Protein AF-A0AA51L236-F1 (afdb_monomer)

Sequence (488 aa):
MKNRVILFVLAIFFFSSTLGSWEGAASTYTPDQLVGKSEAYARQLSILINYEKSKTVKAVSTTFMTSTKTGIANAATAVKKMKSSTTRKKLETRINNVQLVYSRAVSYNNSIGVGERLKIKSQTLLAAYAKSPSSDATNLSYRTLQDELGKFARSLGLVYGKSTRDAISKKYKGPAESSLSQTKTAAVLKGEMNLLTTAFKSGKNETIFGQVDRFNAQLGKAKSNPVLYNAFASSYEDLLKEKGLSANGVPTIILKKIIANENSVVYLEVYDKNGEPMSQGSGFIVGKSTILTNFHVIQDGYSVVAYNNDGKAIAINGVVKYDEDTDLALLGTTADLTLPSLQIGHIDYLEKGDPIVTIGSPEGLVNTVSTGIISNLHKMTDNGKTVNLIQITAPITHGSSGGALFNEYGEVIGVTSAGFESGNLNFAVGINHAEAWIQSYGNISASKLTFIPYESLPPSEDDGTVTEPPTTPVEPEPKGRSQTAPIN

Foldseek 3Di:
DVVVLVVVVVVLVVVVVVLDDPPPVLVPDALVVLLVSLVVLLVVLLQCLDCVRNVDQDQDDPVSLVRSVSSLVSSVVNLVPDDDDPVSVVSVVSSVVSVVSSQLSVLSNVLSVLLVVLQVLLVQLVVVCVVALQDPSNLVSLVVSVVSLVVNVVSLVSHPDPVSSVVSCVSRVVSSVVSNVVSVLSNVLNVLVVLLLVQLVVVDLVSNVVSVVVNVVSLVVCPVPCRSNVSSVVVVQVSLVVSVQADQRFRVSLVVVLLVLLQQKWKKFFAAPVRHTDAIAIWGALAQWKIKFFQVRHFNGQAMWIAGPVRDIAGFPAWLDHDNVLRMTITGHLAGDPRDHAAADDPVPFDWFFKKKWFWQAVNNRGDIWIWTQHDWDWDDDPRDTWIKGKTPTDDHGRHGNIFMDGSNSHGQFGWDPDPPDPRITITTGCVVCVVVSVVPRHDGSNPGDHDRSVPDDHPDPCPDPPPDPPDDDDDDDDDDDDDDDDD

Radius of gyration: 40.94 Å; Cα contacts (8 Å, |Δi|>4): 826; chains: 1; bounding box: 85×87×115 Å

Solvent-accessible surface area (backbone atoms only — not comparable to full-atom values): 26081 Å² total; per-residue (Å²): 120,72,68,64,57,53,54,53,55,50,54,57,63,60,43,63,72,69,59,63,76,77,78,72,43,84,84,75,50,54,44,66,56,33,42,55,52,27,43,54,47,30,55,52,49,56,37,54,60,28,28,92,72,49,74,49,92,66,67,74,55,67,68,60,54,50,54,41,53,52,31,46,51,52,18,53,53,46,44,67,73,49,71,94,45,75,67,45,54,55,51,51,55,53,49,51,53,33,49,52,48,49,53,38,46,51,30,41,36,51,27,45,56,42,29,54,52,35,45,52,35,31,52,50,22,54,53,32,34,74,74,37,47,62,39,69,67,18,42,49,29,48,54,54,35,54,52,41,49,52,54,32,54,57,33,40,70,58,30,66,56,67,69,31,38,53,53,49,40,61,71,27,48,52,62,35,52,50,48,48,62,76,45,41,67,43,43,52,50,45,50,39,50,54,50,35,59,51,26,61,72,66,72,44,63,70,59,33,51,59,33,49,54,54,37,50,60,52,49,60,73,31,58,90,39,60,72,57,29,52,48,43,51,52,55,50,50,51,54,30,48,75,70,74,20,52,56,82,80,37,42,42,64,49,50,52,58,41,55,69,50,40,63,29,34,26,29,34,43,17,18,34,90,85,69,47,84,74,40,51,15,12,19,28,28,46,20,38,19,32,33,39,26,30,30,75,47,55,49,71,25,56,46,46,41,32,25,36,74,87,66,50,78,42,74,48,73,33,35,57,48,72,41,78,90,65,39,31,25,33,35,26,22,74,55,66,54,90,53,61,52,60,51,75,48,70,67,91,80,66,54,74,64,42,40,34,39,35,38,19,5,39,80,70,43,64,62,42,76,31,60,27,28,30,70,41,81,45,77,50,72,56,99,90,46,74,37,46,36,40,30,36,64,32,76,73,40,66,17,19,26,10,6,44,26,23,42,79,87,50,22,33,38,21,35,26,42,53,76,64,90,70,69,104,54,34,40,19,36,36,36,73,80,46,46,68,53,40,69,69,48,21,80,42,57,19,86,75,66,63,65,49,60,49,89,74,53,73,66,75,83,81,71,89,63,88,70,75,75,81,91,65,84,82,76,80,80,82,80,77,83,80,82,86,80,85,91,130

Mean predicted aligned error: 14.64 Å

pLDDT: mean 84.32, std 18.12, range [30.95, 98.62]

Secondary structure (DSSP, 8-state):
-HHHHHHHHHHHHHHTTTS---TTHHHHS-HHHHHHHHHHHHHHHHHHT-HHHH----PPPHHHHHHHHHHHHHHHHHHHTSPS-HHHHHHHHHHHHHHHHHHHHHHHHHHHHHHHHHHHHHHHHHHHHHH-TTSHHHHHHHHHHHHHHHHHHHHHHTSS-HHHHHHHHHHHHHHHHHHHHHHHHHHHHHHHHHHHHHHHHH--HHHHHHHHHHHHHHHHHTTT-HHHHHHHHHHHHHHHHHTT-EETTEEHHHHHHHHTTGGGEEEEEEE-TTS-EEEEEEEEE-SSSEEEE-HHHHTT-SEEEEE-TT--EEE--EEEEEETTTTEEEEE-SS--SSPPPPB--GGG--TT-EEEEEE-GGG-TTEEEEEEEEEEEEEEETTEEEEEEEE-S---TT-TTEEEE-TTS-EEEEEE---SSSS-EEEEEGGGTHHHHHHHTTS-GGG---B-GGGSPPP----------SS--PPPPPPPPPP----

Structure (mmCIF, N/CA/C/O backbone):
data_AF-A0AA51L236-F1
#
_entry.id   AF-A0AA51L236-F1
#
loop_
_atom_site.group_PDB
_atom_site.id
_atom_site.type_symbol
_atom_site.label_atom_id
_atom_site.label_alt_id
_atom_site.label_comp_id
_atom_site.label_asym_id
_atom_site.label_entity_id
_atom_site.label_seq_id
_atom_site.pdbx_PDB_ins_code
_atom_site.Cartn_x
_atom_site.Cartn_y
_atom_site.Cartn_z
_atom_site.occupancy
_atom_site.B_iso_or_equiv
_atom_site.auth_seq_id
_atom_site.auth_comp_id
_atom_site.auth_asym_id
_atom_site.auth_atom_id
_atom_site.pdbx_PDB_model_num
ATOM 1 N N . MET A 1 1 ? 20.993 -23.190 -43.208 1.00 43.72 1 MET A N 1
ATOM 2 C CA . MET A 1 1 ? 20.840 -21.767 -42.800 1.00 43.72 1 MET A CA 1
ATOM 3 C C . MET A 1 1 ? 22.043 -21.179 -42.044 1.00 43.72 1 MET A C 1
ATOM 5 O O . MET A 1 1 ? 22.289 -19.993 -42.226 1.00 43.72 1 MET A O 1
ATOM 9 N N . LYS A 1 2 ? 22.840 -21.952 -41.279 1.00 35.88 2 LYS A N 1
ATOM 10 C CA . LYS A 1 2 ? 24.042 -21.448 -40.566 1.00 35.88 2 LYS A CA 1
ATOM 11 C C . LYS A 1 2 ? 25.153 -20.885 -41.483 1.00 35.88 2 LYS A C 1
ATOM 13 O O . LYS A 1 2 ? 25.746 -19.866 -41.148 1.00 35.88 2 LYS A O 1
ATOM 18 N N . ASN A 1 3 ? 25.349 -21.442 -42.683 1.00 31.84 3 ASN A N 1
ATOM 19 C CA . ASN A 1 3 ? 26.440 -21.012 -43.580 1.00 31.84 3 ASN A CA 1
ATOM 20 C C . ASN A 1 3 ? 26.195 -19.670 -44.302 1.00 31.84 3 ASN A C 1
ATOM 22 O O . ASN A 1 3 ? 27.152 -18.989 -44.653 1.00 31.84 3 ASN A O 1
ATOM 26 N N . ARG A 1 4 ? 24.937 -19.235 -44.484 1.00 38.72 4 ARG A N 1
ATOM 27 C CA . ARG A 1 4 ? 24.626 -17.950 -45.152 1.00 38.72 4 ARG A CA 1
ATOM 28 C C . ARG A 1 4 ? 24.824 -16.732 -44.245 1.00 38.72 4 ARG A C 1
ATOM 30 O O . ARG A 1 4 ? 25.167 -15.664 -44.733 1.00 38.72 4 ARG A O 1
ATOM 37 N N . VAL A 1 5 ? 24.657 -16.902 -42.932 1.00 40.94 5 VAL A N 1
ATOM 38 C CA . VAL A 1 5 ? 24.896 -15.842 -41.937 1.00 40.94 5 VAL A CA 1
ATOM 39 C C . VAL A 1 5 ? 26.399 -15.635 -41.717 1.00 40.94 5 VAL A C 1
ATOM 41 O O . VAL A 1 5 ? 26.849 -14.498 -41.621 1.00 40.94 5 VAL A O 1
ATOM 44 N N . ILE A 1 6 ? 27.190 -16.715 -41.730 1.00 35.53 6 ILE A N 1
ATOM 45 C CA . ILE A 1 6 ? 28.656 -16.659 -41.607 1.00 35.53 6 ILE A CA 1
ATOM 46 C C . ILE A 1 6 ? 29.295 -15.985 -42.834 1.00 35.53 6 ILE A C 1
ATOM 48 O O . ILE A 1 6 ? 30.153 -15.122 -42.662 1.00 35.53 6 ILE A O 1
ATOM 52 N N . LEU A 1 7 ? 28.816 -16.270 -44.055 1.00 33.06 7 LEU A N 1
ATOM 53 C CA . LEU A 1 7 ? 29.288 -15.581 -45.268 1.00 33.06 7 LEU A CA 1
ATOM 54 C C . LEU A 1 7 ? 28.993 -14.070 -45.256 1.00 33.06 7 LEU A C 1
ATOM 56 O O . LEU A 1 7 ? 29.811 -13.284 -45.723 1.00 33.06 7 LEU A O 1
ATOM 60 N N . PHE A 1 8 ? 27.850 -13.645 -44.706 1.00 40.69 8 PHE A N 1
ATOM 61 C CA . PHE A 1 8 ? 27.470 -12.227 -44.669 1.00 40.69 8 PHE A CA 1
ATOM 62 C C . PHE A 1 8 ? 28.252 -11.435 -43.606 1.00 40.69 8 PHE A C 1
ATOM 64 O O . PHE A 1 8 ? 28.598 -10.278 -43.825 1.00 40.69 8 PHE A O 1
ATOM 71 N N . VAL A 1 9 ? 28.581 -12.064 -42.472 1.00 40.75 9 VAL A N 1
ATOM 72 C CA . VAL A 1 9 ? 29.420 -11.465 -41.418 1.00 40.75 9 VAL A CA 1
ATOM 73 C C . VAL A 1 9 ? 30.886 -11.364 -41.861 1.00 40.75 9 VAL A C 1
ATOM 75 O O . VAL A 1 9 ? 31.518 -10.337 -41.615 1.00 40.75 9 VAL A O 1
ATOM 78 N N . LEU A 1 10 ? 31.403 -12.366 -42.586 1.00 35.62 10 LEU A N 1
ATOM 79 C CA . LEU A 1 10 ? 32.735 -12.315 -43.204 1.00 35.62 10 LEU A CA 1
ATOM 80 C C . LEU A 1 10 ? 32.820 -11.255 -44.313 1.00 35.62 10 LEU A C 1
ATOM 82 O O . LEU A 1 10 ? 33.809 -10.533 -44.369 1.00 35.62 10 LEU A O 1
ATOM 86 N N . ALA A 1 11 ? 31.775 -11.078 -45.129 1.00 40.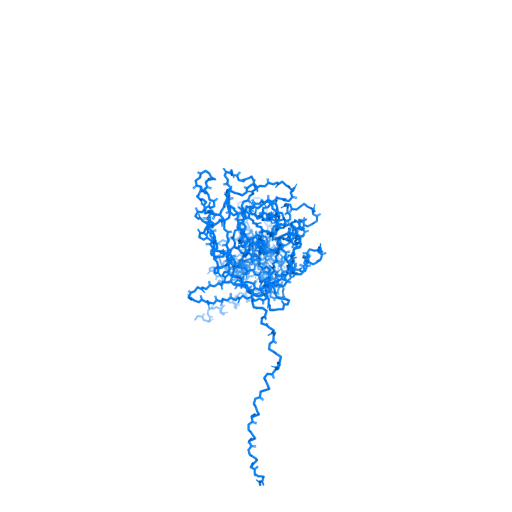22 11 ALA A N 1
ATOM 87 C CA . ALA A 1 11 ? 31.740 -10.043 -46.166 1.00 40.22 11 ALA A CA 1
ATOM 88 C C . ALA A 1 11 ? 31.747 -8.608 -45.601 1.00 40.22 11 ALA A C 1
ATOM 90 O O . ALA A 1 11 ? 32.303 -7.712 -46.228 1.00 40.22 11 ALA A O 1
ATOM 91 N N . ILE A 1 12 ? 31.179 -8.380 -44.410 1.00 43.81 12 ILE A N 1
ATOM 92 C CA . ILE A 1 12 ? 31.191 -7.066 -43.740 1.00 43.81 12 ILE A CA 1
ATOM 93 C C . ILE A 1 12 ? 32.571 -6.762 -43.127 1.00 43.81 12 ILE A C 1
ATOM 95 O O . ILE A 1 12 ? 33.035 -5.628 -43.223 1.00 43.81 12 ILE A O 1
ATOM 99 N N . PHE A 1 13 ? 33.248 -7.764 -42.550 1.00 38.41 13 PHE A N 1
ATOM 100 C CA . PHE A 1 13 ? 34.603 -7.617 -41.992 1.00 38.41 13 PHE A CA 1
ATOM 101 C C . PHE A 1 13 ? 35.691 -7.500 -43.073 1.00 38.41 13 PHE A C 1
ATOM 103 O O . PHE A 1 13 ? 36.637 -6.735 -42.906 1.00 38.41 13 PHE A O 1
ATOM 110 N N . PHE A 1 14 ? 35.549 -8.205 -44.201 1.00 36.47 14 PHE A N 1
ATOM 111 C CA . PHE A 1 14 ? 36.498 -8.119 -45.316 1.00 36.47 14 PHE A CA 1
ATOM 112 C C . PHE A 1 14 ? 36.340 -6.850 -46.167 1.00 36.47 14 PHE A C 1
ATOM 114 O O . PHE A 1 14 ? 37.277 -6.490 -46.868 1.00 36.47 14 PHE A O 1
ATOM 121 N N . PHE A 1 15 ? 35.209 -6.133 -46.114 1.00 38.66 15 PHE A N 1
ATOM 122 C CA . PHE A 1 15 ? 35.037 -4.904 -46.906 1.00 38.66 15 PHE A CA 1
ATOM 123 C C . PHE A 1 15 ? 35.508 -3.623 -46.205 1.00 38.66 15 PHE A C 1
ATOM 125 O O . PHE A 1 15 ? 35.804 -2.644 -46.894 1.00 38.66 15 PHE A O 1
ATOM 132 N N . SER A 1 16 ? 35.637 -3.598 -44.872 1.00 40.28 16 SER A N 1
ATOM 133 C CA . SER A 1 16 ? 36.195 -2.429 -44.173 1.00 40.28 16 SER A CA 1
ATOM 134 C C . SER A 1 16 ? 37.672 -2.188 -44.496 1.00 40.28 16 SER A C 1
ATOM 136 O O . SER A 1 16 ? 38.117 -1.050 -44.428 1.00 40.28 16 SER A O 1
ATOM 138 N N . SER A 1 17 ? 38.416 -3.227 -44.892 1.00 41.03 17 SER A N 1
ATOM 139 C CA . SER A 1 17 ? 39.793 -3.106 -45.395 1.00 41.03 17 SER A CA 1
ATOM 140 C C . SER A 1 17 ? 39.870 -2.708 -46.876 1.00 41.03 17 SER A C 1
ATOM 142 O O . SER A 1 17 ? 40.899 -2.205 -47.313 1.00 41.03 17 SER A O 1
ATOM 144 N N . THR A 1 18 ? 38.792 -2.885 -47.654 1.00 42.28 18 THR A N 1
ATOM 145 C CA . THR A 1 18 ? 38.744 -2.514 -49.089 1.00 42.28 18 THR A CA 1
ATOM 146 C C . THR A 1 18 ? 38.333 -1.063 -49.337 1.00 42.28 18 THR A C 1
ATOM 148 O O . THR A 1 18 ? 38.654 -0.484 -50.375 1.00 42.28 18 THR A O 1
ATOM 151 N N . LEU A 1 19 ? 37.640 -0.441 -48.382 1.00 52.72 19 LEU A N 1
ATOM 152 C CA . LEU A 1 19 ? 37.348 0.986 -48.406 1.00 52.72 19 LEU A CA 1
ATOM 153 C C . LEU A 1 19 ? 38.558 1.722 -47.813 1.00 52.72 19 LEU A C 1
ATOM 155 O O . LEU A 1 19 ? 38.527 2.100 -46.649 1.00 52.72 19 LEU A O 1
ATOM 159 N N . GLY A 1 20 ? 39.639 1.856 -48.590 1.00 53.19 20 GLY A N 1
ATOM 160 C CA . GLY A 1 20 ? 40.915 2.448 -48.152 1.00 53.19 20 GLY A CA 1
ATOM 161 C C . GLY A 1 20 ? 40.800 3.770 -47.370 1.00 53.19 20 GLY A C 1
ATOM 162 O O . GLY A 1 20 ? 39.768 4.449 -47.407 1.00 53.19 20 GLY A O 1
ATOM 163 N N . SER A 1 21 ? 41.871 4.131 -46.653 1.00 55.25 21 SER A N 1
ATOM 164 C CA . SER A 1 21 ? 41.913 5.305 -45.771 1.00 55.25 21 SER A CA 1
ATOM 165 C C . SER A 1 21 ? 41.571 6.609 -46.508 1.00 55.25 21 SER A C 1
ATOM 167 O O . SER A 1 21 ? 41.792 6.769 -47.709 1.00 55.25 21 SER A O 1
ATOM 169 N N . TRP A 1 22 ? 40.995 7.564 -45.773 1.00 59.78 22 TRP A N 1
ATOM 170 C CA . TRP A 1 22 ? 40.702 8.907 -46.289 1.00 59.78 22 TRP A CA 1
ATOM 171 C C . TRP A 1 22 ? 41.935 9.831 -46.288 1.00 59.78 22 TRP A C 1
ATOM 173 O O . TRP A 1 22 ? 41.818 10.994 -46.679 1.00 59.78 22 TRP A O 1
ATOM 183 N N . GLU A 1 23 ? 43.103 9.340 -45.860 1.00 51.75 23 GLU A N 1
ATOM 184 C CA . GLU A 1 23 ? 44.367 10.082 -45.901 1.00 51.75 23 GLU A CA 1
ATOM 185 C C . GLU A 1 23 ? 44.750 10.407 -47.351 1.00 51.75 23 GLU A C 1
ATOM 187 O O . GLU A 1 23 ? 44.732 9.545 -48.224 1.00 51.75 23 GLU A O 1
ATOM 192 N N . GLY A 1 24 ? 45.034 11.682 -47.637 1.00 52.06 24 GLY A N 1
ATOM 193 C CA . GLY A 1 24 ? 45.432 12.139 -48.977 1.00 52.06 24 GLY A CA 1
ATOM 194 C C . GLY A 1 24 ? 44.334 12.101 -50.055 1.00 52.06 24 GLY A C 1
ATOM 195 O O . GLY A 1 24 ? 44.597 12.428 -51.211 1.00 52.06 24 GLY A O 1
ATOM 196 N N . ALA A 1 25 ? 43.087 11.746 -49.717 1.00 56.12 25 ALA A N 1
ATOM 197 C CA . ALA A 1 25 ? 42.025 11.557 -50.711 1.00 56.12 25 ALA A CA 1
ATOM 198 C C . ALA A 1 25 ? 41.571 12.863 -51.404 1.00 56.12 25 ALA A C 1
ATOM 200 O O . ALA A 1 25 ? 41.093 12.848 -52.536 1.00 56.12 25 ALA A O 1
ATOM 201 N N . ALA A 1 26 ? 41.715 14.019 -50.754 1.00 53.09 26 ALA A N 1
ATOM 202 C CA . ALA A 1 26 ? 41.262 15.290 -51.325 1.00 53.09 26 ALA A CA 1
ATOM 203 C C . ALA A 1 26 ? 42.145 15.806 -52.482 1.00 53.09 26 ALA A C 1
ATOM 205 O O . ALA A 1 26 ? 41.674 16.627 -53.266 1.00 53.09 26 ALA A O 1
ATOM 206 N N . SER A 1 27 ? 43.398 15.344 -52.595 1.00 56.66 27 SER A N 1
ATOM 207 C CA . SER A 1 27 ? 44.338 15.724 -53.664 1.00 56.66 27 SER A CA 1
ATOM 208 C C . SER A 1 27 ? 44.408 14.713 -54.814 1.00 56.66 27 SER A C 1
ATOM 210 O O . SER A 1 27 ? 45.003 15.012 -55.844 1.00 56.66 27 SER A O 1
ATOM 212 N N . THR A 1 28 ? 43.801 13.532 -54.658 1.00 66.12 28 THR A N 1
ATOM 213 C CA . THR A 1 28 ? 43.947 12.389 -55.580 1.00 66.12 28 THR A CA 1
ATOM 214 C C . THR A 1 28 ? 42.651 11.973 -56.280 1.00 66.12 28 THR A C 1
ATOM 216 O O . THR A 1 28 ? 42.710 11.276 -57.290 1.00 66.12 28 THR A O 1
ATOM 219 N N . TYR A 1 29 ? 41.482 12.402 -55.793 1.00 79.25 29 TYR A N 1
ATOM 220 C CA . TYR A 1 29 ? 40.181 12.014 -56.349 1.00 79.25 29 TYR A CA 1
ATOM 221 C C . TYR A 1 29 ? 39.389 13.211 -56.880 1.00 79.25 29 TYR A C 1
ATOM 223 O O . TYR A 1 29 ? 39.383 14.297 -56.298 1.00 79.25 29 TYR A O 1
ATOM 231 N N . THR A 1 30 ? 38.646 12.986 -57.964 1.00 88.56 30 THR A N 1
ATOM 232 C CA . THR A 1 30 ? 37.667 13.956 -58.474 1.00 88.56 30 THR A CA 1
ATOM 233 C C . THR A 1 30 ? 36.489 14.121 -57.496 1.00 88.56 30 THR A C 1
ATOM 235 O O . THR A 1 30 ? 36.189 13.198 -56.728 1.00 88.56 30 THR A O 1
ATOM 238 N N . PRO A 1 31 ? 35.759 15.257 -57.530 1.00 90.31 31 PRO A N 1
ATOM 239 C CA . PRO A 1 31 ? 34.570 15.446 -56.698 1.00 90.31 31 PRO A CA 1
ATOM 240 C C . PRO A 1 31 ? 33.534 14.320 -56.841 1.00 90.31 31 PRO A C 1
ATOM 242 O O . PRO A 1 31 ? 32.986 13.868 -55.840 1.00 90.31 31 PRO A O 1
ATOM 245 N N . ASP A 1 32 ? 33.304 13.820 -58.060 1.00 91.56 32 ASP A N 1
ATOM 246 C CA . ASP A 1 32 ? 32.367 12.717 -58.310 1.00 91.56 32 ASP A CA 1
ATOM 247 C C . ASP A 1 32 ? 32.828 11.395 -57.670 1.00 91.56 32 ASP A C 1
ATOM 249 O O . ASP A 1 32 ? 32.035 10.721 -57.010 1.00 91.56 32 ASP A O 1
ATOM 253 N N . GLN A 1 33 ? 34.122 11.064 -57.761 1.00 90.94 33 GLN A N 1
ATOM 254 C CA . GLN A 1 33 ? 34.688 9.875 -57.111 1.00 90.94 33 GLN A CA 1
ATOM 255 C C . GLN A 1 33 ? 34.580 9.944 -55.583 1.00 90.94 33 GLN A C 1
ATOM 257 O O . GLN A 1 33 ? 34.264 8.938 -54.944 1.00 90.94 33 GLN A O 1
ATOM 262 N N . LEU A 1 34 ? 34.803 11.119 -54.982 1.00 90.69 34 LEU A N 1
ATOM 263 C CA . LEU A 1 34 ? 34.627 11.314 -53.538 1.00 90.69 34 LEU A CA 1
ATOM 264 C C . LEU A 1 34 ? 33.163 11.119 -53.118 1.00 90.69 34 LEU A C 1
ATOM 266 O O . LEU A 1 34 ? 32.899 10.440 -52.122 1.00 90.69 34 LEU A O 1
ATOM 270 N N . VAL A 1 35 ? 32.212 11.643 -53.901 1.00 93.50 35 VAL A N 1
ATOM 271 C CA . VAL A 1 35 ? 30.777 11.401 -53.685 1.00 93.50 35 VAL A CA 1
ATOM 272 C C . VAL A 1 35 ? 30.459 9.910 -53.810 1.00 93.50 35 VAL A C 1
ATOM 274 O O . VAL A 1 35 ? 29.861 9.347 -52.895 1.00 93.50 35 VAL A O 1
ATOM 277 N N . GLY A 1 36 ? 30.926 9.234 -54.863 1.00 92.81 36 GLY A N 1
ATOM 278 C CA . GLY A 1 36 ? 30.702 7.799 -55.068 1.00 92.81 36 GLY A CA 1
ATOM 279 C C . GLY A 1 36 ? 31.267 6.921 -53.944 1.00 92.81 36 GLY A C 1
ATOM 280 O O . GLY A 1 36 ? 30.606 5.979 -53.496 1.00 92.81 36 GLY A O 1
ATOM 281 N N . LYS A 1 37 ? 32.448 7.265 -53.411 1.00 90.00 37 LYS A N 1
ATOM 282 C CA . LYS A 1 37 ? 32.998 6.616 -52.210 1.00 90.00 37 LYS A CA 1
ATOM 283 C C . LYS A 1 37 ? 32.102 6.842 -50.994 1.00 90.00 37 LYS A C 1
ATOM 285 O O . LYS A 1 37 ? 31.781 5.884 -50.295 1.00 90.00 37 LYS A O 1
ATOM 290 N N . SER A 1 38 ? 31.649 8.075 -50.758 1.00 92.25 38 SER A N 1
ATOM 291 C CA . SER A 1 38 ? 30.748 8.392 -49.638 1.00 92.25 38 SER A CA 1
ATOM 292 C C . SER A 1 38 ? 29.412 7.628 -49.724 1.00 92.25 38 SER A C 1
ATOM 294 O O . SER A 1 38 ? 28.909 7.128 -48.716 1.00 92.25 38 SER A O 1
ATOM 296 N N . GLU A 1 39 ? 28.887 7.425 -50.936 1.00 94.75 39 GLU A N 1
ATOM 297 C CA . GLU A 1 39 ? 27.690 6.618 -51.187 1.00 94.75 39 GLU A CA 1
ATOM 298 C C . GLU A 1 39 ? 27.909 5.134 -50.874 1.00 94.75 39 GLU A C 1
ATOM 300 O O . GLU A 1 39 ? 26.996 4.479 -50.370 1.00 94.75 39 GLU A O 1
ATOM 305 N N . ALA A 1 40 ? 29.104 4.587 -51.124 1.00 92.38 40 ALA A N 1
ATOM 306 C CA . ALA A 1 40 ? 29.422 3.203 -50.768 1.00 92.38 40 ALA A CA 1
ATOM 307 C C . ALA A 1 40 ? 29.363 2.975 -49.248 1.00 92.38 40 ALA A C 1
ATOM 309 O O . ALA A 1 40 ? 28.745 2.005 -48.799 1.00 92.38 40 ALA A O 1
ATOM 310 N N . TYR A 1 41 ? 29.913 3.906 -48.461 1.00 91.31 41 TYR A N 1
ATOM 311 C CA . TYR A 1 41 ? 29.799 3.892 -46.999 1.00 91.31 41 TYR A CA 1
ATOM 312 C C . TYR A 1 41 ? 28.335 4.013 -46.539 1.00 91.31 41 TYR A C 1
ATOM 314 O O . TYR A 1 41 ? 27.877 3.224 -45.709 1.00 91.31 41 TYR A O 1
ATOM 322 N N . ALA A 1 42 ? 27.555 4.935 -47.119 1.00 94.12 42 ALA A N 1
ATOM 323 C CA . ALA A 1 42 ? 26.133 5.068 -46.789 1.00 94.12 42 ALA A CA 1
ATOM 324 C C . ALA A 1 42 ? 25.308 3.821 -47.148 1.00 94.12 42 ALA A C 1
ATOM 326 O O . ALA A 1 42 ? 24.430 3.431 -46.377 1.00 94.12 42 ALA A O 1
ATOM 327 N N . ARG A 1 43 ? 25.594 3.141 -48.268 1.00 94.75 43 ARG A N 1
ATOM 328 C CA . ARG A 1 43 ? 24.933 1.869 -48.612 1.00 94.75 43 ARG A CA 1
ATOM 329 C C . ARG A 1 43 ? 25.146 0.824 -47.520 1.00 94.75 43 ARG A C 1
ATOM 331 O O . ARG A 1 43 ? 24.175 0.205 -47.087 1.00 94.75 43 ARG A O 1
ATOM 338 N N . GLN A 1 44 ? 26.372 0.674 -47.026 1.00 93.94 44 GLN A N 1
ATOM 339 C CA . GLN A 1 44 ? 26.670 -0.244 -45.925 1.00 93.94 44 GLN A CA 1
ATOM 340 C C . GLN A 1 44 ? 25.977 0.172 -44.619 1.00 93.94 44 GLN A C 1
ATOM 342 O O . GLN A 1 44 ? 25.332 -0.669 -43.991 1.00 93.94 44 GLN A O 1
ATOM 347 N N . LEU A 1 45 ? 25.998 1.462 -44.249 1.00 94.81 45 LEU A N 1
ATOM 348 C CA . LEU A 1 45 ? 25.231 1.959 -43.096 1.00 94.81 45 LEU A CA 1
ATOM 349 C C . LEU A 1 45 ? 23.751 1.597 -43.208 1.00 94.81 45 LEU A C 1
ATOM 351 O O . LEU A 1 45 ? 23.177 1.079 -42.256 1.00 94.81 45 LEU A O 1
ATOM 355 N N . SER A 1 46 ? 23.147 1.811 -44.380 1.00 94.94 46 SER A N 1
ATOM 356 C CA . SER A 1 46 ? 21.727 1.532 -44.613 1.00 94.94 46 SER A CA 1
ATOM 357 C C . SER A 1 46 ? 21.351 0.061 -44.404 1.00 94.94 46 SER A C 1
ATOM 359 O O . SER A 1 46 ? 20.202 -0.234 -44.081 1.00 94.94 46 SER A O 1
ATOM 361 N N . ILE A 1 47 ? 22.302 -0.860 -44.590 1.00 94.62 47 ILE A N 1
ATOM 362 C CA . ILE A 1 47 ? 22.124 -2.289 -44.322 1.00 94.62 47 ILE A CA 1
ATOM 363 C C . ILE A 1 47 ? 22.226 -2.545 -42.819 1.00 94.62 47 ILE A C 1
ATOM 365 O O . ILE A 1 47 ? 21.348 -3.195 -42.262 1.00 94.62 47 ILE A O 1
ATOM 369 N N . LEU A 1 48 ? 23.261 -2.010 -42.163 1.00 94.81 48 LEU A N 1
ATOM 370 C CA . LEU A 1 48 ? 23.528 -2.241 -40.740 1.00 94.81 48 LEU A CA 1
ATOM 371 C C . LEU A 1 48 ? 22.413 -1.712 -39.829 1.00 94.81 48 LEU A C 1
ATOM 373 O O . LEU A 1 48 ? 22.056 -2.373 -38.856 1.00 94.81 48 LEU A O 1
ATOM 377 N N . ILE A 1 49 ? 21.848 -0.548 -40.158 1.00 96.75 49 ILE A N 1
ATOM 378 C CA . ILE A 1 49 ? 20.822 0.123 -39.340 1.00 96.75 49 ILE A CA 1
ATOM 379 C C . ILE A 1 49 ? 19.394 -0.310 -39.685 1.00 96.75 49 ILE A C 1
ATOM 381 O O . ILE A 1 49 ? 18.446 0.188 -39.086 1.00 96.75 49 ILE A O 1
ATOM 385 N N . ASN A 1 50 ? 19.219 -1.191 -40.674 1.00 95.88 50 ASN A N 1
ATOM 386 C CA . ASN A 1 50 ? 17.916 -1.707 -41.072 1.00 95.88 50 ASN A CA 1
ATOM 387 C C . ASN A 1 50 ? 17.769 -3.147 -40.581 1.00 95.88 50 ASN A C 1
ATOM 389 O O . ASN A 1 50 ? 18.409 -4.060 -41.103 1.00 95.88 50 ASN A O 1
ATOM 393 N N . TYR A 1 51 ? 16.872 -3.353 -39.619 1.00 96.31 51 TYR A N 1
ATOM 394 C CA . TYR A 1 51 ? 16.664 -4.663 -39.015 1.00 96.31 51 TYR A CA 1
ATOM 395 C C . TYR A 1 51 ? 16.198 -5.736 -40.007 1.00 96.31 51 TYR A C 1
ATOM 397 O O . TYR A 1 51 ? 16.598 -6.889 -39.879 1.00 96.31 51 TYR A O 1
ATOM 405 N N . GLU A 1 52 ? 15.399 -5.405 -41.024 1.00 94.88 52 GLU A N 1
ATOM 406 C CA . GLU A 1 52 ? 14.959 -6.397 -42.013 1.00 94.88 52 GLU A CA 1
ATOM 407 C C . GLU A 1 52 ? 16.127 -6.979 -42.806 1.00 94.88 52 GLU A C 1
ATOM 409 O O . GLU A 1 52 ? 16.067 -8.155 -43.171 1.00 94.88 52 GLU A O 1
ATOM 414 N N . LYS A 1 53 ? 17.183 -6.183 -43.008 1.00 94.12 53 LYS A N 1
ATOM 415 C CA . LYS A 1 53 ? 18.404 -6.577 -43.715 1.00 94.12 53 LYS A CA 1
ATOM 416 C C . LYS A 1 53 ? 19.441 -7.188 -42.778 1.00 94.12 53 LYS A C 1
ATOM 418 O O . LYS A 1 53 ? 19.958 -8.262 -43.063 1.00 94.12 53 LYS A O 1
ATOM 423 N N . SER A 1 54 ? 19.745 -6.521 -41.665 1.00 92.75 54 SER A N 1
ATOM 424 C CA . SER A 1 54 ? 20.807 -6.944 -40.747 1.00 92.75 54 SER A CA 1
ATOM 425 C C . SER A 1 54 ? 20.394 -8.100 -39.841 1.00 92.75 54 SER A C 1
ATOM 427 O O . SER A 1 54 ? 21.264 -8.808 -39.335 1.00 92.75 54 SER A O 1
ATOM 429 N N . LYS A 1 55 ? 19.087 -8.250 -39.571 1.00 93.88 55 LYS A N 1
ATOM 430 C CA . LYS A 1 55 ? 18.500 -9.142 -38.553 1.00 93.88 55 LYS A CA 1
ATOM 431 C C . LYS A 1 55 ? 19.148 -9.013 -37.169 1.00 93.88 55 LYS A C 1
ATOM 433 O O . LYS A 1 55 ? 19.018 -9.903 -36.331 1.00 93.88 55 LYS A O 1
ATOM 438 N N . THR A 1 56 ? 19.839 -7.905 -36.904 1.00 92.00 56 THR A N 1
ATOM 439 C CA . THR A 1 56 ? 20.584 -7.681 -35.666 1.00 92.00 56 THR A CA 1
ATOM 440 C C . THR A 1 56 ? 20.311 -6.292 -35.110 1.00 92.00 56 THR A C 1
ATOM 442 O O . THR A 1 56 ? 20.039 -5.342 -35.836 1.00 92.00 56 THR A O 1
ATOM 445 N N . VAL A 1 57 ? 20.382 -6.193 -33.784 1.00 95.19 57 VAL A N 1
ATOM 446 C CA . VAL A 1 57 ? 20.252 -4.944 -33.031 1.00 95.19 57 VAL A CA 1
ATOM 447 C C . VAL A 1 57 ? 21.583 -4.719 -32.323 1.00 95.19 57 VAL A C 1
ATOM 449 O O . VAL A 1 57 ? 21.805 -5.206 -31.208 1.00 95.19 57 VAL A O 1
ATOM 452 N N . LYS A 1 58 ? 22.511 -4.078 -33.035 1.00 95.06 58 LYS A N 1
ATOM 453 C CA . LYS A 1 58 ? 23.884 -3.785 -32.598 1.00 95.06 58 LYS A CA 1
ATOM 454 C C . LYS A 1 58 ? 24.289 -2.394 -33.064 1.00 95.06 58 LYS A C 1
ATOM 456 O O . LYS A 1 58 ? 23.922 -2.010 -34.171 1.00 95.06 58 LYS A O 1
ATOM 461 N N . ALA A 1 59 ? 25.044 -1.673 -32.238 1.00 95.06 59 ALA A N 1
ATOM 462 C CA . ALA A 1 59 ? 25.595 -0.379 -32.616 1.00 95.06 59 ALA A CA 1
ATOM 463 C C . ALA A 1 59 ? 26.570 -0.537 -33.791 1.00 95.06 59 ALA A C 1
ATOM 465 O O . ALA A 1 59 ? 27.358 -1.483 -33.845 1.00 95.06 59 ALA A O 1
ATOM 466 N N . VAL A 1 60 ? 26.524 0.411 -34.718 1.00 95.00 60 VAL A N 1
ATOM 467 C CA . VAL A 1 60 ? 27.541 0.574 -35.754 1.00 95.00 60 VAL A CA 1
ATOM 468 C C . VAL A 1 60 ? 28.824 1.071 -35.092 1.00 95.00 60 VAL A C 1
ATOM 470 O O . VAL A 1 60 ? 28.771 1.981 -34.263 1.00 95.00 60 VAL A O 1
ATOM 473 N N . SER A 1 61 ? 29.969 0.493 -35.458 1.00 94.31 61 SER A N 1
ATOM 474 C CA . SER A 1 61 ? 31.257 0.855 -34.857 1.00 94.31 61 SER A CA 1
ATOM 475 C C . SER A 1 61 ? 31.580 2.345 -35.017 1.00 94.31 61 SER A C 1
ATOM 477 O O . SER A 1 61 ? 31.309 2.954 -36.057 1.00 94.31 61 SER A O 1
ATOM 479 N N . THR A 1 62 ? 32.207 2.928 -33.994 1.00 91.25 62 THR A N 1
ATOM 480 C CA . THR A 1 62 ? 32.638 4.333 -34.005 1.00 91.25 62 THR A CA 1
ATOM 481 C C . THR A 1 62 ? 33.573 4.618 -35.174 1.00 91.25 62 THR A C 1
ATOM 483 O O . THR A 1 62 ? 33.393 5.618 -35.861 1.00 91.25 62 THR A O 1
ATOM 486 N N . THR A 1 63 ? 34.510 3.712 -35.466 1.00 90.00 63 THR A N 1
ATOM 487 C CA . THR A 1 63 ? 35.428 3.830 -36.607 1.00 90.00 63 THR A CA 1
ATOM 488 C C . THR A 1 63 ? 34.669 3.976 -37.923 1.00 90.00 63 THR A C 1
ATOM 490 O O . THR A 1 63 ? 34.942 4.891 -38.694 1.00 90.00 63 THR A O 1
ATOM 493 N N . PHE A 1 64 ? 33.660 3.134 -38.162 1.00 91.25 64 PHE A N 1
ATOM 494 C CA . PHE A 1 64 ? 32.876 3.187 -39.395 1.00 91.25 64 PHE A CA 1
ATOM 495 C C . PHE A 1 64 ? 32.012 4.454 -39.499 1.00 91.25 64 PHE A C 1
ATOM 497 O O . PHE A 1 64 ? 31.907 5.057 -40.573 1.00 91.25 64 PHE A O 1
ATOM 504 N N . MET A 1 65 ? 31.440 4.904 -38.377 1.00 93.75 65 MET A N 1
ATOM 505 C CA . MET A 1 65 ? 30.717 6.179 -38.307 1.00 93.75 65 MET A CA 1
ATOM 506 C C . MET A 1 65 ? 31.641 7.359 -38.634 1.00 93.75 65 MET A C 1
ATOM 508 O O . MET A 1 65 ? 31.301 8.189 -39.478 1.00 93.75 65 MET A O 1
ATOM 512 N N . THR A 1 66 ? 32.834 7.405 -38.036 1.00 91.56 66 THR A N 1
ATOM 513 C CA . THR A 1 66 ? 33.834 8.450 -38.291 1.00 91.56 66 THR A CA 1
ATOM 514 C C . THR A 1 66 ? 34.292 8.444 -39.745 1.00 91.56 66 THR A C 1
ATOM 516 O O . THR A 1 66 ? 34.262 9.494 -40.383 1.00 91.56 66 THR A O 1
ATOM 519 N N . SER A 1 67 ? 34.621 7.280 -40.313 1.00 88.62 67 SER A N 1
ATOM 520 C CA . SER A 1 67 ? 35.008 7.171 -41.725 1.00 88.62 67 SER A CA 1
ATOM 521 C C . SER A 1 67 ? 33.908 7.665 -42.664 1.00 88.62 67 SER A C 1
ATOM 523 O O . SER A 1 67 ? 34.194 8.382 -43.621 1.00 88.62 67 SER A O 1
ATOM 525 N N . THR A 1 68 ? 32.642 7.355 -42.373 1.00 90.69 68 THR A N 1
ATOM 526 C CA . THR A 1 68 ? 31.519 7.874 -43.168 1.00 90.69 68 THR A CA 1
ATOM 527 C C . THR A 1 68 ? 31.427 9.398 -43.065 1.00 90.69 68 THR A C 1
ATOM 529 O O . THR A 1 68 ? 31.303 10.079 -44.084 1.00 90.69 68 THR A O 1
ATOM 532 N N . LYS A 1 69 ? 31.525 9.953 -41.849 1.00 94.12 69 LYS A N 1
ATOM 533 C CA . LYS A 1 69 ? 31.475 11.402 -41.607 1.00 94.12 69 LYS A CA 1
ATOM 534 C C . LYS A 1 69 ? 32.596 12.137 -42.347 1.00 94.12 69 LYS A C 1
ATOM 536 O O . LYS A 1 69 ? 32.333 13.136 -43.014 1.00 94.12 69 LYS A O 1
ATOM 541 N N . THR A 1 70 ? 33.821 11.623 -42.265 1.00 91.31 70 THR A N 1
ATOM 542 C CA . THR A 1 70 ? 34.988 12.159 -42.979 1.00 91.31 70 THR A CA 1
ATOM 543 C C . THR A 1 70 ? 34.779 12.102 -44.488 1.00 91.31 70 THR A C 1
ATOM 545 O O . THR A 1 70 ? 35.024 13.087 -45.181 1.00 91.31 70 THR A O 1
ATOM 548 N N . GLY A 1 71 ? 34.241 10.994 -45.003 1.00 89.69 71 GLY A N 1
ATOM 549 C CA . GLY A 1 71 ? 33.928 10.858 -46.421 1.00 89.69 71 GLY A CA 1
ATOM 550 C C . GLY A 1 71 ? 32.926 11.883 -46.938 1.00 89.69 71 GLY A C 1
ATOM 551 O O . GLY A 1 71 ? 33.148 12.498 -47.981 1.00 89.69 71 GLY A O 1
ATOM 552 N N . ILE A 1 72 ? 31.856 12.121 -46.176 1.00 92.88 72 ILE A N 1
ATOM 553 C CA . ILE A 1 72 ? 30.869 13.168 -46.467 1.00 92.88 72 ILE A CA 1
ATOM 554 C C . ILE A 1 72 ? 31.536 14.548 -46.486 1.00 92.88 72 ILE A C 1
ATOM 556 O O . ILE A 1 72 ? 31.307 15.323 -47.412 1.00 92.88 72 ILE A O 1
ATOM 560 N N . ALA A 1 73 ? 32.361 14.861 -45.482 1.00 93.38 73 ALA A N 1
ATOM 561 C CA . ALA A 1 73 ? 33.029 16.156 -45.373 1.00 93.38 73 ALA A CA 1
ATOM 562 C C . ALA A 1 73 ? 33.997 16.407 -46.542 1.00 93.38 73 ALA A C 1
ATOM 564 O O . ALA A 1 73 ? 33.998 17.495 -47.127 1.00 93.38 73 ALA A O 1
ATOM 565 N N . ASN A 1 74 ? 34.767 15.388 -46.929 1.00 90.06 74 ASN A N 1
ATOM 566 C CA . ASN A 1 74 ? 35.681 15.450 -48.066 1.00 90.06 74 ASN A CA 1
ATOM 567 C C . ASN A 1 74 ? 34.925 15.663 -49.384 1.00 90.06 74 ASN A C 1
ATOM 569 O O . ASN A 1 74 ? 35.275 16.559 -50.154 1.00 90.06 74 ASN A O 1
ATOM 573 N N . ALA A 1 75 ? 33.850 14.901 -49.617 1.00 92.25 75 ALA A N 1
ATOM 574 C CA . ALA A 1 75 ? 33.007 15.050 -50.801 1.00 92.25 75 ALA A CA 1
ATOM 575 C C . ALA A 1 75 ? 32.355 16.443 -50.871 1.00 92.25 75 ALA A C 1
ATOM 577 O O . ALA A 1 75 ? 32.443 17.117 -51.896 1.00 92.25 75 ALA A O 1
ATOM 578 N N . ALA A 1 76 ? 31.773 16.921 -49.766 1.00 94.25 76 ALA A N 1
ATOM 579 C CA . ALA A 1 76 ? 31.162 18.248 -49.687 1.00 94.25 76 ALA A CA 1
ATOM 580 C C . ALA A 1 76 ? 32.173 19.372 -49.947 1.00 94.25 76 ALA A C 1
ATOM 582 O O . ALA A 1 76 ? 31.883 20.313 -50.687 1.00 94.25 76 ALA A O 1
ATOM 583 N N . THR A 1 77 ? 33.380 19.252 -49.392 1.00 93.62 77 THR A N 1
ATOM 584 C CA . THR A 1 77 ? 34.457 20.227 -49.601 1.00 93.62 77 THR A CA 1
ATOM 585 C C . THR A 1 77 ? 34.893 20.269 -51.064 1.00 93.62 77 THR A C 1
ATOM 587 O O . THR A 1 77 ? 35.046 21.356 -51.625 1.00 93.62 77 THR A O 1
ATOM 590 N N . ALA A 1 78 ? 35.055 19.110 -51.707 1.00 91.56 78 ALA A N 1
ATOM 591 C CA . ALA A 1 78 ? 35.431 19.026 -53.116 1.00 91.56 78 ALA A CA 1
ATOM 592 C C . ALA A 1 78 ? 34.347 19.602 -54.042 1.00 91.56 78 ALA A C 1
ATOM 594 O O . ALA A 1 78 ? 34.655 20.390 -54.935 1.00 91.56 78 ALA A O 1
ATOM 595 N N . VAL A 1 79 ? 33.072 19.283 -53.793 1.00 93.38 79 VAL A N 1
ATOM 596 C CA . VAL A 1 79 ? 31.941 19.793 -54.587 1.00 93.38 79 VAL A CA 1
ATOM 597 C C . VAL A 1 79 ? 31.755 21.303 -54.409 1.00 93.38 79 VAL A C 1
ATOM 599 O O . VAL A 1 79 ? 31.500 22.010 -55.383 1.00 93.38 79 VAL A O 1
ATOM 602 N N . LYS A 1 80 ? 31.969 21.840 -53.200 1.00 93.94 80 LYS A N 1
ATOM 603 C CA . LYS A 1 80 ? 31.873 23.286 -52.928 1.00 93.94 80 LYS A CA 1
ATOM 604 C C . LYS A 1 80 ? 32.878 24.115 -53.739 1.00 93.94 80 LYS A C 1
ATOM 606 O O . LYS A 1 80 ? 32.556 25.245 -54.108 1.00 93.94 80 LYS A O 1
ATOM 611 N N . LYS A 1 81 ? 34.062 23.557 -54.030 1.00 92.94 81 LYS A N 1
ATOM 612 C CA . LYS A 1 81 ? 35.111 24.192 -54.852 1.00 92.94 81 LYS A CA 1
ATOM 613 C C . LYS A 1 81 ? 34.777 24.224 -56.351 1.00 92.94 81 LYS A C 1
ATOM 615 O O . LYS A 1 81 ? 35.414 24.964 -57.094 1.00 92.94 81 LYS A O 1
ATOM 620 N N . MET A 1 82 ? 33.794 23.447 -56.815 1.00 92.25 82 MET A N 1
ATOM 621 C CA . MET A 1 82 ? 33.370 23.456 -58.219 1.00 92.25 82 MET A CA 1
ATOM 622 C C . MET A 1 82 ? 32.608 24.741 -58.566 1.00 92.25 82 MET A C 1
ATOM 624 O O . MET A 1 82 ? 31.848 25.266 -57.749 1.00 92.25 82 MET A O 1
ATOM 628 N N . LYS A 1 83 ? 32.715 25.210 -59.814 1.00 93.06 83 LYS A N 1
ATOM 629 C CA . LYS A 1 83 ? 31.856 26.291 -60.324 1.00 93.06 83 LYS A CA 1
ATOM 630 C C . LYS A 1 83 ? 30.380 25.867 -60.317 1.00 93.06 83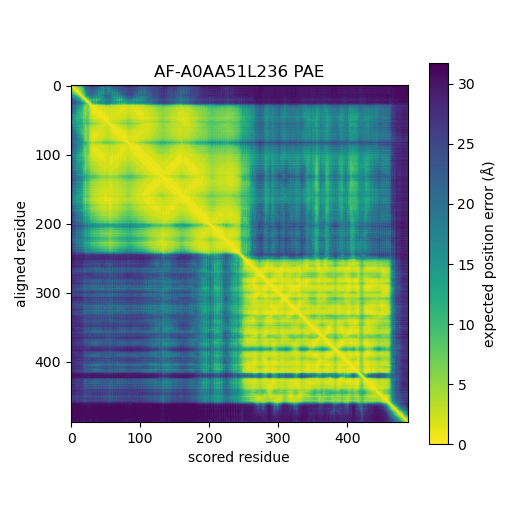 LYS A C 1
ATOM 632 O O . LYS A 1 83 ? 30.055 24.686 -60.485 1.00 93.06 83 LYS A O 1
ATOM 637 N N . SER A 1 84 ? 29.487 26.842 -60.127 1.00 92.12 84 SER A N 1
ATOM 638 C CA . SER A 1 84 ? 28.038 26.623 -60.208 1.00 92.12 84 SER A CA 1
ATOM 639 C C . SER A 1 84 ? 27.679 25.998 -61.557 1.00 92.12 84 SER A C 1
ATOM 641 O O . SER A 1 84 ? 28.037 26.525 -62.606 1.00 92.12 84 SER A O 1
ATOM 643 N N . SER A 1 85 ? 27.039 24.830 -61.525 1.00 94.75 85 SER A N 1
ATOM 644 C CA . SER A 1 85 ? 26.695 24.048 -62.714 1.00 94.75 85 SER A CA 1
ATOM 645 C C . SER A 1 85 ? 25.613 23.019 -62.391 1.00 94.75 85 SER A C 1
ATOM 647 O O . SER A 1 85 ? 25.412 22.645 -61.231 1.00 94.75 85 SER A O 1
ATOM 649 N N . THR A 1 86 ? 24.943 22.505 -63.423 1.00 95.06 86 THR A N 1
ATOM 650 C CA . THR A 1 86 ? 23.987 21.393 -63.292 1.00 95.06 86 THR A CA 1
ATOM 651 C C . THR A 1 86 ? 24.641 20.156 -62.672 1.00 95.06 86 THR A C 1
ATOM 653 O O . THR A 1 86 ? 24.035 19.486 -61.838 1.00 95.06 86 THR A O 1
ATOM 656 N N . THR A 1 87 ? 25.902 19.878 -63.016 1.00 94.50 87 THR A N 1
ATOM 657 C CA . THR A 1 87 ? 26.680 18.772 -62.439 1.00 94.50 87 THR A CA 1
ATOM 658 C C . THR A 1 87 ? 26.914 18.967 -60.945 1.00 94.50 87 THR A C 1
ATOM 660 O O . THR A 1 87 ? 26.666 18.046 -60.170 1.00 94.50 87 THR A O 1
ATOM 663 N N . ARG A 1 88 ? 27.312 20.173 -60.517 1.00 95.62 88 ARG A N 1
ATOM 664 C CA . ARG A 1 88 ? 27.482 20.491 -59.093 1.00 95.62 88 ARG A CA 1
ATOM 665 C C . ARG A 1 88 ? 26.189 20.251 -58.308 1.00 95.62 88 ARG A C 1
ATOM 667 O O . ARG A 1 88 ? 26.231 19.546 -57.306 1.00 95.62 88 ARG A O 1
ATOM 674 N N . LYS A 1 89 ? 25.044 20.745 -58.798 1.00 96.50 89 LYS A N 1
ATOM 675 C CA . LYS A 1 89 ? 23.735 20.535 -58.146 1.00 96.50 89 LYS A CA 1
ATOM 676 C C . LYS A 1 89 ? 23.397 19.047 -57.985 1.00 96.50 89 LYS A C 1
ATOM 678 O O . LYS A 1 89 ? 22.967 18.631 -56.915 1.00 96.50 89 LYS A O 1
ATOM 683 N N . LYS A 1 90 ? 23.646 18.225 -59.016 1.00 96.94 90 LYS A N 1
ATOM 684 C CA . LYS A 1 90 ? 23.446 16.763 -58.945 1.00 96.94 90 LYS A CA 1
ATOM 685 C C . LYS A 1 90 ? 24.307 16.115 -57.854 1.00 96.94 90 LYS A C 1
ATOM 687 O O . LYS A 1 90 ? 23.821 15.251 -57.126 1.00 96.94 90 LYS A O 1
ATOM 692 N N . LEU A 1 91 ? 25.570 16.528 -57.727 1.00 96.75 91 LEU A N 1
ATOM 693 C CA . LEU A 1 91 ? 26.471 16.026 -56.684 1.00 96.75 91 LEU A CA 1
ATOM 694 C C . LEU A 1 91 ? 26.050 16.486 -55.283 1.00 96.75 91 LEU A C 1
ATOM 696 O O . LEU A 1 91 ? 26.083 15.686 -54.352 1.00 96.75 91 LEU A O 1
ATOM 700 N N . GLU A 1 92 ? 25.590 17.728 -55.132 1.00 97.19 92 GLU A N 1
ATOM 701 C CA . GLU A 1 92 ? 25.042 18.239 -53.867 1.00 97.19 92 GLU A CA 1
ATOM 702 C C . GLU A 1 92 ? 23.813 17.426 -53.423 1.00 97.19 92 GLU A C 1
ATOM 704 O O . GLU A 1 92 ? 23.750 16.986 -52.276 1.00 97.19 92 GLU A O 1
ATOM 709 N N . THR A 1 93 ? 22.877 17.119 -54.331 1.00 97.69 93 THR A N 1
ATOM 710 C CA . THR A 1 93 ? 21.729 16.245 -54.024 1.00 97.69 93 THR A CA 1
ATOM 711 C C . THR A 1 93 ? 22.168 14.850 -53.566 1.00 97.69 93 THR A C 1
ATOM 713 O O . THR A 1 93 ? 21.627 14.317 -52.597 1.00 97.69 93 THR A O 1
ATOM 716 N N . ARG A 1 94 ? 23.170 14.257 -54.227 1.00 97.88 94 ARG A N 1
ATOM 717 C CA . ARG A 1 94 ? 23.731 12.953 -53.835 1.00 97.88 94 ARG A CA 1
ATOM 718 C C . ARG A 1 94 ? 24.343 13.000 -52.436 1.00 97.88 94 ARG A C 1
ATOM 720 O O . ARG A 1 94 ? 24.039 12.136 -51.617 1.00 97.88 94 ARG A O 1
ATOM 727 N N . ILE A 1 95 ? 25.116 14.040 -52.120 1.00 97.25 95 ILE A N 1
ATOM 728 C CA . ILE A 1 95 ? 25.678 14.248 -50.777 1.00 97.25 95 ILE A CA 1
ATOM 729 C C . ILE A 1 95 ? 24.568 14.381 -49.728 1.00 97.25 95 ILE A C 1
ATOM 731 O O . ILE A 1 95 ? 24.664 13.755 -48.673 1.00 97.25 95 ILE A O 1
ATOM 735 N N . ASN A 1 96 ? 23.495 15.122 -50.016 1.00 97.69 96 ASN A N 1
ATOM 736 C CA . ASN A 1 96 ? 22.364 15.269 -49.093 1.00 97.69 96 ASN A CA 1
ATOM 737 C C . ASN A 1 96 ? 21.700 13.915 -48.777 1.00 97.69 96 ASN A C 1
ATOM 739 O O . ASN A 1 96 ? 21.350 13.645 -47.627 1.00 97.69 96 ASN A O 1
ATOM 743 N N . ASN A 1 97 ? 21.590 13.019 -49.763 1.00 97.19 97 ASN A N 1
ATOM 744 C CA . ASN A 1 97 ? 21.084 11.660 -49.543 1.00 97.19 97 ASN A CA 1
ATOM 745 C C . ASN A 1 97 ? 22.017 10.834 -48.640 1.00 97.19 97 ASN A C 1
ATOM 747 O O . ASN A 1 97 ? 21.549 10.127 -47.745 1.00 97.19 97 ASN A O 1
ATOM 751 N N . VAL A 1 98 ? 23.336 10.944 -48.833 1.00 97.00 98 VAL A N 1
ATOM 752 C CA . VAL A 1 98 ? 24.342 10.294 -47.972 1.00 97.00 98 VAL A CA 1
ATOM 753 C C . VAL A 1 98 ? 24.255 10.838 -46.540 1.00 97.00 98 VAL A C 1
ATOM 755 O O . VAL A 1 98 ? 24.232 10.057 -45.586 1.00 97.00 98 VAL A O 1
ATOM 758 N N . GLN A 1 99 ? 24.128 12.158 -46.378 1.00 97.69 99 GLN A N 1
ATOM 759 C CA . GLN A 1 99 ? 23.938 12.811 -45.080 1.00 97.69 99 GLN A CA 1
ATOM 760 C C . GLN A 1 99 ? 22.668 12.335 -44.372 1.00 97.69 99 GLN A C 1
ATOM 762 O O . GLN A 1 99 ? 22.712 12.049 -43.178 1.00 97.69 99 GLN A O 1
ATOM 767 N N . LEU A 1 100 ? 21.554 12.177 -45.093 1.00 97.56 100 LEU A N 1
ATOM 768 C CA . LEU A 1 100 ? 20.315 11.642 -44.529 1.00 97.56 100 LEU A CA 1
ATOM 769 C C . LEU A 1 100 ? 20.510 10.227 -43.961 1.00 97.56 100 LEU A C 1
ATOM 771 O O . LEU A 1 100 ? 20.051 9.937 -42.854 1.00 97.56 100 LEU A O 1
ATOM 775 N N . VAL A 1 101 ? 21.201 9.343 -44.690 1.00 97.12 101 VAL A N 1
ATOM 776 C CA . VAL A 1 101 ? 21.498 7.982 -44.210 1.00 97.12 101 VAL A CA 1
ATOM 777 C C . VAL A 1 101 ? 22.412 8.016 -42.986 1.00 97.12 101 VAL A C 1
ATOM 779 O O . VAL A 1 101 ? 22.156 7.302 -42.016 1.00 97.12 101 VAL A O 1
ATOM 782 N N . TYR A 1 102 ? 23.433 8.874 -42.992 1.00 97.88 102 TYR A N 1
ATOM 783 C CA . TYR A 1 102 ? 24.316 9.058 -41.844 1.00 97.88 102 TYR A CA 1
ATOM 784 C C . TYR A 1 102 ? 23.554 9.551 -40.603 1.00 97.88 102 TYR A C 1
ATOM 786 O O . TYR A 1 102 ? 23.690 8.964 -39.532 1.00 97.88 102 TYR A O 1
ATOM 794 N N . SER A 1 103 ? 22.680 10.551 -40.740 1.00 98.06 103 SER A N 1
ATOM 795 C CA . SER A 1 103 ? 21.843 11.050 -39.639 1.00 98.06 103 SER A CA 1
ATOM 796 C C . SER A 1 103 ? 20.918 9.968 -39.074 1.00 98.06 103 SER A C 1
ATOM 798 O O . SER A 1 103 ? 20.783 9.842 -37.858 1.00 98.06 103 SER A O 1
ATOM 800 N N . ARG A 1 104 ? 20.337 9.114 -39.931 1.00 98.19 104 ARG A N 1
ATOM 801 C CA . ARG A 1 104 ? 19.564 7.940 -39.482 1.00 98.19 104 ARG A CA 1
ATOM 802 C C . ARG A 1 104 ? 20.428 6.963 -38.684 1.00 98.19 104 ARG A C 1
ATOM 804 O O . ARG A 1 104 ? 19.965 6.435 -37.675 1.00 98.19 104 ARG A O 1
ATOM 811 N N . ALA A 1 105 ? 21.673 6.744 -39.109 1.00 97.81 105 ALA A N 1
ATOM 812 C CA . ALA A 1 105 ? 22.612 5.890 -38.390 1.00 97.81 105 ALA A CA 1
ATOM 813 C C . ALA A 1 105 ? 23.016 6.468 -37.028 1.00 97.81 105 ALA A C 1
ATOM 815 O O . ALA A 1 105 ? 23.125 5.719 -36.060 1.00 97.81 105 ALA A O 1
ATOM 816 N N . VAL A 1 106 ? 23.163 7.793 -36.924 1.00 98.12 106 VAL A N 1
ATOM 817 C CA . VAL A 1 106 ? 23.386 8.479 -35.643 1.00 98.12 106 VAL A CA 1
ATOM 818 C C . VAL A 1 106 ? 22.210 8.245 -34.693 1.00 98.12 106 VAL A C 1
ATOM 820 O O . VAL A 1 106 ? 22.431 7.801 -33.567 1.00 98.12 106 VAL A O 1
ATOM 823 N N . SER A 1 107 ? 20.967 8.465 -35.139 1.00 98.38 107 SER A N 1
ATOM 824 C CA . SER A 1 107 ? 19.771 8.209 -34.319 1.00 98.38 107 SER A CA 1
ATOM 825 C C . SER A 1 107 ? 19.670 6.748 -33.880 1.00 98.38 107 SER A C 1
ATOM 827 O O . SER A 1 107 ? 19.392 6.472 -32.713 1.00 98.38 107 SER A O 1
ATOM 829 N N . TYR A 1 108 ? 19.945 5.812 -34.793 1.00 98.50 108 TYR A N 1
ATOM 830 C CA . TYR A 1 108 ? 19.995 4.382 -34.496 1.00 98.50 108 TYR A CA 1
ATOM 831 C C . TYR A 1 108 ? 21.035 4.068 -33.407 1.00 98.50 108 TYR A C 1
ATOM 833 O O . TYR A 1 108 ? 20.678 3.512 -32.370 1.00 98.50 108 TYR A O 1
ATOM 841 N N . ASN A 1 109 ? 22.293 4.491 -33.574 1.00 98.19 109 ASN A N 1
ATOM 842 C CA . ASN A 1 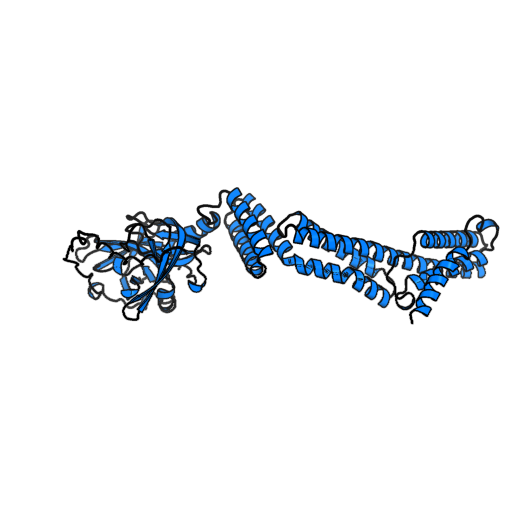109 ? 23.351 4.258 -32.586 1.00 98.19 109 ASN A CA 1
ATOM 843 C C . ASN A 1 109 ? 23.047 4.900 -31.230 1.00 98.19 109 ASN A C 1
ATOM 845 O O . ASN A 1 109 ? 23.292 4.282 -30.194 1.00 98.19 109 ASN A O 1
ATOM 849 N N . ASN A 1 110 ? 22.492 6.114 -31.228 1.00 98.06 110 ASN A N 1
ATOM 850 C CA . ASN A 1 110 ? 22.066 6.778 -30.002 1.00 98.06 110 ASN A CA 1
ATOM 851 C C . ASN A 1 110 ? 20.993 5.956 -29.272 1.00 98.06 110 ASN A C 1
ATOM 853 O O . ASN A 1 110 ? 21.109 5.723 -28.071 1.00 98.06 110 ASN A O 1
ATOM 857 N N . SER A 1 111 ? 19.986 5.452 -29.994 1.00 98.31 111 SER A N 1
ATOM 858 C CA . SER A 1 111 ? 18.938 4.610 -29.407 1.00 98.31 111 SER A CA 1
ATOM 859 C C . SER A 1 111 ? 19.492 3.304 -28.829 1.00 98.31 111 SER A C 1
ATOM 861 O O . SER A 1 111 ? 19.124 2.934 -27.714 1.00 98.31 111 SER A O 1
ATOM 863 N N . ILE A 1 112 ? 20.450 2.658 -29.508 1.00 98.38 112 ILE A N 1
ATOM 864 C CA . ILE A 1 112 ? 21.163 1.490 -28.962 1.00 98.38 112 ILE A CA 1
ATOM 865 C C . ILE A 1 112 ? 21.924 1.851 -27.682 1.00 98.38 112 ILE A C 1
ATOM 867 O O . ILE A 1 112 ? 21.804 1.144 -26.686 1.00 98.38 112 ILE A O 1
ATOM 871 N N . GLY A 1 113 ? 22.672 2.958 -27.677 1.00 98.06 113 GLY A N 1
ATOM 872 C CA . GLY A 1 113 ? 23.432 3.397 -26.505 1.00 98.06 113 GLY A CA 1
ATOM 873 C C . GLY A 1 113 ? 22.542 3.705 -25.297 1.00 98.06 113 GLY A C 1
ATOM 874 O O . GLY A 1 113 ? 22.863 3.317 -24.175 1.00 98.06 113 GLY A O 1
ATOM 875 N N . VAL A 1 114 ? 21.394 4.352 -25.521 1.00 98.38 114 VAL A N 1
ATOM 876 C CA . VAL A 1 114 ? 20.377 4.567 -24.477 1.00 98.38 114 VAL A CA 1
ATOM 877 C C . VAL A 1 114 ? 19.786 3.229 -24.015 1.00 98.38 114 VAL A C 1
ATOM 879 O O . VAL A 1 114 ? 19.614 3.023 -22.818 1.00 98.38 114 VAL A O 1
ATOM 882 N N . GLY A 1 115 ? 19.535 2.293 -24.935 1.00 98.44 115 GLY A N 1
ATOM 883 C CA . GLY A 1 115 ? 19.038 0.950 -24.625 1.00 98.44 115 GLY A CA 1
ATOM 884 C C . GLY A 1 115 ? 19.986 0.126 -23.749 1.00 98.44 115 GLY A C 1
ATOM 885 O O . GLY A 1 115 ? 19.542 -0.514 -22.798 1.00 98.44 115 GLY A O 1
ATOM 886 N N . GLU A 1 116 ? 21.297 0.177 -23.998 1.00 98.38 116 GLU A N 1
ATOM 887 C CA . GLU A 1 116 ? 22.280 -0.507 -23.143 1.00 98.38 116 GLU A CA 1
ATOM 888 C C . GLU A 1 116 ? 22.318 0.090 -21.727 1.00 98.38 116 GLU A C 1
ATOM 890 O O . GLU A 1 116 ? 22.339 -0.654 -20.745 1.00 98.38 116 GLU A O 1
ATOM 895 N N . ARG A 1 117 ? 22.230 1.422 -21.586 1.00 98.38 117 ARG A N 1
ATOM 896 C CA . ARG A 1 117 ? 22.097 2.052 -20.259 1.00 98.38 117 ARG A CA 1
ATOM 897 C C . ARG A 1 117 ? 20.798 1.661 -19.563 1.00 98.38 117 ARG A C 1
ATOM 899 O O . ARG A 1 117 ? 20.813 1.414 -18.359 1.00 98.38 117 ARG A O 1
ATOM 906 N N . LEU A 1 118 ? 19.697 1.583 -20.309 1.00 98.31 118 LEU A N 1
ATOM 907 C CA . LEU A 1 118 ? 18.402 1.148 -19.795 1.00 98.31 118 LEU A CA 1
ATOM 908 C C . LEU A 1 118 ? 18.487 -0.274 -19.226 1.00 98.31 118 LEU A C 1
ATOM 910 O O . LEU A 1 118 ? 18.054 -0.514 -18.102 1.00 98.31 118 LEU A O 1
ATOM 914 N N . LYS A 1 119 ? 19.124 -1.194 -19.961 1.00 98.31 119 LYS A N 1
ATOM 915 C CA . LYS A 1 119 ? 19.380 -2.567 -19.508 1.00 98.31 119 LYS A CA 1
ATOM 916 C C . LYS A 1 119 ? 20.191 -2.598 -18.211 1.00 98.31 119 LYS A C 1
ATOM 918 O O . LYS A 1 119 ? 19.804 -3.302 -17.282 1.00 98.31 119 LYS A O 1
ATOM 923 N N . ILE A 1 120 ? 21.282 -1.834 -18.132 1.00 98.25 120 ILE A N 1
ATOM 924 C CA . ILE A 1 120 ? 22.121 -1.764 -16.924 1.00 98.25 120 ILE A CA 1
ATOM 925 C C . ILE A 1 120 ? 21.294 -1.269 -15.733 1.00 98.25 120 ILE A C 1
ATOM 927 O O . ILE A 1 120 ? 21.276 -1.920 -14.694 1.00 98.25 120 ILE A O 1
ATOM 931 N N . LYS A 1 121 ? 20.540 -0.174 -15.892 1.00 98.56 121 LYS A N 1
ATOM 932 C CA . LYS A 1 121 ? 19.676 0.362 -14.825 1.00 98.56 121 LYS A CA 1
ATOM 933 C C . LYS A 1 121 ? 18.593 -0.628 -14.391 1.00 98.56 121 LYS A C 1
ATOM 935 O O . LYS A 1 121 ? 18.294 -0.712 -13.205 1.00 98.56 121 LYS A O 1
ATOM 940 N N . SER A 1 122 ? 18.049 -1.405 -15.329 1.00 98.50 122 SER A N 1
ATOM 941 C CA . SER A 1 122 ? 17.107 -2.495 -15.047 1.00 98.50 122 SER A CA 1
ATOM 942 C C . SER A 1 122 ? 17.724 -3.535 -14.114 1.00 98.50 122 SER A C 1
ATOM 944 O O . SER A 1 122 ? 17.119 -3.917 -13.117 1.00 98.50 122 SER A O 1
ATOM 946 N N . GLN A 1 123 ? 18.958 -3.954 -14.404 1.00 98.25 123 GLN A N 1
ATOM 947 C CA . GLN A 1 123 ? 19.697 -4.913 -13.583 1.00 98.25 123 GLN A CA 1
ATOM 948 C C . GLN A 1 123 ? 20.061 -4.325 -12.215 1.00 98.25 123 GLN A C 1
ATOM 950 O O . GLN A 1 123 ? 19.912 -5.008 -11.205 1.00 98.25 123 GLN A O 1
ATOM 955 N N . THR A 1 124 ? 20.472 -3.054 -12.163 1.00 98.19 124 THR A N 1
ATOM 956 C CA . THR A 1 124 ? 20.744 -2.343 -10.906 1.00 98.19 124 THR A CA 1
ATOM 957 C C . THR A 1 124 ? 19.509 -2.290 -10.008 1.00 98.19 124 THR A C 1
ATOM 959 O O . THR A 1 124 ? 19.621 -2.571 -8.819 1.00 98.19 124 THR A O 1
ATOM 962 N N . LEU A 1 125 ? 18.330 -1.992 -10.567 1.00 98.56 125 LEU A N 1
ATOM 963 C CA . LEU A 1 125 ? 17.072 -1.998 -9.820 1.00 98.56 125 LEU A CA 1
ATOM 964 C C . LEU A 1 125 ? 16.764 -3.379 -9.242 1.00 98.56 125 LEU A C 1
ATOM 966 O O . LEU A 1 125 ? 16.485 -3.483 -8.053 1.00 98.56 125 LEU A O 1
ATOM 970 N N . LEU A 1 126 ? 16.838 -4.434 -10.055 1.00 98.06 126 LEU A N 1
ATOM 971 C CA . LEU A 1 126 ? 16.558 -5.789 -9.578 1.00 98.06 126 LEU A CA 1
ATOM 972 C C . LEU A 1 126 ? 17.543 -6.232 -8.488 1.00 98.06 126 LEU A C 1
ATOM 974 O O . LEU A 1 126 ? 17.127 -6.843 -7.509 1.00 98.06 126 LEU A O 1
ATOM 978 N N . ALA A 1 127 ? 18.826 -5.881 -8.617 1.00 97.94 127 ALA A N 1
ATOM 979 C CA . ALA A 1 127 ? 19.835 -6.179 -7.604 1.00 97.94 127 ALA A CA 1
ATOM 980 C C . ALA A 1 127 ? 19.590 -5.413 -6.292 1.00 97.94 127 ALA A C 1
ATOM 982 O O . ALA A 1 127 ? 19.668 -5.999 -5.213 1.00 97.94 127 ALA A O 1
ATOM 983 N N . ALA A 1 128 ? 19.258 -4.120 -6.372 1.00 97.56 128 ALA A N 1
ATOM 984 C CA . ALA A 1 128 ? 18.913 -3.319 -5.199 1.00 97.56 128 ALA A CA 1
ATOM 985 C C . ALA A 1 128 ? 17.654 -3.863 -4.507 1.00 97.56 128 ALA A C 1
ATOM 987 O O . ALA A 1 128 ? 17.658 -4.067 -3.294 1.00 97.56 128 ALA A O 1
ATOM 988 N N . TYR A 1 129 ? 16.622 -4.185 -5.293 1.00 96.56 129 TYR A N 1
ATOM 989 C CA . TYR A 1 129 ? 15.370 -4.751 -4.804 1.00 96.56 129 TYR A CA 1
ATOM 990 C C . TYR A 1 129 ? 15.579 -6.095 -4.104 1.00 96.56 129 TYR A C 1
ATOM 992 O O . TYR A 1 129 ? 15.080 -6.284 -3.002 1.00 96.56 129 TYR A O 1
ATOM 1000 N N . ALA A 1 130 ? 16.363 -7.000 -4.697 1.00 95.56 130 ALA A N 1
ATOM 1001 C CA . ALA A 1 130 ? 16.683 -8.289 -4.087 1.00 95.56 130 ALA A CA 1
ATOM 1002 C C . ALA A 1 130 ? 17.470 -8.142 -2.774 1.00 95.56 130 ALA A C 1
ATOM 1004 O O . ALA A 1 130 ? 17.292 -8.944 -1.863 1.00 95.56 130 ALA A O 1
ATOM 1005 N N . LYS A 1 131 ? 18.327 -7.117 -2.665 1.00 95.56 131 LYS A N 1
ATOM 1006 C CA . LYS A 1 131 ? 19.098 -6.841 -1.447 1.00 95.56 131 LYS A CA 1
ATOM 1007 C C . LYS A 1 131 ? 18.238 -6.238 -0.336 1.00 95.56 131 LYS A C 1
ATOM 1009 O O . LYS A 1 131 ? 18.368 -6.635 0.815 1.00 95.56 131 LYS A O 1
ATOM 1014 N N . SER A 1 132 ? 17.430 -5.227 -0.651 1.00 94.44 132 SER A N 1
ATOM 1015 C CA . SER A 1 132 ? 16.562 -4.557 0.320 1.00 94.44 132 SER A CA 1
ATOM 1016 C C . SER A 1 132 ? 15.422 -3.814 -0.393 1.00 94.44 132 SER A C 1
ATOM 1018 O O . SER A 1 132 ? 15.623 -2.693 -0.889 1.00 94.44 132 SER A O 1
ATOM 1020 N N . PRO A 1 133 ? 14.212 -4.402 -0.436 1.00 94.25 133 PRO A N 1
ATOM 1021 C CA . PRO A 1 133 ? 13.053 -3.807 -1.096 1.00 94.25 133 PRO A CA 1
ATOM 1022 C C . PRO A 1 133 ? 12.647 -2.429 -0.553 1.00 94.25 133 PRO A C 1
ATOM 1024 O O . PRO A 1 133 ? 12.195 -1.588 -1.328 1.00 94.25 133 PRO A O 1
ATOM 1027 N N . SER A 1 134 ? 12.826 -2.183 0.751 1.00 92.50 134 SER A N 1
ATOM 1028 C CA . SER A 1 134 ? 12.418 -0.945 1.439 1.00 92.50 134 SER A CA 1
ATOM 1029 C C . SER A 1 134 ? 13.484 0.162 1.460 1.00 92.50 134 SER A C 1
ATOM 1031 O O . SER A 1 134 ? 13.232 1.276 1.934 1.00 92.50 134 SER A O 1
ATOM 1033 N N . SER A 1 135 ? 14.675 -0.103 0.912 1.00 94.00 135 SER A N 1
ATOM 1034 C CA . SER A 1 135 ? 15.793 0.847 0.937 1.00 94.00 135 SER A CA 1
ATOM 1035 C C . SER A 1 135 ? 15.623 2.046 -0.006 1.00 94.00 135 SER A C 1
ATOM 1037 O O . SER A 1 135 ? 14.996 1.972 -1.069 1.00 94.00 135 SER A O 1
ATOM 1039 N N . ASP A 1 136 ? 16.284 3.156 0.335 1.00 94.00 136 ASP A N 1
ATOM 1040 C CA . ASP A 1 136 ? 16.382 4.332 -0.543 1.00 94.00 136 ASP A CA 1
ATOM 1041 C C . ASP A 1 136 ? 17.104 4.021 -1.858 1.00 94.00 136 ASP A C 1
ATOM 1043 O O . ASP A 1 136 ? 16.745 4.558 -2.906 1.00 94.00 136 ASP A O 1
ATOM 1047 N N . ALA A 1 137 ? 18.082 3.110 -1.828 1.00 95.69 137 ALA A N 1
ATOM 1048 C CA . ALA A 1 137 ? 18.817 2.677 -3.012 1.00 95.69 137 ALA A CA 1
ATOM 1049 C C . ALA A 1 137 ? 17.899 1.998 -4.044 1.00 95.69 137 ALA A C 1
ATOM 1051 O O . ALA A 1 137 ? 18.011 2.267 -5.246 1.00 95.69 137 ALA A O 1
ATOM 1052 N N . THR A 1 138 ? 16.960 1.165 -3.587 1.00 97.00 138 THR A N 1
ATOM 1053 C CA . THR A 1 138 ? 15.947 0.532 -4.444 1.00 97.00 138 THR A CA 1
ATOM 1054 C C . THR A 1 138 ? 15.033 1.577 -5.073 1.00 97.00 138 THR A C 1
ATOM 1056 O O . THR A 1 138 ? 14.859 1.593 -6.293 1.00 97.00 138 THR A O 1
ATOM 1059 N N . ASN A 1 139 ? 14.511 2.511 -4.275 1.00 97.06 139 ASN A N 1
ATOM 1060 C CA . ASN A 1 139 ? 13.629 3.566 -4.776 1.00 97.06 139 ASN A CA 1
ATOM 1061 C C . ASN A 1 139 ? 14.341 4.521 -5.754 1.00 97.06 139 ASN A C 1
ATOM 1063 O O . ASN A 1 139 ? 13.792 4.885 -6.796 1.00 97.06 139 ASN A O 1
ATOM 1067 N N . LEU A 1 140 ? 15.596 4.884 -5.480 1.00 97.12 140 LEU A N 1
ATOM 1068 C CA . LEU A 1 140 ? 16.414 5.675 -6.400 1.00 97.12 140 LEU A CA 1
ATOM 1069 C C . LEU A 1 140 ? 16.650 4.927 -7.721 1.00 97.12 140 LEU A C 1
ATOM 1071 O O . LEU A 1 140 ? 16.498 5.500 -8.803 1.00 97.12 140 LEU A O 1
ATOM 1075 N N . SER A 1 141 ? 16.969 3.634 -7.654 1.00 98.19 141 SER A N 1
ATOM 1076 C CA . SER A 1 141 ? 17.148 2.796 -8.846 1.00 98.19 141 SER A CA 1
ATOM 1077 C C . SER A 1 141 ? 15.860 2.704 -9.671 1.00 98.19 141 SER A C 1
ATOM 1079 O O . SER A 1 141 ? 15.908 2.797 -10.896 1.00 98.19 141 SER A O 1
ATOM 1081 N N . TYR A 1 142 ? 14.700 2.632 -9.012 1.00 98.44 142 TYR A N 1
ATOM 1082 C CA . TYR A 1 142 ? 13.392 2.634 -9.667 1.00 98.44 142 TYR A CA 1
ATOM 1083 C C . TYR A 1 142 ? 13.157 3.935 -10.444 1.00 98.44 142 TYR A C 1
ATOM 1085 O O . TYR A 1 142 ? 12.905 3.914 -11.651 1.00 98.44 142 TYR A O 1
ATOM 1093 N N . ARG A 1 143 ? 13.326 5.087 -9.782 1.00 97.81 143 ARG A N 1
ATOM 1094 C CA . ARG A 1 143 ? 13.130 6.411 -10.399 1.00 97.81 143 ARG A CA 1
ATOM 1095 C C . ARG A 1 143 ? 14.110 6.672 -11.541 1.00 97.81 143 ARG A C 1
ATOM 1097 O O . ARG A 1 143 ? 13.725 7.202 -12.581 1.00 97.81 143 ARG A O 1
ATOM 1104 N N . THR A 1 144 ? 15.373 6.281 -11.377 1.00 98.25 144 THR A N 1
ATOM 1105 C CA . THR A 1 144 ? 16.385 6.455 -12.431 1.00 98.25 144 THR A CA 1
ATOM 1106 C C . THR A 1 144 ? 16.132 5.553 -13.638 1.00 98.25 144 THR A C 1
ATOM 1108 O O . THR A 1 144 ? 16.422 5.964 -14.763 1.00 98.25 144 THR A O 1
ATOM 1111 N N . LEU A 1 145 ? 15.570 4.355 -13.442 1.00 98.62 145 LEU A N 1
ATOM 1112 C CA . LEU A 1 145 ? 15.128 3.499 -14.540 1.00 98.62 145 LEU A CA 1
ATOM 1113 C C . LEU A 1 145 ? 13.931 4.108 -15.283 1.00 98.62 145 LEU A C 1
ATOM 1115 O O . LEU A 1 145 ? 13.936 4.113 -16.512 1.00 98.62 145 LEU A O 1
ATOM 1119 N N . GLN A 1 146 ? 12.945 4.666 -14.569 1.00 98.31 146 GLN A N 1
ATOM 1120 C CA . GLN A 1 146 ? 11.805 5.357 -15.192 1.00 98.31 146 GLN A CA 1
ATOM 1121 C C . GLN A 1 146 ? 12.248 6.541 -16.064 1.00 98.31 146 GLN A C 1
ATOM 1123 O O . GLN A 1 146 ? 11.778 6.687 -17.194 1.00 98.31 146 GLN A O 1
ATOM 1128 N N . ASP A 1 147 ? 13.177 7.365 -15.575 1.00 98.19 147 ASP A N 1
ATOM 1129 C CA . ASP A 1 147 ? 13.721 8.486 -16.350 1.00 98.19 147 ASP A CA 1
ATOM 1130 C C . ASP A 1 147 ? 14.468 8.007 -17.610 1.00 98.19 147 ASP A C 1
ATOM 1132 O O . ASP A 1 147 ? 14.242 8.517 -18.715 1.00 98.19 147 ASP A O 1
ATOM 1136 N N . GLU A 1 148 ? 15.309 6.972 -17.486 1.00 98.38 148 GLU A N 1
ATOM 1137 C CA . GLU A 1 148 ? 16.017 6.416 -18.645 1.00 98.38 148 GLU A CA 1
ATOM 1138 C C . GLU A 1 148 ? 15.054 5.769 -19.648 1.00 98.38 148 GLU A C 1
ATOM 1140 O O . GLU A 1 148 ? 15.268 5.884 -20.854 1.00 98.38 148 GLU A O 1
ATOM 1145 N N . LEU A 1 149 ? 13.957 5.160 -19.187 1.00 98.19 149 LEU A N 1
ATOM 1146 C CA . LEU A 1 149 ? 12.906 4.629 -20.058 1.00 98.19 149 LEU A CA 1
ATOM 1147 C C . LEU A 1 149 ? 12.255 5.748 -20.884 1.00 98.19 149 LEU A C 1
ATOM 1149 O O . LEU A 1 149 ? 12.036 5.587 -22.087 1.00 98.19 149 LEU A O 1
ATOM 1153 N N . GLY A 1 150 ? 12.028 6.915 -20.275 1.00 97.69 150 GLY A N 1
ATOM 1154 C CA . GLY A 1 150 ? 11.568 8.114 -20.978 1.00 97.69 150 GLY A CA 1
ATOM 1155 C C . GLY A 1 150 ? 12.575 8.613 -22.022 1.00 97.69 150 GLY A C 1
ATOM 1156 O O . GLY A 1 150 ? 12.199 8.923 -23.157 1.00 97.69 150 GLY A O 1
ATOM 1157 N N . LYS A 1 151 ? 13.872 8.646 -21.683 1.00 98.12 151 LYS A N 1
ATOM 1158 C CA . LYS A 1 151 ? 14.955 8.982 -22.633 1.00 98.12 151 LYS A CA 1
ATOM 1159 C C . LYS A 1 151 ? 15.026 7.983 -23.790 1.00 98.12 151 LYS A C 1
ATOM 1161 O O . LYS A 1 151 ? 15.219 8.386 -24.938 1.00 98.12 151 LYS A O 1
ATOM 1166 N N . PHE A 1 152 ? 14.838 6.698 -23.502 1.00 98.56 152 PHE A N 1
ATOM 1167 C CA . PHE A 1 152 ? 14.813 5.633 -24.498 1.00 98.56 152 PHE A CA 1
ATOM 1168 C C . PHE A 1 152 ? 13.634 5.782 -25.459 1.00 98.56 152 PHE A C 1
ATOM 1170 O O . PHE A 1 152 ? 13.830 5.720 -26.668 1.00 98.56 152 PHE A O 1
ATOM 1177 N N . ALA A 1 153 ? 12.429 6.056 -24.955 1.00 97.62 153 ALA A N 1
ATOM 1178 C CA . ALA A 1 153 ? 11.258 6.273 -25.801 1.00 97.62 153 ALA A CA 1
ATOM 1179 C C . ALA A 1 153 ? 11.465 7.442 -26.783 1.00 97.62 153 ALA A C 1
ATOM 1181 O O . ALA A 1 153 ? 11.165 7.314 -27.972 1.00 97.62 153 ALA A O 1
ATOM 1182 N N . ARG A 1 154 ? 12.054 8.554 -26.314 1.00 98.12 154 ARG A N 1
ATOM 1183 C CA . ARG A 1 154 ? 12.395 9.704 -27.170 1.00 98.12 154 ARG A CA 1
ATOM 1184 C C . ARG A 1 154 ? 13.445 9.354 -28.224 1.00 98.12 154 ARG A C 1
ATOM 1186 O O . ARG A 1 154 ? 13.262 9.694 -29.390 1.00 98.12 154 ARG A O 1
ATOM 1193 N N . SER A 1 155 ? 14.521 8.657 -27.847 1.00 98.19 155 SER A N 1
ATOM 1194 C CA . SER A 1 155 ? 15.570 8.268 -28.804 1.00 98.19 155 SER A CA 1
ATOM 1195 C C . SER A 1 155 ? 15.057 7.273 -29.848 1.00 98.19 155 SER A C 1
ATOM 1197 O O . SER A 1 155 ? 15.383 7.397 -31.026 1.00 98.19 155 SER A O 1
ATOM 1199 N N . LEU A 1 156 ? 14.196 6.339 -29.439 1.00 97.81 156 LEU A N 1
ATOM 1200 C CA . LEU A 1 156 ? 13.562 5.364 -30.319 1.00 97.81 156 LEU A CA 1
ATOM 1201 C C . LEU A 1 156 ? 12.641 6.032 -31.349 1.00 97.81 156 LEU A C 1
ATOM 1203 O O . LEU A 1 156 ? 12.591 5.598 -32.499 1.00 97.81 156 LEU A O 1
ATOM 1207 N N . GLY A 1 157 ? 11.952 7.113 -30.968 1.00 96.81 157 GLY A N 1
ATOM 1208 C CA . GLY A 1 157 ? 11.116 7.907 -31.873 1.00 96.81 157 GLY A CA 1
ATOM 1209 C C . GLY A 1 157 ? 11.876 8.477 -33.077 1.00 96.81 157 GLY A C 1
ATOM 1210 O O . GLY A 1 157 ? 11.292 8.615 -34.149 1.00 96.81 157 GLY A O 1
ATOM 1211 N N . LEU A 1 158 ? 13.183 8.727 -32.927 1.00 97.62 158 LEU A N 1
ATOM 1212 C CA . LEU A 1 158 ? 14.064 9.256 -33.976 1.00 97.62 158 LEU A CA 1
ATOM 1213 C C . LEU A 1 158 ? 14.642 8.174 -34.902 1.00 97.62 158 LEU A C 1
ATOM 1215 O O . LEU A 1 158 ? 15.292 8.497 -35.900 1.00 97.62 158 LEU A O 1
ATOM 1219 N N . VAL A 1 159 ? 14.455 6.892 -34.580 1.00 98.06 159 VAL A N 1
ATOM 1220 C CA . VAL A 1 159 ? 14.965 5.785 -35.394 1.00 98.06 159 VAL A CA 1
ATOM 1221 C C . VAL A 1 159 ? 14.070 5.577 -36.612 1.00 98.06 159 VAL A C 1
ATOM 1223 O O . VAL A 1 159 ? 12.850 5.449 -36.512 1.00 98.06 159 VAL A O 1
ATOM 1226 N N . TYR A 1 160 ? 14.694 5.503 -37.784 1.00 96.81 160 TYR A N 1
ATOM 1227 C CA . TYR A 1 160 ? 13.992 5.275 -39.040 1.00 96.81 160 TYR A CA 1
ATOM 1228 C C . TYR A 1 160 ? 13.614 3.797 -39.224 1.00 96.81 160 TYR A C 1
ATOM 1230 O O . TYR A 1 160 ? 14.447 2.908 -39.060 1.00 96.81 160 TYR A O 1
ATOM 1238 N N . GLY A 1 161 ? 12.370 3.547 -39.643 1.00 96.81 161 GLY A N 1
ATOM 1239 C CA . GLY A 1 161 ? 11.847 2.211 -39.942 1.00 96.81 161 GLY A CA 1
ATOM 1240 C C . GLY A 1 161 ? 11.142 1.553 -38.752 1.00 96.81 161 GLY A C 1
ATOM 1241 O O . GLY A 1 161 ? 11.709 1.399 -37.670 1.00 96.81 161 GLY A O 1
ATOM 1242 N N . LYS A 1 162 ? 9.886 1.131 -38.958 1.00 97.25 162 LYS A N 1
ATOM 1243 C CA . LYS A 1 162 ? 9.053 0.512 -37.913 1.00 97.25 162 LYS A CA 1
ATOM 1244 C C . LYS A 1 162 ? 9.660 -0.796 -37.399 1.00 97.25 162 LYS A C 1
ATOM 1246 O O . LYS A 1 162 ? 9.893 -0.915 -36.206 1.00 97.25 162 LYS A O 1
ATOM 1251 N N . SER A 1 163 ? 10.010 -1.716 -38.296 1.00 97.69 163 SER A N 1
ATOM 1252 C CA . SER A 1 163 ? 10.611 -3.010 -37.943 1.00 97.69 163 SER A CA 1
ATOM 1253 C C . SER A 1 163 ? 11.897 -2.873 -37.122 1.00 97.69 163 SER A C 1
ATOM 1255 O O . SER A 1 163 ? 12.141 -3.656 -36.206 1.00 97.69 163 SER A O 1
ATOM 1257 N N . THR A 1 164 ? 12.697 -1.841 -37.397 1.00 98.25 164 THR A N 1
ATOM 1258 C CA . THR A 1 164 ? 13.911 -1.537 -36.627 1.00 98.25 164 THR A CA 1
ATOM 1259 C C . THR A 1 164 ? 13.574 -1.009 -35.234 1.00 98.25 164 THR A C 1
ATOM 1261 O O . THR A 1 164 ? 14.136 -1.493 -34.252 1.00 98.25 164 THR A O 1
ATOM 1264 N N . ARG A 1 165 ? 12.619 -0.075 -35.120 1.00 98.44 165 ARG A N 1
ATOM 1265 C CA . ARG A 1 165 ? 12.130 0.406 -33.817 1.00 98.44 165 ARG A CA 1
ATOM 1266 C C . ARG A 1 165 ? 11.553 -0.722 -32.969 1.00 98.44 165 ARG A C 1
ATOM 1268 O O . ARG A 1 165 ? 11.894 -0.823 -31.795 1.00 98.44 165 ARG A O 1
ATOM 1275 N N . ASP A 1 166 ? 10.744 -1.589 -33.563 1.00 97.94 166 ASP A N 1
ATOM 1276 C CA . ASP A 1 166 ? 10.107 -2.707 -32.867 1.00 97.94 166 ASP A CA 1
ATOM 1277 C C . ASP A 1 166 ? 11.160 -3.691 -32.334 1.00 97.94 166 ASP A C 1
ATOM 1279 O O . ASP A 1 166 ? 11.092 -4.113 -31.179 1.00 97.94 166 ASP A O 1
ATOM 1283 N N . ALA A 1 167 ? 12.192 -3.995 -33.128 1.00 98.12 167 ALA A N 1
ATOM 1284 C CA . ALA A 1 167 ? 13.292 -4.857 -32.705 1.00 98.12 167 ALA A CA 1
ATOM 1285 C C . ALA A 1 167 ? 14.128 -4.247 -31.562 1.00 98.12 167 ALA A C 1
ATOM 1287 O O . ALA A 1 167 ? 14.465 -4.948 -30.605 1.00 98.12 167 ALA A O 1
ATOM 1288 N N . ILE A 1 168 ? 14.441 -2.947 -31.631 1.00 98.19 168 ILE A N 1
ATOM 1289 C CA . ILE A 1 168 ? 15.158 -2.227 -30.563 1.00 98.19 168 ILE A CA 1
ATOM 1290 C C . ILE A 1 168 ? 14.305 -2.176 -29.287 1.00 98.19 168 ILE A C 1
ATOM 1292 O O . ILE A 1 168 ? 14.794 -2.497 -28.203 1.00 98.19 168 ILE A O 1
ATOM 1296 N N . SER A 1 169 ? 13.019 -1.840 -29.415 1.00 97.88 169 SER A N 1
ATOM 1297 C CA . SER A 1 169 ? 12.051 -1.819 -28.314 1.00 97.88 169 SER A CA 1
ATOM 1298 C C . SER A 1 169 ? 11.967 -3.177 -27.621 1.00 97.88 169 SER A C 1
ATOM 1300 O O . SER A 1 169 ? 12.178 -3.270 -26.414 1.00 97.88 169 SER A O 1
ATOM 1302 N N . LYS A 1 170 ? 11.771 -4.257 -28.386 1.00 97.62 170 LYS A N 1
ATOM 1303 C CA . LYS A 1 170 ? 11.702 -5.623 -27.852 1.00 97.62 170 LYS A CA 1
ATOM 1304 C C . LYS A 1 170 ? 12.955 -6.003 -27.061 1.00 97.62 170 LYS A C 1
ATOM 1306 O O . LYS A 1 170 ? 12.847 -6.681 -26.044 1.00 97.62 170 LYS A O 1
ATOM 1311 N N . LYS A 1 171 ? 14.136 -5.572 -27.514 1.00 97.88 171 LYS A N 1
ATOM 1312 C CA . LYS A 1 171 ? 15.409 -5.898 -26.862 1.00 97.88 171 LYS A CA 1
ATOM 1313 C C . LYS A 1 171 ? 15.612 -5.173 -25.527 1.00 97.88 171 LYS A C 1
ATOM 1315 O O . LYS A 1 171 ? 16.164 -5.777 -24.613 1.00 97.88 171 LYS A O 1
ATOM 1320 N N . TYR A 1 172 ? 15.211 -3.904 -25.419 1.00 98.19 172 TYR A N 1
ATOM 1321 C CA . TYR A 1 172 ? 15.566 -3.061 -24.264 1.00 98.19 172 TYR A CA 1
ATOM 1322 C C . TYR A 1 172 ? 14.370 -2.602 -23.423 1.00 98.19 172 TYR A C 1
ATOM 1324 O O . TYR A 1 172 ? 14.458 -2.601 -22.199 1.00 98.19 172 TYR A O 1
ATOM 1332 N N . LYS A 1 173 ? 13.251 -2.230 -24.056 1.00 97.06 173 LYS A N 1
ATOM 1333 C CA . LYS A 1 173 ? 12.069 -1.680 -23.377 1.00 97.06 173 LYS A CA 1
ATOM 1334 C C . LYS A 1 173 ? 11.339 -2.739 -22.554 1.00 97.06 173 LYS A C 1
ATOM 1336 O O . LYS A 1 173 ? 11.094 -2.515 -21.376 1.00 97.06 173 LYS A O 1
ATOM 1341 N N . GLY A 1 174 ? 11.052 -3.895 -23.156 1.00 94.12 174 GLY A N 1
ATOM 1342 C CA . GLY A 1 174 ? 10.291 -4.972 -22.509 1.00 94.12 174 GLY A CA 1
ATOM 1343 C C . GLY A 1 174 ? 10.889 -5.431 -21.170 1.00 94.12 174 GLY A C 1
ATOM 1344 O O . GLY A 1 174 ? 10.182 -5.417 -20.165 1.00 94.12 174 GLY A O 1
ATOM 1345 N N . PRO A 1 175 ? 12.193 -5.770 -21.107 1.00 96.69 175 PRO A N 1
ATOM 1346 C CA . PRO A 1 175 ? 12.840 -6.124 -19.843 1.00 96.69 175 PRO A CA 1
ATOM 1347 C C . PRO A 1 175 ? 12.787 -5.007 -18.790 1.00 96.69 175 PRO A C 1
ATOM 1349 O O . PRO A 1 175 ? 12.516 -5.284 -17.625 1.00 96.69 175 PRO A O 1
ATOM 1352 N N . ALA A 1 176 ? 12.984 -3.748 -19.198 1.00 97.94 176 ALA A N 1
ATOM 1353 C CA . ALA A 1 176 ? 12.940 -2.599 -18.294 1.00 97.94 176 ALA A CA 1
ATOM 1354 C C . ALA A 1 176 ? 11.543 -2.364 -17.703 1.00 97.94 176 ALA A C 1
ATOM 1356 O O . ALA A 1 176 ? 11.406 -2.157 -16.498 1.00 97.94 176 ALA A O 1
ATOM 1357 N N . GLU A 1 177 ? 10.498 -2.440 -18.531 1.00 98.06 177 GLU A N 1
ATOM 1358 C CA . GLU A 1 177 ? 9.105 -2.350 -18.080 1.00 98.06 177 GLU A CA 1
ATOM 1359 C C . GLU A 1 177 ? 8.744 -3.504 -17.143 1.00 98.06 177 GLU A C 1
ATOM 1361 O O . GLU A 1 177 ? 8.087 -3.280 -16.128 1.00 98.06 177 GLU A O 1
ATOM 1366 N N . SER A 1 178 ? 9.239 -4.714 -17.421 1.00 97.94 178 SER A N 1
ATOM 1367 C CA . SER A 1 178 ? 9.066 -5.862 -16.529 1.00 97.94 178 SER A CA 1
ATOM 1368 C C . SER A 1 178 ? 9.702 -5.618 -15.157 1.00 97.94 178 SER A C 1
ATOM 1370 O O . SER A 1 178 ? 9.061 -5.873 -14.140 1.00 97.94 178 SER A O 1
ATOM 1372 N N . SER A 1 179 ? 10.933 -5.091 -15.104 1.00 98.12 179 SER A N 1
ATOM 1373 C CA . SER A 1 179 ? 11.596 -4.767 -13.831 1.00 98.12 179 SER A CA 1
ATOM 1374 C C . SER A 1 179 ? 10.862 -3.676 -13.048 1.00 98.12 179 SER A C 1
ATOM 1376 O O . SER A 1 179 ? 10.717 -3.793 -11.831 1.00 98.12 179 SER A O 1
ATOM 1378 N N . LEU A 1 180 ? 10.356 -2.637 -13.723 1.00 98.25 180 LEU A N 1
ATOM 1379 C CA . LEU A 1 180 ? 9.520 -1.616 -13.083 1.00 98.25 180 LEU A CA 1
ATOM 1380 C C . LEU A 1 180 ? 8.219 -2.221 -12.549 1.00 98.25 180 LEU A C 1
ATOM 1382 O O . LEU A 1 180 ? 7.855 -1.984 -11.404 1.00 98.25 180 LEU A O 1
ATOM 1386 N N . SER A 1 181 ? 7.534 -3.045 -13.340 1.00 97.38 181 SER A N 1
ATOM 1387 C CA . SER A 1 181 ? 6.284 -3.677 -12.912 1.00 97.38 181 SER A CA 1
ATOM 1388 C C . SER A 1 181 ? 6.483 -4.542 -11.666 1.00 97.38 181 SER A C 1
ATOM 1390 O O . SER A 1 181 ? 5.712 -4.430 -10.718 1.00 97.38 181 SER A O 1
ATOM 1392 N N . GLN A 1 182 ? 7.544 -5.354 -11.638 1.00 95.38 182 GLN A N 1
ATOM 1393 C CA . GLN A 1 182 ? 7.866 -6.237 -10.513 1.00 95.38 182 GLN A CA 1
ATOM 1394 C C . GLN A 1 182 ? 8.140 -5.474 -9.206 1.00 95.38 182 GLN A C 1
ATOM 1396 O O . GLN A 1 182 ? 7.852 -5.972 -8.123 1.00 95.38 182 GLN A O 1
ATOM 1401 N N . THR A 1 183 ? 8.693 -4.264 -9.297 1.00 96.56 183 THR A N 1
ATOM 1402 C CA . THR A 1 183 ? 9.161 -3.483 -8.137 1.00 96.56 183 THR A CA 1
ATOM 1403 C C . THR A 1 183 ? 8.244 -2.309 -7.781 1.00 96.56 183 THR A C 1
ATOM 1405 O O . THR A 1 183 ? 8.483 -1.606 -6.797 1.00 96.56 183 THR A O 1
ATOM 1408 N N . LYS A 1 184 ? 7.156 -2.113 -8.538 1.00 96.19 184 LYS A N 1
ATOM 1409 C CA . LYS A 1 184 ? 6.226 -0.984 -8.404 1.00 96.19 184 LYS A CA 1
ATOM 1410 C C . LYS A 1 184 ? 5.661 -0.840 -6.992 1.00 96.19 184 LYS A C 1
ATOM 1412 O O . LYS A 1 184 ? 5.657 0.265 -6.459 1.00 96.19 184 LYS A O 1
ATOM 1417 N N . THR A 1 185 ? 5.207 -1.934 -6.381 1.00 94.81 185 THR A N 1
ATOM 1418 C CA . THR A 1 185 ? 4.606 -1.904 -5.036 1.00 94.81 185 THR A CA 1
ATOM 1419 C C . THR A 1 185 ? 5.589 -1.384 -3.991 1.00 94.81 185 THR A C 1
ATOM 1421 O O . THR A 1 185 ? 5.220 -0.560 -3.162 1.00 94.81 185 THR A O 1
ATOM 1424 N N . ALA A 1 186 ? 6.860 -1.782 -4.073 1.00 95.94 186 ALA A N 1
ATOM 1425 C CA . ALA A 1 186 ? 7.891 -1.289 -3.165 1.00 95.94 186 ALA A CA 1
ATOM 1426 C C . ALA A 1 186 ? 8.181 0.201 -3.359 1.00 95.94 186 ALA A C 1
ATOM 1428 O O . ALA A 1 186 ? 8.310 0.935 -2.384 1.00 95.94 186 ALA A O 1
ATOM 1429 N N . ALA A 1 187 ? 8.229 0.672 -4.609 1.00 96.12 187 ALA A N 1
ATOM 1430 C CA . ALA A 1 187 ? 8.395 2.096 -4.890 1.00 96.12 187 ALA A CA 1
ATOM 1431 C C . ALA A 1 187 ? 7.225 2.933 -4.338 1.00 96.12 187 ALA A C 1
ATOM 1433 O O . ALA A 1 187 ? 7.451 3.999 -3.767 1.00 96.12 187 ALA A O 1
ATOM 1434 N N . VAL A 1 188 ? 5.986 2.435 -4.461 1.00 95.75 188 VAL A N 1
ATOM 1435 C CA . VAL A 1 188 ? 4.789 3.075 -3.886 1.00 95.75 188 VAL A CA 1
ATOM 1436 C C . VAL A 1 188 ? 4.878 3.120 -2.362 1.00 95.75 188 VAL A C 1
ATOM 1438 O O . VAL A 1 188 ? 4.791 4.204 -1.792 1.00 95.75 188 VAL A O 1
ATOM 1441 N N . LEU A 1 189 ? 5.129 1.981 -1.711 1.00 95.56 189 LEU A N 1
ATOM 1442 C CA . LEU A 1 189 ? 5.267 1.903 -0.254 1.00 95.56 189 LEU A CA 1
ATOM 1443 C C . LEU A 1 189 ? 6.360 2.832 0.271 1.00 95.56 189 LEU A C 1
ATOM 1445 O O . LEU A 1 189 ? 6.163 3.526 1.264 1.00 95.56 189 LEU A O 1
ATOM 1449 N N . LYS A 1 190 ? 7.498 2.911 -0.424 1.00 95.56 190 LYS A N 1
ATOM 1450 C CA . LYS A 1 190 ? 8.572 3.828 -0.044 1.00 95.56 190 LYS A CA 1
ATOM 1451 C C . LYS A 1 190 ? 8.172 5.293 -0.205 1.00 95.56 190 LYS A C 1
ATOM 1453 O O . LYS A 1 190 ? 8.550 6.117 0.624 1.00 95.56 190 LYS A O 1
ATOM 1458 N N . GLY A 1 191 ? 7.409 5.621 -1.246 1.00 94.62 191 GLY A N 1
ATOM 1459 C CA . GLY A 1 191 ? 6.820 6.947 -1.421 1.00 94.62 191 GLY A CA 1
ATOM 1460 C C . GLY A 1 191 ? 5.913 7.330 -0.251 1.00 94.62 191 GLY A C 1
ATOM 1461 O O . GLY A 1 191 ? 6.120 8.381 0.352 1.00 94.62 191 GLY A O 1
ATOM 1462 N N . GLU A 1 192 ? 4.976 6.453 0.113 1.00 94.25 192 GLU A N 1
ATOM 1463 C CA . GLU A 1 192 ? 4.075 6.659 1.255 1.00 94.25 192 GLU A CA 1
ATOM 1464 C C . GLU A 1 192 ? 4.841 6.756 2.580 1.00 94.25 192 GLU A C 1
ATOM 1466 O O . GLU A 1 192 ? 4.540 7.618 3.399 1.00 94.25 192 GLU A O 1
ATOM 1471 N N . MET A 1 193 ? 5.883 5.942 2.777 1.00 91.56 193 MET A N 1
ATOM 1472 C CA . MET A 1 193 ? 6.723 6.004 3.977 1.00 91.56 193 MET A CA 1
ATOM 1473 C C . MET A 1 193 ? 7.459 7.345 4.085 1.00 91.56 193 MET A C 1
ATOM 1475 O O . MET A 1 193 ? 7.480 7.956 5.148 1.00 91.56 193 MET A O 1
ATOM 1479 N N . ASN A 1 194 ? 7.999 7.864 2.979 1.00 92.50 194 ASN A N 1
ATOM 1480 C CA . ASN A 1 194 ? 8.648 9.178 2.962 1.00 92.50 194 ASN A CA 1
ATOM 1481 C C . ASN A 1 194 ? 7.652 10.320 3.234 1.00 92.50 194 ASN A C 1
ATOM 1483 O O . ASN A 1 194 ? 7.986 11.293 3.922 1.00 92.50 194 ASN A O 1
ATOM 1487 N N . LEU A 1 195 ? 6.428 10.211 2.706 1.00 92.06 195 LEU A N 1
ATOM 1488 C CA . LEU A 1 195 ? 5.346 11.145 3.015 1.00 92.06 195 LEU A CA 1
ATOM 1489 C C . LEU A 1 195 ? 4.953 11.055 4.489 1.00 92.06 195 LEU A C 1
ATOM 1491 O O . LEU A 1 195 ? 4.761 12.089 5.116 1.00 92.06 195 LEU A O 1
ATOM 1495 N N . LEU A 1 196 ? 4.920 9.854 5.065 1.00 88.62 196 LEU A N 1
ATOM 1496 C CA . LEU A 1 196 ? 4.643 9.638 6.481 1.00 88.62 196 LEU A CA 1
ATOM 1497 C C . LEU A 1 196 ? 5.713 10.256 7.381 1.00 88.62 196 LEU A C 1
ATOM 1499 O O . LEU A 1 196 ? 5.384 11.011 8.293 1.00 88.62 196 LEU A O 1
ATOM 1503 N N . THR A 1 197 ? 6.996 10.050 7.076 1.00 87.75 197 THR A N 1
ATOM 1504 C CA . THR A 1 197 ? 8.098 10.743 7.760 1.00 87.75 197 THR A CA 1
ATOM 1505 C C . THR A 1 197 ? 7.944 12.265 7.679 1.00 87.75 197 THR A C 1
ATOM 1507 O O . THR A 1 197 ? 8.238 12.975 8.641 1.00 87.75 197 THR A O 1
ATOM 1510 N N . THR A 1 198 ? 7.465 12.787 6.548 1.00 89.25 198 THR A N 1
ATOM 1511 C CA . THR A 1 198 ? 7.206 14.225 6.372 1.00 89.25 198 THR A CA 1
ATOM 1512 C C . THR A 1 198 ? 5.990 14.688 7.174 1.00 89.25 198 THR A C 1
ATOM 1514 O O . THR A 1 198 ? 6.048 15.734 7.817 1.00 89.25 198 THR A O 1
ATOM 1517 N N . ALA A 1 199 ? 4.918 13.897 7.206 1.00 85.62 199 ALA A N 1
ATOM 1518 C CA . ALA A 1 199 ? 3.740 14.169 8.016 1.00 85.62 199 ALA A CA 1
ATOM 1519 C C . ALA A 1 199 ? 4.109 14.237 9.501 1.00 85.62 199 ALA A C 1
ATOM 1521 O O . ALA A 1 199 ? 3.723 15.192 10.173 1.00 85.62 199 ALA A O 1
ATOM 1522 N N . PHE A 1 200 ? 4.936 13.311 9.998 1.00 78.50 200 PHE A N 1
ATOM 1523 C CA . PHE A 1 200 ? 5.430 13.356 11.376 1.00 78.50 200 PHE A CA 1
ATOM 1524 C C . PHE A 1 200 ? 6.177 14.656 11.698 1.00 78.50 200 PHE A C 1
ATOM 1526 O O . PHE A 1 200 ? 5.996 15.204 12.780 1.00 78.50 200 PHE A O 1
ATOM 1533 N N . LYS A 1 201 ? 6.952 15.205 10.752 1.00 80.88 201 LYS A N 1
ATOM 1534 C CA . LYS A 1 201 ? 7.620 16.510 10.929 1.00 80.88 201 LYS A CA 1
ATOM 1535 C C . LYS A 1 201 ? 6.641 17.685 11.018 1.00 80.88 201 LYS A C 1
ATOM 1537 O O . LYS A 1 201 ? 7.006 18.719 11.561 1.00 80.88 201 LYS A O 1
ATOM 1542 N N . SER A 1 202 ? 5.427 17.552 10.480 1.00 79.00 202 SER A N 1
ATOM 1543 C CA . SER A 1 202 ? 4.421 18.623 10.508 1.00 79.00 202 SER A CA 1
ATOM 1544 C C . SER A 1 202 ? 3.748 18.802 11.873 1.00 79.00 202 SER A C 1
ATOM 1546 O O . SER A 1 202 ? 3.196 19.869 12.128 1.00 79.00 202 SER A O 1
ATOM 1548 N N . GLY A 1 203 ? 3.739 17.762 12.719 1.00 64.88 203 GLY A N 1
ATOM 1549 C CA . GLY A 1 203 ? 3.064 17.757 14.023 1.00 64.88 203 GLY A CA 1
ATOM 1550 C C . GLY A 1 203 ? 1.527 17.799 13.979 1.00 64.88 203 GLY A C 1
ATOM 1551 O O . GLY A 1 203 ? 0.895 17.800 15.031 1.00 64.88 203 GLY A O 1
ATOM 1552 N N . LYS A 1 204 ? 0.900 17.830 12.793 1.00 70.31 204 LYS A N 1
ATOM 1553 C CA . LYS A 1 204 ? -0.562 17.913 12.642 1.00 70.31 204 LYS A CA 1
ATOM 1554 C C . LYS A 1 204 ? -1.200 16.526 12.633 1.00 70.31 204 LYS A C 1
ATOM 1556 O O . LYS A 1 204 ? -1.075 15.806 11.643 1.00 70.31 204 LYS A O 1
ATOM 1561 N N . ASN A 1 205 ? -1.940 16.192 13.689 1.00 58.31 205 ASN A N 1
ATOM 1562 C CA . ASN A 1 205 ? -2.561 14.875 13.873 1.00 58.31 205 ASN A CA 1
ATOM 1563 C C . ASN A 1 205 ? -3.370 14.404 12.650 1.00 58.31 205 ASN A C 1
ATOM 1565 O O . ASN A 1 205 ? -3.094 13.324 12.143 1.00 58.31 205 ASN A O 1
ATOM 1569 N N . GLU A 1 206 ? -4.269 15.228 12.098 1.00 64.38 206 GLU A N 1
ATOM 1570 C CA . GLU A 1 206 ? -5.072 14.872 10.909 1.00 64.38 206 GLU A CA 1
ATOM 1571 C C . GLU A 1 206 ? -4.220 14.480 9.691 1.00 64.38 206 GLU A C 1
ATOM 1573 O O . GLU A 1 206 ? -4.514 13.515 8.985 1.00 64.38 206 GLU A O 1
ATOM 1578 N N . THR A 1 207 ? -3.126 15.212 9.452 1.00 75.69 207 THR A N 1
ATOM 1579 C CA . THR A 1 207 ? -2.215 14.945 8.328 1.00 75.69 207 THR A CA 1
ATOM 1580 C C . THR A 1 207 ? -1.478 13.628 8.523 1.00 75.69 207 THR A C 1
ATOM 1582 O O . THR A 1 207 ? -1.272 12.885 7.562 1.00 75.69 207 THR A O 1
ATOM 1585 N N . ILE A 1 208 ? -1.087 13.331 9.762 1.00 70.50 208 ILE A N 1
ATOM 1586 C CA . ILE A 1 208 ? -0.385 12.096 10.082 1.00 70.50 208 ILE A CA 1
ATOM 1587 C C . ILE A 1 208 ? -1.355 10.907 10.033 1.00 70.50 208 ILE A C 1
ATOM 1589 O O . ILE A 1 208 ? -1.029 9.921 9.381 1.00 70.50 208 ILE A O 1
ATOM 1593 N N . PHE A 1 209 ? -2.556 11.012 10.615 1.00 68.06 209 PHE A N 1
ATOM 1594 C CA . PHE A 1 209 ? -3.583 9.961 10.572 1.00 68.06 209 PHE A CA 1
ATOM 1595 C C . PHE A 1 209 ? -3.936 9.573 9.140 1.00 68.06 209 PHE A C 1
ATOM 1597 O O . PHE A 1 209 ? -3.804 8.410 8.766 1.00 68.06 209 PHE A O 1
ATOM 1604 N N . GLY A 1 210 ? -4.263 10.557 8.296 1.00 76.50 210 GLY A N 1
ATOM 1605 C CA . GLY A 1 210 ? -4.583 10.280 6.899 1.00 76.50 210 GLY A CA 1
ATOM 1606 C C . GLY A 1 210 ? -3.416 9.645 6.135 1.00 76.50 210 GLY A C 1
ATOM 1607 O O . GLY A 1 210 ? -3.633 8.912 5.173 1.00 76.50 210 GLY A O 1
ATOM 1608 N N . GLN A 1 211 ? -2.171 9.906 6.543 1.00 86.94 211 GLN A N 1
ATOM 1609 C CA . GLN A 1 211 ? -0.990 9.300 5.933 1.00 86.94 211 GLN A CA 1
ATOM 1610 C C . GLN A 1 211 ? -0.696 7.888 6.466 1.00 86.94 211 GLN A C 1
ATOM 1612 O O . GLN A 1 211 ? -0.232 7.049 5.693 1.00 86.94 211 GLN A O 1
ATOM 1617 N N . VAL A 1 212 ? -0.996 7.607 7.737 1.00 77.88 212 VAL A N 1
ATOM 1618 C CA . VAL A 1 212 ? -0.964 6.255 8.318 1.00 77.88 212 VAL A CA 1
ATOM 1619 C C . VAL A 1 212 ? -1.986 5.362 7.622 1.00 77.88 212 VAL A C 1
ATOM 1621 O O . VAL A 1 212 ? -1.609 4.307 7.121 1.00 77.88 212 VAL A O 1
ATOM 1624 N N . ASP A 1 213 ? -3.234 5.818 7.483 1.00 78.88 213 ASP A N 1
ATOM 1625 C CA . ASP A 1 213 ? -4.289 5.053 6.807 1.00 78.88 213 ASP A CA 1
ATOM 1626 C C . ASP A 1 213 ? -3.892 4.729 5.354 1.00 78.88 213 ASP A C 1
ATOM 1628 O O . ASP A 1 213 ? -4.010 3.589 4.898 1.00 78.88 213 ASP A O 1
ATOM 1632 N N . ARG A 1 214 ? -3.328 5.710 4.628 1.00 86.38 214 ARG A N 1
ATOM 1633 C CA . ARG A 1 214 ? -2.795 5.493 3.271 1.00 86.38 214 ARG A CA 1
ATOM 1634 C C . ARG A 1 214 ? -1.666 4.470 3.245 1.00 86.38 214 ARG A C 1
ATOM 1636 O O . ARG A 1 214 ? -1.672 3.596 2.376 1.00 86.38 214 ARG A O 1
ATOM 1643 N N . PHE A 1 215 ? -0.705 4.572 4.162 1.00 89.50 215 PHE A N 1
ATOM 1644 C CA . PHE A 1 215 ? 0.413 3.636 4.232 1.00 89.50 215 PHE A CA 1
ATOM 1645 C C . PHE A 1 215 ? -0.075 2.212 4.530 1.00 89.50 215 PHE A C 1
ATOM 1647 O O . PHE A 1 215 ? 0.250 1.299 3.770 1.00 89.50 215 PHE A O 1
ATOM 1654 N N . ASN A 1 216 ? -0.928 2.035 5.542 1.00 80.31 216 ASN A N 1
ATOM 1655 C CA . ASN A 1 216 ? -1.499 0.741 5.926 1.00 80.31 216 ASN A CA 1
ATOM 1656 C C . ASN A 1 216 ? -2.316 0.119 4.787 1.00 80.31 216 ASN A C 1
ATOM 1658 O O . ASN A 1 216 ? -2.153 -1.062 4.481 1.00 80.31 216 ASN A O 1
ATOM 1662 N N . ALA A 1 217 ? -3.111 0.919 4.070 1.00 82.44 217 ALA A N 1
ATOM 1663 C CA . ALA A 1 217 ? -3.850 0.449 2.901 1.00 82.44 217 ALA A CA 1
ATOM 1664 C C . ALA A 1 217 ? -2.929 -0.054 1.771 1.00 82.44 217 ALA A C 1
ATOM 1666 O O . ALA A 1 217 ? -3.274 -1.004 1.065 1.00 82.44 217 ALA A O 1
ATOM 1667 N N . GLN A 1 218 ? -1.753 0.557 1.566 1.00 89.31 218 GLN A N 1
ATOM 1668 C CA . GLN A 1 218 ? -0.772 0.038 0.604 1.00 89.31 218 GLN A CA 1
ATOM 1669 C C . GLN A 1 218 ? -0.019 -1.179 1.150 1.00 89.31 218 GLN A C 1
ATOM 1671 O O . GLN A 1 218 ? 0.240 -2.112 0.388 1.00 89.31 218 GLN A O 1
ATOM 1676 N N . LEU A 1 219 ? 0.316 -1.198 2.444 1.00 85.69 219 LEU A N 1
ATOM 1677 C CA . LEU A 1 219 ? 1.013 -2.314 3.084 1.00 85.69 219 LEU A CA 1
ATOM 1678 C C . LEU A 1 219 ? 0.149 -3.581 3.062 1.00 85.69 219 LEU A C 1
ATOM 1680 O O . LEU A 1 219 ? 0.645 -4.653 2.722 1.00 85.69 219 LEU A O 1
ATOM 1684 N N . GLY A 1 220 ? -1.162 -3.444 3.282 1.00 76.12 220 GLY A N 1
ATOM 1685 C CA . GLY A 1 220 ? -2.137 -4.527 3.157 1.00 76.12 220 GLY A CA 1
ATOM 1686 C C . GLY A 1 220 ? -2.117 -5.207 1.783 1.00 76.12 220 GLY A C 1
ATOM 1687 O O . GLY A 1 220 ? -2.188 -6.430 1.695 1.00 76.12 220 GLY A O 1
ATOM 1688 N N . LYS A 1 221 ? -1.904 -4.448 0.698 1.00 85.25 221 LYS A N 1
ATOM 1689 C CA . LYS A 1 221 ? -1.768 -5.008 -0.664 1.00 85.25 221 LYS A CA 1
ATOM 1690 C C . LYS A 1 221 ? -0.480 -5.807 -0.863 1.00 85.25 221 LYS A C 1
ATOM 1692 O O . LYS A 1 221 ? -0.388 -6.575 -1.816 1.00 85.25 221 LYS A O 1
ATOM 1697 N N . ALA A 1 222 ? 0.523 -5.614 -0.008 1.00 85.62 222 ALA A N 1
ATOM 1698 C CA . ALA A 1 222 ? 1.776 -6.356 -0.047 1.00 85.62 222 ALA A CA 1
ATOM 1699 C C . ALA A 1 222 ? 1.740 -7.651 0.781 1.00 85.62 222 ALA A C 1
ATOM 1701 O O . ALA A 1 222 ? 2.698 -8.413 0.687 1.00 85.62 222 ALA A O 1
ATOM 1702 N N . LYS A 1 223 ? 0.655 -7.947 1.523 1.00 78.19 223 LYS A N 1
ATOM 1703 C CA . LYS A 1 223 ? 0.531 -9.160 2.362 1.00 78.19 223 LYS A CA 1
ATOM 1704 C C . LYS A 1 223 ? 0.800 -10.462 1.593 1.00 78.19 223 LYS A C 1
ATOM 1706 O O . LYS A 1 223 ? 1.404 -11.380 2.132 1.00 78.19 223 LYS A O 1
ATOM 1711 N N . SER A 1 224 ? 0.444 -10.529 0.306 1.00 80.06 224 SER A N 1
ATOM 1712 C CA . SER A 1 224 ? 0.712 -11.700 -0.545 1.00 80.06 224 SER A CA 1
ATOM 1713 C C . SER A 1 224 ? 2.192 -11.882 -0.930 1.00 80.06 224 SER A C 1
ATOM 1715 O O . SER A 1 224 ? 2.539 -12.864 -1.582 1.00 80.06 224 SER A O 1
ATOM 1717 N N . ASN A 1 225 ? 3.070 -10.936 -0.582 1.00 83.94 225 ASN A N 1
ATOM 1718 C CA . ASN A 1 225 ? 4.517 -11.002 -0.773 1.00 83.94 225 ASN A CA 1
ATOM 1719 C C . ASN A 1 225 ? 5.216 -10.818 0.590 1.00 83.94 225 ASN A C 1
ATOM 1721 O O . ASN A 1 225 ? 5.567 -9.689 0.943 1.00 83.94 225 ASN A O 1
ATOM 1725 N N . PRO A 1 226 ? 5.456 -11.910 1.342 1.00 80.69 226 PRO A N 1
ATOM 1726 C CA . PRO A 1 226 ? 5.970 -11.841 2.712 1.00 80.69 226 PRO A CA 1
ATOM 1727 C C . PRO A 1 226 ? 7.312 -11.114 2.838 1.00 80.69 226 PRO A C 1
ATOM 1729 O O . PRO A 1 226 ? 7.521 -10.357 3.779 1.00 80.69 226 PRO A O 1
ATOM 1732 N N . VAL A 1 227 ? 8.213 -11.283 1.863 1.00 84.44 227 VAL A N 1
ATOM 1733 C CA . VAL A 1 227 ? 9.525 -10.611 1.861 1.00 84.44 227 VAL A CA 1
ATOM 1734 C C . VAL A 1 227 ? 9.355 -9.095 1.794 1.00 84.44 227 VAL A C 1
ATOM 1736 O O . VAL A 1 227 ? 10.006 -8.358 2.532 1.00 84.44 227 VAL A O 1
ATOM 1739 N N . LEU A 1 228 ? 8.471 -8.622 0.911 1.00 87.06 228 LEU A N 1
ATOM 1740 C CA . LEU A 1 228 ? 8.186 -7.199 0.770 1.00 87.06 228 LEU A CA 1
ATOM 1741 C C . LEU A 1 228 ? 7.439 -6.652 1.989 1.00 87.06 228 LEU A C 1
ATOM 1743 O O . LEU A 1 228 ? 7.808 -5.593 2.491 1.00 87.06 228 LEU A O 1
ATOM 1747 N N . TYR A 1 229 ? 6.406 -7.366 2.440 1.00 81.62 229 TYR A N 1
ATOM 1748 C CA . TYR A 1 229 ? 5.600 -6.990 3.596 1.00 81.62 229 TYR A CA 1
ATOM 1749 C C . TYR A 1 229 ? 6.478 -6.817 4.835 1.00 81.62 229 TYR A C 1
ATOM 1751 O O . TYR A 1 229 ? 6.522 -5.724 5.389 1.00 81.62 229 TYR A O 1
ATOM 1759 N N . ASN A 1 230 ? 7.264 -7.839 5.188 1.00 77.94 230 ASN A N 1
ATOM 1760 C CA . ASN A 1 230 ? 8.129 -7.813 6.367 1.00 77.94 230 ASN A CA 1
ATOM 1761 C C . ASN A 1 230 ? 9.159 -6.680 6.284 1.00 77.94 230 ASN A C 1
ATOM 1763 O O . ASN A 1 230 ? 9.343 -5.945 7.249 1.00 77.94 230 ASN A O 1
ATOM 1767 N N . ALA A 1 231 ? 9.783 -6.471 5.117 1.00 84.94 231 ALA A N 1
ATOM 1768 C CA . ALA A 1 231 ? 10.768 -5.403 4.944 1.00 84.94 231 ALA A CA 1
ATOM 1769 C C . ALA A 1 231 ? 10.191 -4.000 5.207 1.00 84.94 231 ALA A C 1
ATOM 1771 O O . ALA A 1 231 ? 10.892 -3.142 5.745 1.00 84.94 231 ALA A O 1
ATOM 1772 N N . PHE A 1 232 ? 8.936 -3.749 4.818 1.00 88.56 232 PHE A N 1
ATOM 1773 C CA . PHE A 1 232 ? 8.271 -2.468 5.065 1.00 88.56 232 PHE A CA 1
ATOM 1774 C C . PHE A 1 232 ? 7.617 -2.382 6.442 1.00 88.56 232 PHE A C 1
ATOM 1776 O O . PHE A 1 232 ? 7.652 -1.304 7.026 1.00 88.56 232 PHE A O 1
ATOM 1783 N N . ALA A 1 233 ? 7.080 -3.480 6.975 1.00 78.75 233 ALA A N 1
ATOM 1784 C CA . ALA A 1 233 ? 6.540 -3.538 8.329 1.00 78.75 233 ALA A CA 1
ATOM 1785 C C . ALA A 1 233 ? 7.626 -3.211 9.363 1.00 78.75 233 ALA A C 1
ATOM 1787 O O . ALA A 1 233 ? 7.429 -2.316 10.177 1.00 78.75 233 ALA A O 1
ATOM 1788 N N . SER A 1 234 ? 8.816 -3.815 9.250 1.00 79.06 234 SER A N 1
ATOM 1789 C CA . SER A 1 234 ? 9.941 -3.498 10.141 1.00 79.06 234 SER A CA 1
ATOM 1790 C C . SER A 1 234 ? 10.394 -2.041 10.013 1.00 79.06 234 SER A C 1
ATOM 1792 O O . SER A 1 234 ? 10.557 -1.360 11.016 1.00 79.06 234 SER A O 1
ATOM 1794 N N . SER A 1 235 ? 10.533 -1.513 8.787 1.00 85.00 235 SER A N 1
ATOM 1795 C CA . SER A 1 235 ? 10.891 -0.094 8.594 1.00 85.00 235 SER A CA 1
ATOM 1796 C C . SER A 1 235 ? 9.827 0.867 9.137 1.00 85.00 235 SER A C 1
ATOM 1798 O O . SER A 1 235 ? 10.155 1.965 9.587 1.00 85.00 235 SER A O 1
ATOM 1800 N N . TYR A 1 236 ? 8.553 0.476 9.069 1.00 84.19 236 TYR A N 1
ATOM 1801 C CA . TYR A 1 236 ? 7.454 1.248 9.629 1.00 84.19 236 TYR A CA 1
ATOM 1802 C C . TYR A 1 236 ? 7.498 1.236 11.158 1.00 84.19 236 TYR A C 1
ATOM 1804 O O . TYR A 1 236 ? 7.424 2.295 11.774 1.00 84.19 236 TYR A O 1
ATOM 1812 N N . GLU A 1 237 ? 7.704 0.069 11.764 1.00 74.69 237 GLU A N 1
ATOM 1813 C CA . GLU A 1 237 ? 7.864 -0.084 13.209 1.00 74.69 237 GLU A CA 1
ATOM 1814 C C . GLU A 1 237 ? 9.060 0.724 13.741 1.00 74.69 237 GLU A C 1
ATOM 1816 O O . GLU A 1 237 ? 8.926 1.448 14.727 1.00 74.69 237 GLU A O 1
ATOM 1821 N N . ASP A 1 238 ? 10.204 0.689 13.050 1.00 81.62 238 ASP A N 1
ATOM 1822 C CA . ASP A 1 238 ? 11.388 1.486 13.396 1.00 81.62 238 ASP A CA 1
ATOM 1823 C C . ASP A 1 238 ? 11.089 2.992 13.378 1.00 81.62 238 ASP A C 1
ATOM 1825 O O . ASP A 1 238 ? 11.461 3.715 14.304 1.00 81.62 238 ASP A O 1
ATOM 1829 N N . LEU A 1 239 ? 10.365 3.472 12.358 1.00 80.56 239 LEU A N 1
ATOM 1830 C CA . LEU A 1 239 ? 9.945 4.874 12.267 1.00 80.56 239 LEU A CA 1
ATOM 1831 C C . LEU A 1 239 ? 9.030 5.264 13.435 1.00 80.56 239 LEU A C 1
ATOM 1833 O O . LEU A 1 239 ? 9.147 6.362 13.981 1.00 80.56 239 LEU A O 1
ATOM 1837 N N . LEU A 1 240 ? 8.109 4.381 13.815 1.00 72.81 240 LEU A N 1
ATOM 1838 C CA . LEU A 1 240 ? 7.194 4.616 14.928 1.00 72.81 240 LEU A CA 1
ATOM 1839 C C . LEU A 1 240 ? 7.944 4.656 16.264 1.00 72.81 240 LEU A C 1
ATOM 1841 O O . LEU A 1 240 ? 7.724 5.577 17.053 1.00 72.81 240 LEU A O 1
ATOM 1845 N N . LYS A 1 241 ? 8.891 3.735 16.480 1.00 71.06 241 LYS A N 1
ATOM 1846 C CA . LYS A 1 241 ? 9.796 3.742 17.640 1.00 71.06 241 LYS A CA 1
ATOM 1847 C C . LYS A 1 241 ? 10.618 5.027 17.710 1.00 71.06 241 LYS A C 1
ATOM 1849 O O . LYS A 1 241 ? 10.632 5.674 18.754 1.00 71.06 241 LYS A O 1
ATOM 1854 N N . GLU A 1 242 ? 11.239 5.445 16.603 1.00 75.94 242 GLU A N 1
ATOM 1855 C CA . GLU A 1 242 ? 12.036 6.683 16.526 1.00 75.94 242 GLU A CA 1
ATOM 1856 C C . GLU A 1 242 ? 11.223 7.917 16.942 1.00 75.94 242 GLU A C 1
ATOM 1858 O O . GLU A 1 242 ? 11.742 8.845 17.559 1.00 75.94 242 GLU A O 1
ATOM 1863 N N . LYS A 1 243 ? 9.930 7.946 16.611 1.00 67.75 243 LYS A N 1
ATOM 1864 C CA . LYS A 1 243 ? 9.050 9.074 16.937 1.00 67.75 243 LYS A CA 1
ATOM 1865 C C . LYS A 1 243 ? 8.493 9.023 18.362 1.00 67.75 243 LYS A C 1
ATOM 1867 O O . LYS A 1 243 ? 7.666 9.865 18.699 1.00 67.75 243 LYS A O 1
ATOM 1872 N N . GLY A 1 244 ? 8.930 8.068 19.191 1.00 57.19 244 GLY A N 1
ATOM 1873 C CA . GLY A 1 244 ? 8.359 7.836 20.522 1.00 57.19 244 GLY A CA 1
ATOM 1874 C C . GLY A 1 244 ? 6.895 7.405 20.444 1.00 57.19 244 GLY A C 1
ATOM 1875 O O . GLY A 1 244 ? 6.134 7.569 21.395 1.00 57.19 244 GLY A O 1
ATOM 1876 N N . LEU A 1 245 ? 6.487 6.898 19.279 1.00 55.81 245 LEU A N 1
ATOM 1877 C CA . LEU A 1 245 ? 5.126 6.506 18.987 1.00 55.81 245 LEU A CA 1
ATOM 1878 C C . LEU A 1 245 ? 4.967 4.992 19.085 1.00 55.81 245 LEU A C 1
ATOM 1880 O O . LEU A 1 245 ? 4.220 4.445 18.302 1.00 55.81 245 LEU A O 1
ATOM 1884 N N . SER A 1 246 ? 5.674 4.294 19.966 1.00 49.81 246 SER A N 1
ATOM 1885 C CA . SER A 1 246 ? 5.495 2.854 20.172 1.00 49.81 246 SER A CA 1
ATOM 1886 C C . SER A 1 246 ? 5.394 2.600 21.668 1.00 49.81 246 SER A C 1
ATOM 1888 O O . SER A 1 246 ? 6.415 2.588 22.353 1.00 49.81 246 SER A O 1
ATOM 1890 N N . ALA A 1 247 ? 4.176 2.400 22.168 1.00 45.47 247 ALA A N 1
ATOM 1891 C CA . ALA A 1 247 ? 3.929 1.908 23.519 1.00 45.47 247 ALA A CA 1
ATOM 1892 C C . ALA A 1 247 ? 3.368 0.488 23.400 1.00 45.47 247 ALA A C 1
ATOM 1894 O O . ALA A 1 247 ? 2.340 0.286 22.758 1.00 45.47 247 ALA A O 1
ATOM 1895 N N . ASN A 1 248 ? 4.067 -0.501 23.964 1.00 52.00 248 ASN A N 1
ATOM 1896 C CA . ASN A 1 248 ? 3.629 -1.905 23.996 1.00 52.00 248 ASN A CA 1
ATOM 1897 C C . ASN A 1 248 ? 3.249 -2.512 22.624 1.00 52.00 248 ASN A C 1
ATOM 1899 O O . ASN A 1 248 ? 2.422 -3.412 22.559 1.00 52.00 248 ASN A O 1
ATOM 1903 N N . GLY A 1 249 ? 3.843 -2.027 21.526 1.00 48.44 249 GLY A N 1
ATOM 1904 C CA . GLY A 1 249 ? 3.574 -2.516 20.166 1.00 48.44 249 GLY A CA 1
ATOM 1905 C C . GLY A 1 249 ? 2.456 -1.783 19.413 1.00 48.44 249 GLY A C 1
ATOM 1906 O O . GLY A 1 249 ? 2.345 -1.962 18.204 1.00 48.44 249 GLY A O 1
ATOM 1907 N N . VAL A 1 250 ? 1.688 -0.897 20.065 1.00 50.72 250 VAL A N 1
ATOM 1908 C CA . VAL A 1 250 ? 0.700 -0.039 19.389 1.00 50.72 250 VAL A CA 1
ATOM 1909 C C . VAL A 1 250 ? 1.363 1.287 19.015 1.00 50.72 250 VAL A C 1
ATOM 1911 O O . VAL A 1 250 ? 1.944 1.958 19.881 1.00 50.72 250 VAL A O 1
ATOM 1914 N N . PRO A 1 251 ? 1.251 1.741 17.757 1.00 55.78 251 PRO A N 1
ATOM 1915 C CA . PRO A 1 251 ? 1.706 3.065 17.392 1.00 55.78 251 PRO A CA 1
ATOM 1916 C C . PRO A 1 251 ? 0.976 4.143 18.227 1.00 55.78 251 PRO A C 1
ATOM 1918 O O . PRO A 1 251 ? -0.241 4.223 18.152 1.00 55.78 251 PRO A O 1
ATOM 1921 N N . THR A 1 252 ? 1.639 5.021 18.991 1.00 53.19 252 THR A N 1
ATOM 1922 C CA . THR A 1 252 ? 0.998 6.042 19.866 1.00 53.19 252 THR A CA 1
ATOM 1923 C C . THR A 1 252 ? 0.033 6.955 19.106 1.00 53.19 252 THR A C 1
ATOM 1925 O O . THR A 1 252 ? -0.872 7.550 19.681 1.00 53.19 252 THR A O 1
ATOM 1928 N N . ILE A 1 253 ? 0.204 7.073 17.791 1.00 53.88 253 ILE A N 1
ATOM 1929 C CA . ILE A 1 253 ? -0.764 7.749 16.940 1.00 53.88 253 ILE A CA 1
ATOM 1930 C C . ILE A 1 253 ? -2.061 6.941 16.767 1.00 53.88 253 ILE A C 1
ATOM 1932 O O . ILE A 1 253 ? -3.144 7.494 16.910 1.00 53.88 253 ILE A O 1
ATOM 1936 N N . ILE A 1 254 ? -1.962 5.634 16.543 1.00 63.16 254 ILE A N 1
ATOM 1937 C CA . ILE A 1 254 ? -3.106 4.721 16.564 1.00 63.16 254 ILE A CA 1
ATOM 1938 C C . ILE A 1 254 ? -3.760 4.761 17.946 1.00 63.16 254 ILE A C 1
ATOM 1940 O O . ILE A 1 254 ? -4.966 4.954 18.028 1.00 63.16 254 ILE A O 1
ATOM 1944 N N . LEU A 1 255 ? -2.967 4.742 19.021 1.00 69.12 255 LEU A N 1
ATOM 1945 C CA . LEU A 1 255 ? -3.479 4.891 20.382 1.00 69.12 255 LEU A CA 1
ATOM 1946 C C . LEU A 1 255 ? -4.267 6.201 20.557 1.00 69.12 255 LEU A C 1
ATOM 1948 O O . LEU A 1 255 ? -5.398 6.158 21.011 1.00 69.12 255 LEU A O 1
ATOM 1952 N N . LYS A 1 256 ? -3.748 7.356 20.116 1.00 66.94 256 LYS A N 1
ATOM 1953 C CA . LYS A 1 256 ? -4.485 8.637 20.164 1.00 66.94 256 LYS A CA 1
ATOM 1954 C C . LYS A 1 256 ? -5.774 8.631 19.336 1.00 66.94 256 LYS A C 1
ATOM 1956 O O . LYS A 1 256 ? -6.740 9.270 19.736 1.00 66.94 256 LYS A O 1
ATOM 1961 N N . LYS A 1 257 ? -5.794 7.942 18.188 1.00 71.56 257 LYS A N 1
ATOM 1962 C CA . LYS A 1 257 ? -7.006 7.772 17.367 1.00 71.56 257 LYS A CA 1
ATOM 1963 C C . LYS A 1 257 ? -8.043 6.924 18.100 1.00 71.56 257 LYS A C 1
ATOM 1965 O O . LYS A 1 257 ? -9.212 7.281 18.094 1.00 71.56 257 LYS A O 1
ATOM 1970 N N . ILE A 1 258 ? -7.611 5.841 18.743 1.00 81.50 258 ILE A N 1
ATOM 1971 C CA . ILE A 1 258 ? -8.488 4.978 19.536 1.00 81.50 258 ILE A CA 1
ATOM 1972 C C . ILE A 1 258 ? -9.023 5.741 20.751 1.00 81.50 258 ILE A C 1
ATOM 1974 O O . ILE A 1 258 ? -10.228 5.747 20.961 1.00 81.50 258 ILE A O 1
ATOM 1978 N N . ILE A 1 259 ? -8.159 6.452 21.482 1.00 82.31 259 ILE A N 1
ATOM 1979 C CA . ILE A 1 259 ? -8.534 7.282 22.639 1.00 82.31 259 ILE A CA 1
ATOM 1980 C C . ILE A 1 259 ? -9.529 8.376 22.246 1.00 82.31 259 ILE A C 1
ATOM 1982 O O . ILE A 1 259 ? -10.418 8.681 23.021 1.00 82.31 259 ILE A O 1
ATOM 1986 N N . ALA A 1 260 ? -9.481 8.917 21.025 1.00 82.38 260 ALA A N 1
ATOM 1987 C CA . ALA A 1 260 ? -10.484 9.888 20.577 1.00 82.38 260 ALA A CA 1
ATOM 1988 C C . ALA A 1 260 ? -11.930 9.337 20.579 1.00 82.38 260 ALA A C 1
ATOM 1990 O O . ALA A 1 260 ? -12.879 10.120 20.528 1.00 82.38 260 ALA A O 1
ATOM 1991 N N . ASN A 1 261 ? -12.109 8.013 20.659 1.00 86.19 261 ASN A N 1
ATOM 1992 C CA . ASN A 1 261 ? -13.409 7.370 20.835 1.00 86.19 261 ASN A CA 1
ATOM 1993 C C . ASN A 1 261 ? -13.906 7.355 22.293 1.00 86.19 261 ASN A C 1
ATOM 1995 O O . ASN A 1 261 ? -15.047 6.953 22.520 1.00 86.19 261 ASN A O 1
ATOM 1999 N N . GLU A 1 262 ? -13.105 7.798 23.270 1.00 85.62 262 GLU A N 1
ATOM 2000 C CA . GLU A 1 262 ? -13.430 7.776 24.706 1.00 85.62 262 GLU A CA 1
ATOM 2001 C C . GLU A 1 262 ? -14.759 8.468 25.026 1.00 85.62 262 GLU A C 1
ATOM 2003 O O . GLU A 1 262 ? -15.521 7.981 25.849 1.00 85.62 262 GLU A O 1
ATOM 2008 N N . ASN A 1 263 ? -15.125 9.520 24.288 1.00 86.19 263 ASN A N 1
ATOM 2009 C CA . ASN A 1 263 ? -16.404 10.213 24.471 1.00 86.19 263 ASN A CA 1
ATOM 2010 C C . ASN A 1 263 ? -17.632 9.320 24.229 1.00 86.19 263 ASN A C 1
ATOM 2012 O O . ASN A 1 263 ? -18.732 9.689 24.626 1.00 86.19 263 ASN A O 1
ATOM 2016 N N . SER A 1 264 ? -17.460 8.176 23.566 1.00 93.19 264 SER A N 1
ATOM 2017 C CA . SER A 1 264 ? -18.524 7.198 23.307 1.00 93.19 264 SER A CA 1
ATOM 2018 C C . SER A 1 264 ? -18.456 5.995 24.250 1.00 93.19 264 SER A C 1
ATOM 2020 O O . SER A 1 264 ? -19.216 5.044 24.079 1.00 93.19 264 SER A O 1
ATOM 2022 N N . VAL A 1 265 ? -17.550 6.024 25.226 1.00 95.25 265 VAL A N 1
ATOM 2023 C CA . VAL A 1 265 ? -17.474 5.087 26.345 1.00 95.25 265 VAL A CA 1
ATOM 2024 C C . VAL A 1 265 ? -17.975 5.825 27.581 1.00 95.25 265 VAL A C 1
ATOM 2026 O O . VAL A 1 265 ? -17.589 6.966 27.828 1.00 95.25 265 VAL A O 1
ATOM 2029 N N . VAL A 1 266 ? -18.876 5.196 28.324 1.00 95.88 266 VAL A N 1
ATOM 2030 C CA . VAL A 1 266 ? -19.575 5.783 29.466 1.00 95.88 266 VAL A CA 1
ATOM 2031 C C . VAL A 1 266 ? -19.269 5.006 30.738 1.00 95.88 266 VAL A C 1
ATOM 2033 O O . VAL A 1 266 ? -19.089 3.790 30.709 1.00 95.88 266 VAL A O 1
ATOM 2036 N N . TYR A 1 267 ? -19.236 5.714 31.859 1.00 96.25 267 TYR A N 1
ATOM 2037 C CA . TYR A 1 267 ? -19.306 5.122 33.191 1.00 96.25 267 TYR A CA 1
ATOM 2038 C C . TYR A 1 267 ? -20.764 4.802 33.523 1.00 96.25 267 TYR A C 1
ATOM 2040 O O . TYR A 1 267 ? -21.641 5.612 33.227 1.00 96.25 267 TYR A O 1
ATOM 2048 N N . LEU A 1 268 ? -21.028 3.634 34.101 1.00 96.50 268 LEU A N 1
ATOM 2049 C CA . LEU A 1 268 ? -22.354 3.211 34.538 1.00 96.50 268 LEU A CA 1
ATOM 2050 C C . LEU A 1 268 ? -22.379 3.113 36.055 1.00 96.50 268 LEU A C 1
ATOM 2052 O O . LEU A 1 268 ? -21.527 2.456 36.647 1.00 96.50 268 LEU A O 1
ATOM 2056 N N . GLU A 1 269 ? -23.397 3.711 36.653 1.00 95.81 269 GLU A N 1
ATOM 2057 C CA . GLU A 1 269 ? -23.699 3.599 38.072 1.00 95.81 269 GLU A CA 1
ATOM 2058 C C . GLU A 1 269 ? -25.090 2.990 38.226 1.00 95.81 269 GLU A C 1
ATOM 2060 O O . GLU A 1 269 ? -26.059 3.463 37.620 1.00 95.81 269 GLU A O 1
ATOM 2065 N N . VAL A 1 270 ? -25.172 1.908 38.993 1.00 95.12 270 VAL A N 1
ATOM 2066 C CA . VAL A 1 270 ? -26.381 1.106 39.171 1.00 95.12 270 VAL A CA 1
ATOM 2067 C C . VAL A 1 270 ? -26.888 1.291 40.586 1.00 95.12 270 VAL A C 1
ATOM 2069 O O . VAL A 1 270 ? -26.124 1.229 41.548 1.00 95.12 270 VAL A O 1
ATOM 2072 N N . TYR A 1 271 ? -28.189 1.513 40.698 1.00 95.31 271 TYR A N 1
ATOM 2073 C CA . TYR A 1 271 ? -28.862 1.848 41.941 1.00 95.31 271 TYR A CA 1
ATOM 2074 C C . TYR A 1 271 ? -29.866 0.770 42.310 1.00 95.31 271 TYR A C 1
ATOM 2076 O O . TYR A 1 271 ? -30.577 0.258 41.440 1.00 95.31 271 TYR A O 1
ATOM 2084 N N . ASP A 1 272 ? -29.961 0.478 43.602 1.00 93.94 272 ASP A N 1
ATOM 2085 C CA . ASP A 1 272 ? -30.981 -0.407 44.144 1.00 93.94 272 ASP A CA 1
ATOM 2086 C C . ASP A 1 272 ? -32.372 0.267 44.166 1.00 93.94 272 ASP A C 1
ATOM 2088 O O . ASP A 1 272 ? -32.558 1.433 43.799 1.00 93.94 272 ASP A O 1
ATOM 2092 N N . LYS A 1 273 ? -33.386 -0.468 44.633 1.00 92.12 273 LYS A N 1
ATOM 2093 C CA . LYS A 1 273 ? -34.768 0.031 44.765 1.00 92.12 273 LYS A CA 1
ATOM 2094 C C . LYS A 1 273 ? -34.933 1.213 45.731 1.00 92.12 273 LYS A C 1
ATOM 2096 O O . LYS A 1 273 ? -35.973 1.868 45.709 1.00 92.12 273 LYS A O 1
ATOM 2101 N N . ASN A 1 274 ? -33.961 1.443 46.613 1.00 93.44 274 ASN A N 1
ATOM 2102 C CA . ASN A 1 274 ? -33.957 2.544 47.572 1.00 93.44 274 ASN A CA 1
ATOM 2103 C C . ASN A 1 274 ? -33.240 3.784 47.011 1.00 93.44 274 ASN A C 1
ATOM 2105 O O . ASN A 1 274 ? -33.306 4.844 47.629 1.00 93.44 274 ASN A O 1
ATOM 2109 N N . GLY A 1 275 ? -32.610 3.671 45.836 1.00 91.69 275 GLY A N 1
ATOM 2110 C CA . GLY A 1 275 ? -31.814 4.732 45.230 1.00 91.69 275 GLY A CA 1
ATOM 2111 C C . GLY A 1 275 ? -30.389 4.810 45.778 1.00 91.69 275 GLY A C 1
ATOM 2112 O O . GLY A 1 275 ? -29.749 5.846 45.611 1.00 91.69 275 GLY A O 1
ATOM 2113 N N . GLU A 1 276 ? -29.890 3.749 46.413 1.00 93.69 276 GLU A N 1
ATOM 2114 C CA . GLU A 1 276 ? -28.504 3.659 46.876 1.00 93.69 276 GLU A CA 1
ATOM 2115 C C . GLU A 1 276 ? -27.622 3.013 45.790 1.00 93.69 276 GLU A C 1
ATOM 2117 O O . GLU A 1 276 ? -28.050 2.032 45.169 1.00 93.69 276 GLU A O 1
ATOM 2122 N N . PRO A 1 277 ? -26.402 3.526 45.531 1.00 91.81 277 PRO A N 1
ATOM 2123 C CA . PRO A 1 277 ? -25.469 2.897 44.600 1.00 91.81 277 PRO A CA 1
ATOM 2124 C C . PRO A 1 277 ? -25.121 1.474 45.051 1.00 91.81 277 PRO A C 1
ATOM 2126 O O . PRO A 1 277 ? -24.699 1.268 46.189 1.00 91.81 277 PRO A O 1
ATOM 2129 N N . MET A 1 278 ? -25.268 0.498 44.156 1.00 91.19 278 MET A N 1
ATOM 2130 C CA . MET A 1 278 ? -25.004 -0.917 44.454 1.00 91.19 278 MET A CA 1
ATOM 2131 C C . MET A 1 278 ? -23.880 -1.520 43.615 1.00 91.19 278 MET A C 1
ATOM 2133 O O . MET A 1 278 ? -23.161 -2.396 44.083 1.00 91.19 278 MET A O 1
ATOM 2137 N N . SER A 1 279 ? -23.738 -1.068 42.369 1.00 91.38 279 SER A N 1
ATOM 2138 C CA . SER A 1 279 ? -22.772 -1.602 41.414 1.00 91.38 279 SER A CA 1
ATOM 2139 C C . SER A 1 279 ? -22.348 -0.508 40.446 1.00 91.38 279 SER A C 1
ATOM 2141 O O . SER A 1 279 ? -23.034 0.502 40.267 1.00 91.38 279 SER A O 1
ATOM 2143 N N . GLN A 1 280 ? -21.195 -0.710 39.825 1.00 93.31 280 GLN A N 1
ATOM 2144 C CA . GLN A 1 280 ? -20.652 0.198 38.836 1.00 93.31 280 GLN A CA 1
ATOM 2145 C C . GLN A 1 280 ? -19.955 -0.562 37.713 1.00 93.31 280 GLN A C 1
ATOM 2147 O O . GLN A 1 280 ? -19.458 -1.677 37.883 1.00 93.31 280 GLN A O 1
ATOM 2152 N N . GLY A 1 281 ? -19.869 0.080 36.557 1.00 95.06 281 GLY A N 1
ATOM 2153 C CA . GLY A 1 281 ? -19.237 -0.497 35.388 1.00 95.06 281 GLY A CA 1
ATOM 2154 C C . GLY A 1 281 ? -18.996 0.524 34.296 1.00 95.06 281 GLY A C 1
ATOM 2155 O O . GLY A 1 281 ? -18.963 1.737 34.500 1.00 95.06 281 GLY A O 1
ATOM 2156 N N . SER A 1 282 ? -18.830 0.002 33.098 1.00 97.06 282 SER A N 1
ATOM 2157 C CA . SER A 1 282 ? -18.616 0.754 31.878 1.00 97.06 282 SER A CA 1
ATOM 2158 C C . SER A 1 282 ? -19.633 0.331 30.827 1.00 97.06 282 SER A C 1
ATOM 2160 O O . SER A 1 282 ? -20.252 -0.726 30.910 1.00 97.06 282 SER A O 1
ATOM 2162 N N . GLY A 1 283 ? -19.810 1.155 29.811 1.00 97.12 283 GLY A N 1
ATOM 2163 C CA . GLY A 1 283 ? -20.576 0.813 28.624 1.00 97.12 283 GLY A CA 1
ATOM 2164 C C . GLY A 1 283 ? -20.104 1.641 27.446 1.00 97.12 283 GLY A C 1
ATOM 2165 O O . GLY A 1 283 ? -19.285 2.546 27.601 1.00 97.12 283 GLY A O 1
ATOM 2166 N N . PHE A 1 284 ? -20.621 1.376 26.255 1.00 97.56 284 PHE A N 1
ATOM 2167 C CA . PHE A 1 284 ? -20.307 2.204 25.095 1.00 97.56 284 PHE A CA 1
ATOM 2168 C C . PHE A 1 284 ? -21.445 2.291 24.089 1.00 97.56 284 PHE A C 1
ATOM 2170 O O . PHE A 1 284 ? -22.304 1.414 23.994 1.00 97.56 284 PHE A O 1
ATOM 2177 N N . ILE A 1 285 ? -21.455 3.389 23.337 1.00 96.44 285 ILE A N 1
ATOM 2178 C CA . ILE A 1 285 ? -22.519 3.708 22.391 1.00 96.44 285 ILE A CA 1
ATOM 2179 C C . ILE A 1 285 ? -22.386 2.822 21.150 1.00 96.44 285 ILE A C 1
ATOM 2181 O O . ILE A 1 285 ? -21.363 2.846 20.464 1.00 96.44 285 ILE A O 1
ATOM 2185 N N . VAL A 1 286 ? -23.444 2.073 20.836 1.00 95.44 286 VAL A N 1
ATOM 2186 C CA . VAL A 1 286 ? -23.512 1.165 19.669 1.00 95.44 286 VAL A CA 1
ATOM 2187 C C . VAL A 1 286 ? -24.646 1.510 18.699 1.00 95.44 286 VAL A C 1
ATOM 2189 O O . VAL A 1 286 ? -24.919 0.784 17.745 1.00 95.44 286 VAL A O 1
ATOM 2192 N N . GLY A 1 287 ? -25.346 2.615 18.947 1.00 92.94 287 GLY A N 1
ATOM 2193 C CA . GLY A 1 287 ? -26.479 3.048 18.143 1.00 92.94 287 GLY A CA 1
ATOM 2194 C C . GLY A 1 287 ? -26.959 4.441 18.511 1.00 92.94 287 GLY A C 1
ATOM 2195 O O . GLY A 1 287 ? -26.384 5.103 19.371 1.00 92.94 287 GLY A O 1
ATOM 2196 N N . LYS A 1 288 ? -28.053 4.880 17.882 1.00 91.69 288 LYS A N 1
ATOM 2197 C CA . LYS A 1 288 ? -28.648 6.200 18.144 1.00 91.69 288 LYS A CA 1
ATOM 2198 C C . LYS A 1 288 ? -29.123 6.384 19.579 1.00 91.69 288 LYS A C 1
ATOM 2200 O O . LYS A 1 288 ? -29.126 7.507 20.058 1.00 91.69 288 LYS A O 1
ATOM 2205 N N . SER A 1 289 ? -29.558 5.323 20.246 1.00 93.00 289 SER A N 1
ATOM 2206 C CA . SER A 1 289 ? -30.159 5.398 21.584 1.00 93.00 289 SER A CA 1
ATOM 2207 C C . SER A 1 289 ? -29.865 4.152 22.418 1.00 93.00 289 SER A C 1
ATOM 2209 O O . SER A 1 289 ? -30.678 3.760 23.252 1.00 93.00 289 SER A O 1
ATOM 2211 N N . THR A 1 290 ? -28.747 3.476 22.136 1.00 96.06 290 THR A N 1
ATOM 2212 C CA . THR A 1 290 ? -28.415 2.177 22.734 1.00 96.06 290 THR A CA 1
ATOM 2213 C C . THR A 1 290 ? -26.965 2.104 23.189 1.00 96.06 290 THR A C 1
ATOM 2215 O O . THR A 1 290 ? -26.058 2.505 22.451 1.00 96.06 290 THR A O 1
ATOM 2218 N N . ILE A 1 291 ? -26.764 1.534 24.374 1.00 97.31 291 ILE A N 1
ATOM 2219 C CA . ILE A 1 291 ? -25.466 1.368 25.035 1.00 97.31 291 ILE A CA 1
ATOM 2220 C C . ILE A 1 291 ? -25.256 -0.117 25.310 1.00 97.31 291 ILE A C 1
ATOM 2222 O O . ILE A 1 291 ? -26.149 -0.765 25.850 1.00 97.31 291 ILE A O 1
ATOM 2226 N N . LEU A 1 292 ? -24.103 -0.658 24.928 1.00 98.12 292 LEU A N 1
ATOM 2227 C CA . LEU A 1 292 ? -23.724 -2.034 25.241 1.00 98.12 292 LEU A CA 1
ATOM 2228 C C . LEU A 1 292 ? -22.890 -2.064 26.527 1.00 98.12 292 LEU A C 1
ATOM 2230 O O . LEU A 1 292 ? -22.049 -1.189 26.730 1.00 98.12 292 LEU A O 1
ATOM 2234 N N . THR A 1 293 ? -23.133 -3.057 27.377 1.00 97.88 293 THR A N 1
ATOM 2235 C CA . THR A 1 293 ? -22.387 -3.332 28.614 1.00 97.88 293 THR A CA 1
ATOM 2236 C C . THR A 1 293 ? -22.457 -4.832 28.943 1.00 97.88 293 THR A C 1
ATOM 2238 O O . THR A 1 293 ? -23.016 -5.610 28.162 1.00 97.88 293 THR A O 1
ATOM 2241 N N . ASN A 1 294 ? -21.890 -5.245 30.076 1.00 96.69 294 ASN A N 1
ATOM 2242 C CA . ASN A 1 294 ? -22.069 -6.593 30.603 1.00 96.69 294 ASN A CA 1
ATOM 2243 C C . ASN A 1 294 ? -23.406 -6.745 31.338 1.00 96.69 294 ASN A C 1
ATOM 2245 O O . ASN A 1 294 ? -23.940 -5.779 31.884 1.00 96.69 294 ASN A O 1
ATOM 2249 N N . PHE A 1 295 ? -23.944 -7.964 31.375 1.00 95.81 295 PHE A N 1
ATOM 2250 C CA . PHE A 1 295 ? -25.190 -8.238 32.087 1.00 95.81 295 PHE A CA 1
ATOM 2251 C C . PHE A 1 295 ? -24.998 -8.155 33.606 1.00 95.81 295 PHE A C 1
ATOM 2253 O O . PHE A 1 295 ? -25.772 -7.466 34.266 1.00 95.81 295 PHE A O 1
ATOM 2260 N N . HIS A 1 296 ? -23.922 -8.729 34.149 1.00 93.31 296 HIS A N 1
ATOM 2261 C CA . HIS A 1 296 ? -23.651 -8.695 35.592 1.00 93.31 296 HIS A CA 1
ATOM 2262 C C . HIS A 1 296 ? -23.496 -7.271 36.154 1.00 93.31 296 HIS A C 1
ATOM 2264 O O . HIS A 1 296 ? -23.697 -7.051 37.343 1.00 93.31 296 HIS A O 1
ATOM 2270 N N . VAL A 1 297 ? -23.148 -6.281 35.318 1.00 94.81 297 VAL A N 1
ATOM 2271 C CA . VAL A 1 297 ? -23.043 -4.875 35.749 1.00 94.81 297 VAL A CA 1
ATOM 2272 C C . VAL A 1 297 ? -24.402 -4.347 36.202 1.00 94.81 297 VAL A C 1
ATOM 2274 O O . VAL A 1 297 ? -24.463 -3.601 37.174 1.00 94.81 297 VAL A O 1
ATOM 2277 N N . ILE A 1 298 ? -25.475 -4.728 35.504 1.00 95.06 298 ILE A N 1
ATOM 2278 C CA . ILE A 1 298 ? -26.839 -4.235 35.740 1.00 95.06 298 ILE A CA 1
ATOM 2279 C C . ILE A 1 298 ? -27.726 -5.214 36.514 1.00 95.06 298 ILE A C 1
ATOM 2281 O O . ILE A 1 298 ? -28.869 -4.877 36.826 1.00 95.06 298 ILE A O 1
ATOM 2285 N N . GLN A 1 299 ? -27.233 -6.427 36.759 1.00 92.25 299 GLN A N 1
ATOM 2286 C CA . GLN A 1 299 ? -27.962 -7.472 37.464 1.00 92.25 299 GLN A CA 1
ATOM 2287 C C . GLN A 1 299 ? -28.303 -7.010 38.888 1.00 92.25 299 GLN A C 1
ATOM 2289 O O . GLN A 1 299 ? -27.540 -6.268 39.503 1.00 92.25 299 GLN A O 1
ATOM 2294 N N . ASP A 1 300 ? -29.495 -7.376 39.369 1.00 91.06 300 ASP A N 1
ATOM 2295 C CA . ASP A 1 300 ? -30.091 -6.929 40.643 1.00 91.06 300 ASP A CA 1
ATOM 2296 C C . ASP A 1 300 ? -30.322 -5.410 40.790 1.00 91.06 300 ASP A C 1
ATOM 2298 O O . ASP A 1 300 ? -30.883 -4.953 41.790 1.00 91.06 300 ASP A O 1
ATOM 2302 N N . GLY A 1 301 ? -29.946 -4.625 39.777 1.00 92.00 301 GLY A N 1
ATOM 2303 C CA . GLY A 1 301 ? -30.193 -3.194 39.702 1.00 92.00 301 GLY A CA 1
ATOM 2304 C C . GLY A 1 301 ? -31.674 -2.860 39.591 1.00 92.00 301 GLY A C 1
ATOM 2305 O O . GLY A 1 301 ? -32.465 -3.633 39.066 1.00 92.00 301 GLY A O 1
ATOM 2306 N N . TYR A 1 302 ? -32.048 -1.667 40.048 1.00 93.25 302 TYR A N 1
ATOM 2307 C CA . TYR A 1 302 ? -33.378 -1.084 39.853 1.00 93.25 302 TYR A CA 1
ATOM 2308 C C . TYR A 1 302 ? -33.358 0.058 38.831 1.00 93.25 302 TYR A C 1
ATOM 2310 O O . TYR A 1 302 ? -34.317 0.276 38.090 1.00 93.25 302 TYR 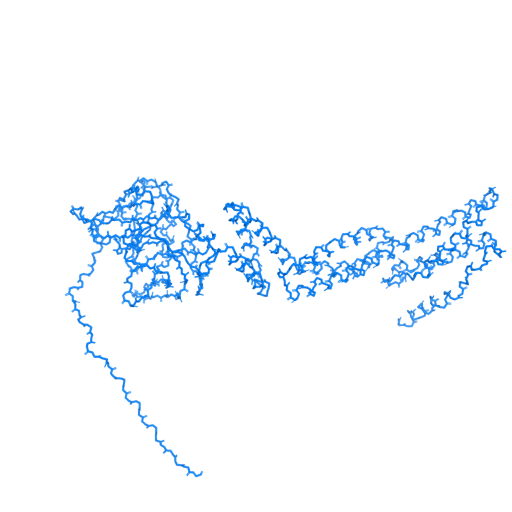A O 1
ATOM 2318 N N . SER A 1 303 ? -32.255 0.808 38.772 1.00 93.88 303 SER A N 1
ATOM 2319 C CA . SER A 1 303 ? -32.041 1.840 37.756 1.00 93.88 303 SER A CA 1
ATOM 2320 C C . SER A 1 303 ? -30.557 2.033 37.453 1.00 93.88 303 SER A C 1
ATOM 2322 O O . SER A 1 303 ? -29.700 1.665 38.253 1.00 93.88 303 SER A O 1
ATOM 2324 N N . VAL A 1 304 ? -30.256 2.605 36.284 1.00 96.00 304 VAL A N 1
ATOM 2325 C CA . VAL A 1 304 ? -28.885 2.854 35.822 1.00 96.00 304 VAL A CA 1
ATOM 2326 C C . VAL A 1 304 ? -28.763 4.297 35.351 1.00 96.00 304 VAL A C 1
ATOM 2328 O O . VAL A 1 304 ? -29.622 4.804 34.623 1.00 96.00 304 VAL A O 1
ATOM 2331 N N . VAL A 1 305 ? -27.670 4.952 35.724 1.00 95.38 305 VAL A N 1
ATOM 2332 C CA . VAL A 1 305 ? -27.273 6.251 35.179 1.00 95.38 305 VAL A CA 1
ATOM 2333 C C . VAL A 1 305 ? -25.947 6.077 34.456 1.00 95.38 305 VAL A C 1
ATOM 2335 O O . VAL A 1 305 ? -25.003 5.512 35.001 1.00 95.38 305 VAL A O 1
ATOM 2338 N N . ALA A 1 306 ? -25.880 6.555 33.214 1.00 95.44 306 ALA A N 1
ATOM 2339 C CA . ALA A 1 306 ? -24.635 6.607 32.466 1.00 95.44 306 ALA A CA 1
ATOM 2340 C C . ALA A 1 306 ? -24.024 8.008 32.559 1.00 95.44 306 ALA A C 1
ATOM 2342 O O . ALA A 1 306 ? -24.743 9.000 32.499 1.00 95.44 306 ALA A O 1
ATOM 2343 N N . TYR A 1 307 ? -22.705 8.111 32.637 1.00 93.31 307 TYR A N 1
ATOM 2344 C CA . TYR A 1 307 ? -21.980 9.377 32.622 1.00 93.31 307 TYR A CA 1
ATOM 2345 C C . TYR A 1 307 ? -20.971 9.366 31.480 1.00 93.31 307 TYR A C 1
ATOM 2347 O O . TYR A 1 307 ? -20.219 8.405 31.311 1.00 93.31 307 TYR A O 1
ATOM 2355 N N . ASN A 1 308 ? -20.973 10.423 30.669 1.00 89.19 308 ASN A N 1
ATOM 2356 C CA . ASN A 1 308 ? -19.959 10.599 29.631 1.00 89.19 308 ASN A CA 1
ATOM 2357 C C . ASN A 1 308 ? -18.648 11.166 30.215 1.00 89.19 308 ASN A C 1
ATOM 2359 O O . ASN A 1 308 ? -18.580 11.513 31.393 1.00 89.19 308 ASN A O 1
ATOM 2363 N N . ASN A 1 309 ? -17.635 11.328 29.362 1.00 82.62 309 ASN A N 1
ATOM 2364 C CA . ASN A 1 309 ? -16.319 11.870 29.729 1.00 82.62 309 ASN A CA 1
ATOM 2365 C C . ASN A 1 309 ? -16.368 13.278 30.367 1.00 82.62 309 ASN A C 1
ATOM 2367 O O . ASN A 1 309 ? -15.524 13.628 31.185 1.00 82.62 309 ASN A O 1
ATOM 2371 N N . ASP A 1 310 ? -17.388 14.084 30.047 1.00 84.62 310 ASP A N 1
ATOM 2372 C CA . ASP A 1 310 ? -17.588 15.415 30.644 1.00 84.62 310 ASP A CA 1
ATOM 2373 C C . ASP A 1 310 ? -18.311 15.359 32.009 1.00 84.62 310 ASP A C 1
ATOM 2375 O O . ASP A 1 310 ? -18.652 16.398 32.577 1.00 84.62 310 ASP A O 1
ATOM 2379 N N . GLY A 1 311 ? -18.622 14.159 32.515 1.00 84.81 311 GLY A N 1
ATOM 2380 C CA . GLY A 1 311 ? -19.428 13.941 33.719 1.00 84.81 311 GLY A CA 1
ATOM 2381 C C . GLY A 1 311 ? -20.923 14.214 33.526 1.00 84.81 311 GLY A C 1
ATOM 2382 O O . GLY A 1 311 ? -21.682 14.278 34.493 1.00 84.81 311 GLY A O 1
ATOM 2383 N N . LYS A 1 312 ? -21.387 14.393 32.284 1.00 89.56 312 LYS A N 1
ATOM 2384 C CA . LYS A 1 312 ? -22.800 14.625 31.984 1.00 89.56 312 LYS A CA 1
ATOM 2385 C C . LYS A 1 312 ? -23.578 13.318 32.103 1.00 89.56 312 LYS A C 1
ATOM 2387 O O . LYS A 1 312 ? -23.302 12.358 31.383 1.00 89.56 312 LYS A O 1
ATOM 2392 N N . ALA A 1 313 ? -24.608 13.341 32.944 1.00 92.06 313 ALA A N 1
ATOM 2393 C CA . ALA A 1 313 ? -25.540 12.235 33.097 1.00 92.06 313 ALA A CA 1
ATOM 2394 C C . ALA A 1 313 ? -26.380 12.006 31.825 1.00 92.06 313 ALA A C 1
ATOM 2396 O O . ALA A 1 313 ? -26.894 12.938 31.194 1.00 92.06 313 ALA A O 1
ATOM 2397 N N . ILE A 1 314 ? -26.545 10.734 31.488 1.00 92.50 314 ILE A N 1
ATOM 2398 C CA . ILE A 1 314 ? -27.368 10.174 30.428 1.00 92.50 314 ILE A CA 1
ATOM 2399 C C . ILE A 1 314 ? -28.325 9.203 31.119 1.00 92.50 314 ILE A C 1
ATOM 2401 O O . ILE A 1 314 ? -27.910 8.194 31.690 1.00 92.50 314 ILE A O 1
ATOM 2405 N N . ALA A 1 315 ? -29.616 9.523 31.084 1.00 89.19 315 ALA A N 1
ATOM 2406 C CA . ALA A 1 315 ? -30.636 8.672 31.676 1.00 89.19 315 ALA A CA 1
ATOM 2407 C C . ALA A 1 315 ? -30.784 7.375 30.868 1.00 89.19 315 ALA A C 1
ATOM 2409 O O . ALA A 1 315 ? -31.018 7.429 29.658 1.00 89.19 315 ALA A O 1
ATOM 2410 N N . ILE A 1 316 ? -30.684 6.230 31.545 1.00 94.19 316 ILE A N 1
ATOM 2411 C CA . ILE A 1 316 ? -31.026 4.923 30.984 1.00 94.19 316 ILE A CA 1
ATOM 2412 C C . ILE A 1 316 ? -32.463 4.604 31.374 1.00 94.19 316 ILE A C 1
ATOM 2414 O O . ILE A 1 316 ? -32.821 4.616 32.548 1.00 94.19 316 ILE A O 1
ATOM 2418 N N . ASN A 1 317 ? -33.303 4.327 30.382 1.00 93.31 317 ASN A N 1
ATOM 2419 C CA . ASN A 1 317 ? -34.734 4.120 30.593 1.00 93.31 317 ASN A CA 1
ATOM 2420 C C . ASN A 1 317 ? -35.114 2.646 30.750 1.00 93.31 317 ASN A C 1
ATOM 2422 O O . ASN A 1 317 ? -36.228 2.352 31.174 1.00 93.31 317 ASN A O 1
ATOM 2426 N N . GLY A 1 318 ? -34.198 1.733 30.432 1.00 93.44 318 GLY A N 1
ATOM 2427 C CA . GLY A 1 318 ? -34.356 0.313 30.705 1.00 93.44 318 GLY A CA 1
ATOM 2428 C C . GLY A 1 318 ? -33.455 -0.563 29.848 1.00 93.44 318 GLY A C 1
ATOM 2429 O O . GLY A 1 318 ? -32.655 -0.078 29.038 1.00 93.44 318 GLY A O 1
ATOM 2430 N N . VAL A 1 319 ? -33.628 -1.870 30.017 1.00 96.69 319 VAL A N 1
ATOM 2431 C CA . VAL A 1 319 ? -32.909 -2.897 29.263 1.00 96.69 319 VAL A CA 1
ATOM 2432 C C . VAL A 1 319 ? -33.669 -3.193 27.976 1.00 96.69 319 VAL A C 1
ATOM 2434 O O . VAL A 1 319 ? -34.849 -3.518 28.002 1.00 96.69 319 VAL A O 1
ATOM 2437 N N . VAL A 1 320 ? -33.017 -3.076 26.825 1.00 96.50 320 VAL A N 1
ATOM 2438 C CA . VAL A 1 320 ? -33.598 -3.432 25.519 1.00 96.50 320 VAL A CA 1
ATOM 2439 C C . VAL A 1 320 ? -33.473 -4.933 25.277 1.00 96.50 320 VAL A C 1
ATOM 2441 O O . VAL A 1 320 ? -34.384 -5.562 24.739 1.00 96.50 320 VAL A O 1
ATOM 2444 N N . LYS A 1 321 ? -32.324 -5.505 25.648 1.00 96.31 321 LYS A N 1
ATOM 2445 C CA . LYS A 1 321 ? -32.017 -6.925 25.484 1.00 96.31 321 LYS A CA 1
ATOM 2446 C C . LYS A 1 321 ? -30.893 -7.345 26.425 1.00 96.31 321 LYS A C 1
ATOM 2448 O O . LYS A 1 321 ? -30.032 -6.527 26.722 1.00 96.31 321 LYS A O 1
ATOM 2453 N N . TYR A 1 322 ? -30.879 -8.603 26.845 1.00 96.50 322 TYR A N 1
ATOM 2454 C CA . TYR A 1 322 ? -29.769 -9.201 27.582 1.00 96.50 322 TYR A CA 1
ATOM 2455 C C . TYR A 1 322 ? -29.583 -10.669 27.177 1.00 96.50 322 TYR A C 1
ATOM 2457 O O . TYR A 1 322 ? -30.468 -11.255 26.544 1.00 96.50 322 TYR A O 1
ATOM 2465 N N . ASP A 1 323 ? -28.419 -11.227 27.502 1.00 93.62 323 ASP A N 1
ATOM 2466 C CA . ASP A 1 323 ? -28.087 -12.647 27.377 1.00 93.62 323 ASP A CA 1
ATOM 2467 C C . ASP A 1 323 ? -27.094 -13.018 28.481 1.00 93.62 323 ASP A C 1
ATOM 2469 O O . ASP A 1 323 ? -25.933 -12.600 28.441 1.00 93.62 323 ASP A O 1
ATOM 2473 N N . GLU A 1 324 ? -27.582 -13.775 29.463 1.00 91.12 324 GLU A N 1
ATOM 2474 C CA . GLU A 1 324 ? -26.837 -14.211 30.649 1.00 91.12 324 GLU A CA 1
ATOM 2475 C C . GLU A 1 324 ? -25.603 -15.034 30.277 1.00 91.12 324 GLU A C 1
ATOM 2477 O O . GLU A 1 324 ? -24.528 -14.810 30.823 1.00 91.12 324 GLU A O 1
ATOM 2482 N N . ASP A 1 325 ? -25.717 -15.926 29.288 1.00 89.25 325 ASP A N 1
ATOM 2483 C CA . ASP A 1 325 ? -24.630 -16.846 28.940 1.00 89.25 325 ASP A CA 1
ATOM 2484 C C . ASP A 1 325 ? -23.431 -16.128 28.321 1.00 89.25 325 ASP A C 1
ATOM 2486 O O . ASP A 1 325 ? -22.286 -16.531 28.509 1.00 89.25 325 ASP A O 1
ATOM 2490 N N . THR A 1 326 ? -23.682 -15.063 27.556 1.00 91.38 326 THR A N 1
ATOM 2491 C CA . THR A 1 326 ? -22.606 -14.226 26.999 1.00 91.38 326 THR A CA 1
ATOM 2492 C C . THR A 1 326 ? -22.212 -13.082 27.921 1.00 91.38 326 T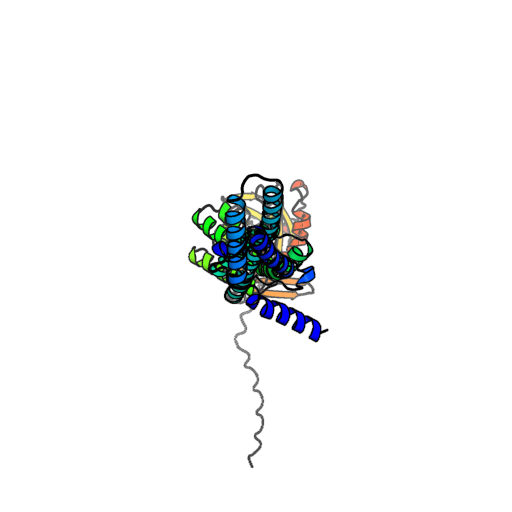HR A C 1
ATOM 2494 O O . THR A 1 326 ? -21.260 -12.375 27.606 1.00 91.38 326 THR A O 1
ATOM 2497 N N . ASP A 1 327 ? -22.933 -12.895 29.028 1.00 93.38 327 ASP A N 1
ATOM 2498 C CA . ASP A 1 327 ? -22.802 -11.761 29.933 1.00 93.38 327 ASP A CA 1
ATOM 2499 C C . ASP A 1 327 ? -22.896 -10.408 29.202 1.00 93.38 327 ASP A C 1
ATOM 2501 O O . ASP A 1 327 ? -22.057 -9.526 29.366 1.00 93.38 327 ASP A O 1
ATOM 2505 N N . LEU A 1 328 ? -23.909 -10.226 28.349 1.00 96.38 328 LEU A N 1
ATOM 2506 C CA . LEU A 1 328 ? -24.116 -8.980 27.599 1.00 96.38 328 LEU A CA 1
ATOM 2507 C C . LEU A 1 328 ? -25.497 -8.383 27.858 1.00 96.38 328 LEU A C 1
ATOM 2509 O O . LEU A 1 328 ? -26.508 -9.085 27.861 1.00 96.38 328 LEU A O 1
ATOM 2513 N N . ALA A 1 329 ? -25.550 -7.056 27.972 1.00 97.62 329 ALA A N 1
ATOM 2514 C CA . ALA A 1 329 ? -26.785 -6.290 28.057 1.00 97.62 329 ALA A CA 1
ATOM 2515 C C . ALA A 1 329 ? -26.752 -5.065 27.135 1.00 97.62 329 ALA A C 1
ATOM 2517 O O . ALA A 1 329 ? -25.764 -4.335 27.046 1.00 97.62 329 ALA A O 1
ATOM 2518 N N . LEU A 1 330 ? -27.869 -4.830 26.451 1.00 97.69 330 LEU A N 1
ATOM 2519 C CA . LEU A 1 330 ? -28.130 -3.647 25.647 1.00 97.69 330 LEU A CA 1
ATOM 2520 C C . LEU A 1 330 ? -29.105 -2.748 26.402 1.00 97.69 330 LEU A C 1
ATOM 2522 O O . LEU A 1 330 ? -30.282 -3.073 26.549 1.00 97.69 330 LEU A O 1
ATOM 2526 N N . LEU A 1 331 ? -28.617 -1.602 26.849 1.00 97.12 331 LEU A N 1
ATOM 2527 C CA . LEU A 1 331 ? -29.390 -0.567 27.521 1.00 97.12 331 LEU A CA 1
ATOM 2528 C C . LEU A 1 331 ? -29.936 0.427 26.501 1.00 97.12 331 LEU A C 1
ATOM 2530 O O . LEU A 1 331 ? -29.328 0.638 25.449 1.00 97.12 331 LEU A O 1
ATOM 2534 N N . GLY A 1 332 ? -31.064 1.062 26.812 1.00 95.38 332 GLY A N 1
ATOM 2535 C CA . GLY A 1 332 ? -31.671 2.046 25.923 1.00 95.38 332 GLY A CA 1
ATOM 2536 C C . GLY A 1 332 ? -32.082 3.343 26.608 1.00 95.38 332 GLY A C 1
ATOM 2537 O O . GLY A 1 332 ? -32.385 3.384 27.802 1.00 95.38 332 GLY A O 1
ATOM 2538 N N . THR A 1 333 ? -32.113 4.406 25.811 1.00 92.69 333 THR A N 1
ATOM 2539 C CA . THR A 1 333 ? -32.543 5.751 26.208 1.00 92.69 333 THR A CA 1
ATOM 2540 C C . THR A 1 333 ? -33.835 6.138 25.486 1.00 92.69 333 THR A C 1
ATOM 2542 O O . THR A 1 333 ? -34.137 5.617 24.414 1.00 92.69 333 THR A O 1
ATOM 2545 N N . THR A 1 334 ? -34.612 7.071 26.046 1.00 88.00 334 THR A N 1
ATOM 2546 C CA . THR A 1 334 ? -35.828 7.631 25.413 1.00 88.00 334 THR A CA 1
ATOM 2547 C C . THR A 1 334 ? -35.556 8.864 24.550 1.00 88.00 334 THR A C 1
ATOM 2549 O O . THR A 1 334 ? -36.463 9.359 23.883 1.00 88.00 334 THR A O 1
ATOM 2552 N N . ALA A 1 335 ? -34.312 9.345 24.520 1.00 86.00 335 ALA A N 1
ATOM 2553 C CA . ALA A 1 335 ? -33.842 10.375 23.600 1.00 86.00 335 ALA A CA 1
ATOM 2554 C C . ALA A 1 335 ? -32.629 9.872 22.811 1.00 86.00 335 ALA A C 1
ATOM 2556 O O . ALA A 1 335 ? -31.789 9.155 23.360 1.00 86.00 335 ALA A O 1
ATOM 2557 N N . ASP A 1 336 ? -32.537 10.269 21.541 1.00 85.88 336 ASP A N 1
ATOM 2558 C CA . ASP A 1 336 ? -31.369 9.977 20.714 1.00 85.88 336 ASP A CA 1
ATOM 2559 C C . ASP A 1 336 ? -30.124 10.647 21.331 1.00 85.88 336 ASP A C 1
ATOM 2561 O O . ASP A 1 336 ? -30.138 11.814 21.736 1.00 85.88 336 ASP A O 1
ATOM 2565 N N . LEU A 1 337 ? -29.043 9.883 21.411 1.00 88.31 337 LEU A N 1
ATOM 2566 C CA . LEU A 1 337 ? -27.748 10.296 21.920 1.00 88.31 337 LEU A CA 1
ATOM 2567 C C . LEU A 1 337 ? -27.043 11.187 20.896 1.00 88.31 337 LEU A C 1
ATOM 2569 O O . LEU A 1 337 ? -27.080 10.952 19.689 1.00 88.31 337 LEU A O 1
ATOM 2573 N N . THR A 1 338 ? -26.349 12.210 21.388 1.00 86.44 338 THR A N 1
ATOM 2574 C CA . THR A 1 338 ? -25.507 13.088 20.558 1.00 86.44 338 THR A CA 1
ATOM 2575 C C . THR A 1 338 ? -24.093 12.542 20.364 1.00 86.44 338 THR A C 1
ATOM 2577 O O . THR A 1 338 ? -23.319 13.103 19.591 1.00 86.44 338 THR A O 1
ATOM 2580 N N . LEU A 1 339 ? -23.738 11.491 21.105 1.00 87.81 339 LEU A N 1
ATOM 2581 C CA . LEU A 1 339 ? -22.441 10.826 21.047 1.00 87.81 339 LEU A CA 1
ATOM 2582 C C . LEU A 1 339 ? -22.417 9.840 19.868 1.00 87.81 339 LEU A C 1
ATOM 2584 O O . LEU A 1 339 ? -23.435 9.196 19.602 1.00 87.81 339 LEU A O 1
ATOM 2588 N N . PRO A 1 340 ? -21.296 9.728 19.136 1.00 89.25 340 PRO A N 1
ATOM 2589 C CA . PRO A 1 340 ? -21.220 8.837 17.989 1.00 89.25 340 PRO A CA 1
ATOM 2590 C C . PRO A 1 340 ? -21.239 7.367 18.425 1.00 89.25 340 PRO A C 1
ATOM 2592 O O . PRO A 1 340 ? -20.723 7.004 19.476 1.00 89.25 340 PRO A O 1
ATOM 2595 N N . SER A 1 341 ? -21.814 6.506 17.587 1.00 92.31 341 SER A N 1
ATOM 2596 C CA . SER A 1 341 ? -21.685 5.057 17.756 1.00 92.31 341 SER A CA 1
ATOM 2597 C C . SER A 1 341 ? -20.263 4.617 17.430 1.00 92.31 341 SER A C 1
ATOM 2599 O O . SER A 1 341 ? -19.694 5.058 16.428 1.00 92.31 341 SER A O 1
ATOM 2601 N N . LEU A 1 342 ? -19.728 3.689 18.219 1.00 94.38 342 LEU A N 1
ATOM 2602 C CA . LEU A 1 342 ? -18.457 3.044 17.919 1.00 94.38 342 LEU A CA 1
ATOM 2603 C C . LEU A 1 342 ? -18.586 2.092 16.728 1.00 94.38 342 LEU A C 1
ATOM 2605 O O . LEU A 1 342 ? -19.617 1.444 16.533 1.00 94.38 342 LEU A O 1
ATOM 2609 N N . GLN A 1 343 ? -17.523 2.017 15.927 1.00 91.75 343 GLN A N 1
ATOM 2610 C CA . GLN A 1 343 ? -17.415 1.054 14.836 1.00 91.75 343 GLN A CA 1
ATOM 2611 C C . GLN A 1 343 ? -17.075 -0.324 15.406 1.00 91.75 343 GLN A C 1
ATOM 2613 O O . GLN A 1 343 ? -16.182 -0.449 16.242 1.00 91.75 343 GLN A O 1
ATOM 2618 N N . ILE A 1 344 ? -17.769 -1.355 14.931 1.00 93.62 344 ILE A N 1
ATOM 2619 C CA . ILE A 1 344 ? -17.557 -2.744 15.341 1.00 93.62 344 ILE A CA 1
ATOM 2620 C C . ILE A 1 344 ? -16.620 -3.433 14.347 1.00 93.62 344 ILE A C 1
ATOM 2622 O O . ILE A 1 344 ? -16.776 -3.267 13.137 1.00 93.62 344 ILE A O 1
ATOM 2626 N N . GLY A 1 345 ? -15.643 -4.171 14.866 1.00 90.75 345 GLY A N 1
ATOM 2627 C CA . GLY A 1 345 ? -14.700 -4.972 14.089 1.00 90.75 345 GLY A CA 1
ATOM 2628 C C . GLY A 1 345 ? -15.124 -6.438 14.005 1.00 90.75 345 GLY A C 1
ATOM 2629 O O . GLY A 1 345 ? -16.119 -6.852 14.592 1.00 90.75 345 GLY A O 1
ATOM 2630 N N . HIS A 1 346 ? -14.332 -7.245 13.299 1.00 88.88 346 HIS A N 1
ATOM 2631 C CA . HIS A 1 346 ? -14.576 -8.682 13.154 1.00 88.88 346 HIS A CA 1
ATOM 2632 C C . HIS A 1 346 ? -13.550 -9.502 13.930 1.00 88.88 346 HIS A C 1
ATOM 2634 O O . HIS A 1 346 ? -12.345 -9.320 13.754 1.00 88.88 346 HIS A O 1
ATOM 2640 N N . ILE A 1 347 ? -14.026 -10.453 14.736 1.00 90.12 347 ILE A N 1
ATOM 2641 C CA . ILE A 1 347 ? -13.141 -11.279 15.566 1.00 90.12 347 ILE A CA 1
ATOM 2642 C C . ILE A 1 347 ? -12.442 -12.412 14.793 1.00 90.12 347 ILE A C 1
ATOM 2644 O O . ILE A 1 347 ? -11.449 -12.951 15.271 1.00 90.12 347 ILE A O 1
ATOM 2648 N N . ASP A 1 348 ? -12.924 -12.761 13.594 1.00 84.94 348 ASP A N 1
ATOM 2649 C CA . ASP A 1 348 ? -12.408 -13.886 12.790 1.00 84.94 348 ASP A CA 1
ATOM 2650 C C . ASP A 1 348 ? -10.977 -13.673 12.271 1.00 84.94 348 ASP A C 1
ATOM 2652 O O . ASP A 1 348 ? -10.309 -14.630 11.880 1.00 84.94 348 ASP A O 1
ATOM 2656 N N . TYR A 1 349 ? -10.512 -12.423 12.253 1.00 82.94 349 TYR A N 1
ATOM 2657 C CA . TYR A 1 349 ? -9.178 -12.045 11.781 1.00 82.94 349 TYR A CA 1
ATOM 2658 C C . TYR A 1 349 ? -8.195 -11.758 12.918 1.00 82.94 349 TYR A C 1
ATOM 2660 O O . TYR A 1 349 ? -7.089 -11.305 12.640 1.00 82.94 349 TYR A O 1
ATOM 2668 N N . LEU A 1 350 ? -8.605 -11.973 14.171 1.00 85.81 350 LEU A N 1
ATOM 2669 C CA . LEU A 1 350 ? -7.757 -11.724 15.329 1.00 85.81 350 LEU A CA 1
ATOM 2670 C C . LEU A 1 350 ? -6.727 -12.837 15.498 1.00 85.81 350 LEU A C 1
ATOM 2672 O O . LEU A 1 350 ? -7.044 -14.027 15.416 1.00 85.81 350 LEU A O 1
ATOM 2676 N N . GLU A 1 351 ? -5.501 -12.445 15.814 1.00 84.56 351 GLU A N 1
ATOM 2677 C CA . GLU A 1 351 ? -4.386 -13.341 16.079 1.00 84.56 351 GLU A CA 1
ATOM 2678 C C . GLU A 1 351 ? -3.775 -13.070 17.463 1.00 84.56 351 GLU A C 1
ATOM 2680 O O . GLU A 1 351 ? -3.877 -11.990 18.050 1.00 84.56 351 GLU A O 1
ATOM 2685 N N . LYS A 1 352 ? -3.123 -14.091 18.033 1.00 88.75 352 LYS A N 1
ATOM 2686 C CA . LYS A 1 352 ? -2.353 -13.911 19.272 1.00 88.75 352 LYS A CA 1
ATOM 2687 C C . LYS A 1 352 ? -1.219 -12.927 19.024 1.00 88.75 352 LYS A C 1
ATOM 2689 O O . LYS A 1 352 ? -0.474 -13.075 18.059 1.00 88.75 352 LYS A O 1
ATOM 2694 N N . GLY A 1 353 ? -1.029 -12.004 19.957 1.00 79.69 353 GLY A N 1
ATOM 2695 C CA . GLY A 1 353 ? -0.042 -10.938 19.836 1.00 79.69 353 GLY A CA 1
ATOM 2696 C C . GLY A 1 353 ? -0.582 -9.664 19.196 1.00 79.69 353 GLY A C 1
ATOM 2697 O O . GLY A 1 353 ? 0.124 -8.659 19.253 1.00 79.69 353 GLY A O 1
ATOM 2698 N N . ASP A 1 354 ? -1.812 -9.668 18.666 1.00 80.44 354 ASP A N 1
ATOM 2699 C CA . ASP A 1 354 ? -2.420 -8.448 18.143 1.00 80.44 354 ASP A CA 1
ATOM 2700 C C . ASP A 1 354 ? -2.504 -7.381 19.242 1.00 80.44 354 ASP A C 1
ATOM 2702 O O . ASP A 1 354 ? -2.946 -7.681 20.361 1.00 80.44 354 ASP A O 1
ATOM 2706 N N . PRO A 1 355 ? -2.080 -6.141 18.952 1.00 83.75 355 PRO A N 1
ATOM 2707 C CA . PRO A 1 355 ? -2.162 -5.040 19.893 1.00 83.75 355 PRO A CA 1
ATOM 2708 C C . PRO A 1 355 ? -3.617 -4.655 20.163 1.00 83.75 355 PRO A C 1
ATOM 2710 O O . PRO A 1 355 ? -4.431 -4.547 19.244 1.00 83.75 355 PRO A O 1
ATOM 2713 N N . ILE A 1 356 ? -3.923 -4.380 21.429 1.00 91.62 356 ILE A N 1
ATOM 2714 C CA . ILE A 1 356 ? -5.246 -3.935 21.863 1.00 91.62 356 ILE A CA 1
ATOM 2715 C C . ILE A 1 356 ? -5.166 -2.693 22.741 1.00 91.62 356 ILE A C 1
ATOM 2717 O O . ILE A 1 356 ? -4.152 -2.394 23.384 1.00 91.62 356 ILE A O 1
ATOM 2721 N N . VAL A 1 357 ? -6.280 -1.974 22.773 1.00 92.62 357 VAL A N 1
ATOM 2722 C CA . VAL A 1 357 ? -6.517 -0.846 23.670 1.00 92.62 357 VAL A CA 1
ATOM 2723 C C . VAL A 1 357 ? -7.892 -1.047 24.280 1.00 92.62 357 VAL A C 1
ATOM 2725 O O . VAL A 1 357 ? -8.842 -1.289 23.548 1.00 92.62 357 VAL A O 1
ATOM 2728 N N . THR A 1 358 ? -8.015 -0.953 25.596 1.00 94.25 358 THR A N 1
ATOM 2729 C CA . THR A 1 358 ? -9.317 -0.928 26.263 1.00 94.25 358 THR A CA 1
ATOM 2730 C C . THR A 1 358 ? -9.554 0.429 26.903 1.00 94.25 358 THR A C 1
ATOM 2732 O O . THR A 1 358 ? -8.614 1.059 27.397 1.00 94.25 358 THR A O 1
ATOM 2735 N N . ILE A 1 359 ? -10.803 0.881 26.848 1.00 95.00 359 ILE A N 1
ATOM 2736 C CA . ILE A 1 359 ? -11.273 2.099 27.500 1.00 95.00 359 ILE A CA 1
ATOM 2737 C C . ILE A 1 359 ? -12.463 1.717 28.379 1.00 95.00 359 ILE A C 1
ATOM 2739 O O . ILE A 1 359 ? -13.426 1.112 27.902 1.00 95.00 359 ILE A O 1
ATOM 2743 N N . GLY A 1 360 ? -12.394 2.089 29.652 1.00 94.25 360 GLY A N 1
ATOM 2744 C CA . GLY A 1 360 ? -13.442 1.851 30.641 1.00 94.25 360 GLY A CA 1
ATOM 2745 C C . GLY A 1 360 ? -13.284 2.771 31.846 1.00 94.25 360 GLY A C 1
ATOM 2746 O O . GLY A 1 360 ? -12.557 3.759 31.785 1.00 94.25 360 GLY A O 1
ATOM 2747 N N . SER A 1 361 ? -13.952 2.435 32.942 1.00 92.50 361 SER A N 1
ATOM 2748 C CA . SER A 1 361 ? -14.050 3.265 34.147 1.00 92.50 361 SER A CA 1
ATOM 2749 C C . SER A 1 361 ? -13.694 2.467 35.414 1.00 92.50 361 SER A C 1
ATOM 2751 O O . SER A 1 361 ? -14.538 2.294 36.294 1.00 92.50 361 SER A O 1
ATOM 2753 N N . PRO A 1 362 ? -12.463 1.923 35.511 1.00 84.81 362 PRO A N 1
ATOM 2754 C CA . PRO A 1 362 ? -12.000 1.170 36.673 1.00 84.81 362 PRO A CA 1
ATOM 2755 C C . PRO A 1 362 ? -12.119 1.997 37.954 1.00 84.81 362 PRO A C 1
ATOM 2757 O O . PRO A 1 362 ? -11.658 3.134 37.986 1.00 84.81 362 PRO A O 1
ATOM 2760 N N . GLU A 1 363 ? -12.705 1.429 39.007 1.00 82.88 363 GLU A N 1
ATOM 2761 C CA . GLU A 1 363 ? -12.920 2.105 40.299 1.00 82.88 363 GLU A CA 1
ATOM 2762 C C . GLU A 1 363 ? -13.652 3.462 40.176 1.00 82.88 363 GLU A C 1
ATOM 2764 O O . GLU A 1 363 ? -13.421 4.378 40.965 1.00 82.88 363 GLU A O 1
ATOM 2769 N N . GLY A 1 364 ? -14.479 3.635 39.137 1.00 80.25 364 GLY A N 1
ATOM 2770 C CA . GLY A 1 364 ? -15.158 4.901 38.838 1.00 80.25 364 GLY A CA 1
ATOM 2771 C C . GLY A 1 364 ? -14.259 5.972 38.199 1.00 80.25 364 GLY A C 1
ATOM 2772 O O . GLY A 1 364 ? -14.705 7.095 37.961 1.00 80.25 364 GLY A O 1
ATOM 2773 N N . LEU A 1 365 ? -13.000 5.651 37.875 1.00 83.06 365 LEU A N 1
ATOM 2774 C CA . LEU A 1 365 ? -12.083 6.534 37.147 1.00 83.06 365 LEU A CA 1
ATOM 2775 C C . LEU A 1 365 ? -12.432 6.541 35.657 1.00 83.06 365 LEU A C 1
ATOM 2777 O O . LEU A 1 365 ? -11.873 5.789 34.853 1.00 83.06 365 LEU A O 1
ATOM 2781 N N . VAL A 1 366 ? -13.394 7.401 35.330 1.00 84.44 366 VAL A N 1
ATOM 2782 C CA . VAL A 1 366 ? -13.996 7.580 34.006 1.00 84.44 366 VAL A CA 1
ATOM 2783 C C . VAL A 1 366 ? -12.941 7.640 32.893 1.00 84.44 366 VAL A C 1
ATOM 2785 O O . VAL A 1 366 ? -11.951 8.364 32.996 1.00 84.44 366 VAL A O 1
ATOM 2788 N N . ASN A 1 367 ? -13.176 6.878 31.819 1.00 81.38 367 ASN A N 1
ATOM 2789 C CA . ASN A 1 367 ? -12.377 6.879 30.587 1.00 81.38 367 ASN A CA 1
ATOM 2790 C C . ASN A 1 367 ? -10.880 6.540 30.765 1.00 81.38 367 ASN A C 1
ATOM 2792 O O . ASN A 1 367 ? -10.026 6.993 30.002 1.00 81.38 367 ASN A O 1
ATOM 2796 N N . THR A 1 368 ? -10.547 5.676 31.723 1.00 87.38 368 THR A N 1
ATOM 2797 C CA . THR A 1 368 ? -9.199 5.112 31.846 1.00 87.38 368 THR A CA 1
ATOM 2798 C C . THR A 1 368 ? -8.858 4.248 30.633 1.00 87.38 368 THR A C 1
ATOM 2800 O O . THR A 1 368 ? -9.613 3.357 30.237 1.00 87.38 368 THR A O 1
ATOM 2803 N N . VAL A 1 369 ? -7.673 4.494 30.071 1.00 90.75 369 VAL A N 1
ATOM 2804 C CA . VAL A 1 369 ? -7.140 3.788 28.905 1.00 90.75 369 VAL A CA 1
ATOM 2805 C C . VAL A 1 369 ? -6.057 2.808 29.343 1.00 90.75 369 VAL A C 1
ATOM 2807 O O . VAL A 1 369 ? -5.049 3.210 29.927 1.00 90.75 369 VAL A O 1
ATOM 2810 N N . SER A 1 370 ? -6.209 1.544 28.958 1.00 89.69 370 SER A N 1
ATOM 2811 C CA . SER A 1 370 ? -5.215 0.490 29.176 1.00 89.69 370 SER A CA 1
ATOM 2812 C C . SER A 1 370 ? -4.809 -0.142 27.843 1.00 89.69 370 SER A C 1
ATOM 2814 O O . SER A 1 370 ? -5.610 -0.263 26.919 1.00 89.69 370 SER A O 1
ATOM 2816 N N . THR A 1 371 ? -3.546 -0.553 27.715 1.00 88.62 371 THR A N 1
ATOM 2817 C CA . THR A 1 371 ? -3.005 -1.163 26.483 1.00 88.62 371 THR A CA 1
ATOM 2818 C C . THR A 1 371 ? -2.421 -2.536 26.771 1.00 88.62 371 THR A C 1
ATOM 2820 O O . THR A 1 371 ? -1.989 -2.811 27.891 1.00 88.62 371 THR A O 1
ATOM 2823 N N . GLY A 1 372 ? -2.400 -3.399 25.761 1.00 89.44 372 GLY A N 1
ATOM 2824 C CA . GLY A 1 372 ? -1.903 -4.763 25.879 1.00 89.44 372 GLY A CA 1
ATOM 2825 C C . GLY A 1 372 ? -1.939 -5.489 24.541 1.00 89.44 372 GLY A C 1
ATOM 2826 O O . GLY A 1 372 ? -1.974 -4.860 23.486 1.00 89.44 372 GLY A O 1
ATOM 2827 N N . ILE A 1 373 ? -1.951 -6.816 24.597 1.00 87.81 373 ILE A N 1
ATOM 2828 C CA . ILE A 1 373 ? -2.095 -7.696 23.435 1.00 87.81 373 ILE A CA 1
ATOM 2829 C C . ILE A 1 373 ? -3.182 -8.743 23.675 1.00 87.81 373 ILE A C 1
ATOM 2831 O O . ILE A 1 373 ? -3.531 -9.039 24.825 1.00 87.81 373 ILE A O 1
ATOM 2835 N N . ILE A 1 374 ? -3.646 -9.369 22.596 1.00 93.19 374 ILE A N 1
ATOM 2836 C CA . ILE A 1 374 ? -4.392 -10.627 22.660 1.00 93.19 374 ILE A CA 1
ATOM 2837 C C . ILE A 1 374 ? -3.435 -11.737 23.105 1.00 93.19 374 ILE A C 1
ATOM 2839 O O . ILE A 1 374 ? -2.539 -12.152 22.369 1.00 93.19 374 ILE A O 1
ATOM 2843 N N . SER A 1 375 ? -3.629 -12.237 24.323 1.00 92.06 375 SER A N 1
ATOM 2844 C CA . SER A 1 375 ? -2.873 -13.371 24.869 1.00 92.06 375 SER A CA 1
ATOM 2845 C C . SER A 1 375 ? -3.345 -14.693 24.275 1.00 92.06 375 SER A C 1
ATOM 2847 O O . SER A 1 375 ? -2.546 -15.581 23.968 1.00 92.06 375 SER A O 1
ATOM 2849 N N . ASN A 1 376 ? -4.663 -14.849 24.145 1.00 93.88 376 ASN A N 1
ATOM 2850 C CA . ASN A 1 376 ? -5.286 -16.063 23.641 1.00 93.88 376 ASN A CA 1
ATOM 2851 C C . ASN A 1 376 ? -6.726 -15.790 23.187 1.00 93.88 376 ASN A C 1
ATOM 2853 O O . ASN A 1 376 ? -7.350 -14.830 23.634 1.00 93.88 376 ASN A O 1
ATOM 2857 N N . LEU A 1 377 ? -7.251 -16.656 22.326 1.00 93.56 377 LEU A N 1
ATOM 2858 C CA . LEU A 1 377 ? -8.639 -16.636 21.873 1.00 93.56 377 LEU A CA 1
ATOM 2859 C C . LEU A 1 377 ? -9.275 -17.961 22.280 1.00 93.56 377 LEU A C 1
ATOM 2861 O O . LEU A 1 377 ? -8.757 -19.025 21.934 1.00 93.56 377 LEU A O 1
ATOM 2865 N N . HIS A 1 378 ? -10.378 -17.895 23.017 1.00 90.56 378 HIS A N 1
ATOM 2866 C CA . HIS A 1 378 ? -11.058 -19.061 23.570 1.00 90.56 378 HIS A CA 1
ATOM 2867 C C . HIS A 1 378 ? -12.476 -19.170 23.023 1.00 90.56 378 HIS A C 1
ATOM 2869 O O . HIS A 1 378 ? -13.155 -18.167 22.804 1.00 90.56 378 HIS A O 1
ATOM 2875 N N . LYS A 1 379 ? -12.933 -20.410 22.844 1.00 90.38 379 LYS A N 1
ATOM 2876 C CA . LYS A 1 379 ? -14.335 -20.741 22.582 1.00 90.38 379 LYS A CA 1
ATOM 2877 C C . LYS A 1 379 ? -14.796 -21.674 23.687 1.00 90.38 379 LYS A C 1
ATOM 2879 O O . LYS A 1 379 ? -14.437 -22.849 23.679 1.00 90.38 379 LYS A O 1
ATOM 2884 N N . MET A 1 380 ? -15.531 -21.140 24.653 1.00 84.88 380 MET A N 1
ATOM 2885 C CA . MET A 1 380 ? -16.117 -21.935 25.729 1.00 84.88 380 MET A CA 1
ATOM 2886 C C . MET A 1 380 ? -17.516 -22.343 25.305 1.00 84.88 380 MET A C 1
ATOM 2888 O O . MET A 1 380 ? -18.243 -21.531 24.749 1.00 84.88 380 MET A O 1
ATOM 2892 N N . THR A 1 381 ? -17.871 -23.611 25.481 1.00 83.88 381 THR A N 1
ATOM 2893 C CA . THR A 1 381 ? -19.223 -24.087 25.186 1.00 83.88 381 THR A CA 1
ATOM 2894 C C . THR A 1 381 ? -19.786 -24.720 26.434 1.00 83.88 381 THR A C 1
ATOM 2896 O O . THR A 1 381 ? -19.204 -25.683 26.926 1.00 83.88 381 THR A O 1
ATOM 2899 N N . ASP A 1 382 ? -20.906 -24.187 26.902 1.00 74.50 382 ASP A N 1
ATOM 2900 C CA . ASP A 1 382 ? -21.670 -24.739 28.010 1.00 74.50 382 ASP A CA 1
ATOM 2901 C C . ASP A 1 382 ? -23.145 -24.835 27.612 1.00 74.50 382 ASP A C 1
ATOM 2903 O O . ASP A 1 382 ? -23.656 -23.984 26.886 1.00 74.50 382 ASP A O 1
ATOM 2907 N N . ASN A 1 383 ? -23.805 -25.933 27.982 1.00 74.31 383 ASN A N 1
ATOM 2908 C CA . ASN A 1 383 ? -25.213 -26.216 27.667 1.00 74.31 383 ASN A CA 1
ATOM 2909 C C . ASN A 1 383 ? -25.631 -25.965 26.196 1.00 74.31 383 ASN A C 1
ATOM 2911 O O . ASN A 1 383 ? -26.776 -25.632 25.894 1.00 74.31 383 ASN A O 1
ATOM 2915 N N . GLY A 1 384 ? -24.702 -26.154 25.251 1.00 77.50 384 GLY A N 1
ATOM 2916 C CA . GLY A 1 384 ? -24.931 -25.947 23.816 1.00 77.50 384 GLY A CA 1
ATOM 2917 C C . GLY A 1 384 ? -24.817 -24.494 23.335 1.00 77.50 384 GLY A C 1
ATOM 2918 O O . GLY A 1 384 ? -24.983 -24.251 22.139 1.00 77.50 384 GLY A O 1
ATOM 2919 N N . LYS A 1 385 ? -24.491 -23.542 24.215 1.00 81.12 385 LYS A N 1
ATOM 2920 C CA . LYS A 1 385 ? -24.165 -22.154 23.871 1.00 81.12 385 LYS A CA 1
ATOM 2921 C C . LYS A 1 385 ? -22.653 -21.960 23.859 1.00 81.12 385 LYS A C 1
ATOM 2923 O O . LYS A 1 385 ? -21.956 -22.379 24.775 1.00 81.12 385 LYS A O 1
ATOM 2928 N N . THR A 1 386 ? -22.133 -21.340 22.800 1.00 87.56 386 THR A N 1
ATOM 2929 C CA . THR A 1 386 ? -20.696 -21.074 22.648 1.00 87.56 386 THR A CA 1
ATOM 2930 C C . THR A 1 386 ? -20.401 -19.598 22.868 1.00 87.56 386 THR A C 1
ATOM 2932 O O . THR A 1 386 ? -20.853 -18.762 22.091 1.00 87.56 386 THR A O 1
ATOM 2935 N N . VAL A 1 387 ? -19.564 -19.283 23.852 1.00 90.62 387 VAL A N 1
ATOM 2936 C CA . VAL A 1 387 ? -19.063 -17.937 24.139 1.00 90.62 387 VAL A CA 1
ATOM 2937 C C . VAL A 1 387 ? -17.649 -17.792 23.576 1.00 90.62 387 VAL A C 1
ATOM 2939 O O . VAL A 1 387 ? -16.805 -18.679 23.716 1.00 90.62 387 VAL A O 1
ATOM 2942 N N . ASN A 1 388 ? -17.387 -16.665 22.913 1.00 93.44 388 ASN A N 1
ATOM 2943 C CA . ASN A 1 388 ? -16.073 -16.344 22.363 1.00 93.44 388 ASN A CA 1
ATOM 2944 C C . ASN A 1 388 ? -15.432 -15.377 23.352 1.00 93.44 388 ASN A C 1
ATOM 2946 O O . ASN A 1 388 ? -15.993 -14.309 23.592 1.00 93.44 388 ASN A O 1
ATOM 2950 N N . LEU A 1 389 ? -14.292 -15.752 23.921 1.00 93.75 389 LEU A N 1
ATOM 2951 C CA . LEU A 1 389 ? -13.572 -14.937 24.893 1.00 93.75 389 LEU A CA 1
ATOM 2952 C C . LEU A 1 389 ? -12.204 -14.552 24.335 1.00 93.75 389 LEU A C 1
ATOM 2954 O O . LEU A 1 389 ? -11.466 -15.383 23.799 1.00 93.75 389 LEU A O 1
ATOM 2958 N N . ILE A 1 390 ? -11.855 -13.285 24.500 1.00 95.25 390 ILE A N 1
ATOM 2959 C CA . ILE A 1 390 ? -10.564 -12.715 24.133 1.00 95.25 390 ILE A CA 1
ATOM 2960 C C . ILE A 1 390 ? -9.782 -12.532 25.428 1.00 95.25 390 ILE A C 1
ATOM 2962 O O . ILE A 1 390 ? -10.115 -11.676 26.242 1.00 95.25 390 ILE A O 1
ATOM 2966 N N . GLN A 1 391 ? -8.747 -13.341 25.636 1.00 94.19 391 GLN A N 1
ATOM 2967 C CA . GLN A 1 391 ? -7.846 -13.174 26.772 1.00 94.19 391 GLN A CA 1
ATOM 2968 C C . GLN A 1 391 ? -6.840 -12.069 26.449 1.00 94.19 391 GLN A C 1
ATOM 2970 O O . GLN A 1 391 ? -6.163 -12.132 25.420 1.00 94.19 391 GLN A O 1
ATOM 2975 N N . ILE A 1 392 ? -6.696 -11.092 27.338 1.00 93.56 392 ILE A N 1
ATOM 2976 C CA . ILE A 1 392 ? -5.884 -9.891 27.119 1.00 93.56 392 ILE A CA 1
ATOM 2977 C C . ILE A 1 392 ? -4.829 -9.712 28.210 1.00 93.56 392 ILE A C 1
ATOM 2979 O O . ILE A 1 392 ? -4.987 -10.190 29.330 1.00 93.56 392 ILE A O 1
ATOM 2983 N N . THR A 1 393 ? -3.748 -9.000 27.887 1.00 91.31 393 THR A N 1
ATOM 2984 C CA . THR A 1 393 ? -2.754 -8.572 28.892 1.00 91.31 393 THR A CA 1
ATOM 2985 C C . THR A 1 393 ? -3.024 -7.184 29.465 1.00 91.31 393 THR A C 1
ATOM 2987 O O . THR A 1 393 ? -2.368 -6.799 30.432 1.00 91.31 393 THR A O 1
ATOM 2990 N N . ALA A 1 394 ? -3.943 -6.412 28.870 1.00 90.38 394 ALA A N 1
ATOM 2991 C CA . ALA A 1 394 ? -4.251 -5.073 29.361 1.00 90.38 394 ALA A CA 1
ATOM 2992 C C . ALA A 1 394 ? -4.805 -5.156 30.791 1.00 90.38 394 ALA A C 1
ATOM 2994 O O . ALA A 1 394 ? -5.711 -5.960 31.030 1.00 90.38 394 ALA A O 1
ATOM 2995 N N . PRO A 1 395 ? -4.289 -4.348 31.733 1.00 89.00 395 PRO A N 1
ATOM 2996 C CA . PRO A 1 395 ? -4.835 -4.282 33.080 1.00 89.00 395 PRO A CA 1
ATOM 2997 C C . PRO A 1 395 ? -6.284 -3.793 33.059 1.00 89.00 395 PRO A C 1
ATOM 2999 O O . PRO A 1 395 ? -6.573 -2.732 32.498 1.00 89.00 395 PRO A O 1
ATOM 3002 N N . ILE A 1 396 ? -7.162 -4.560 33.699 1.00 89.19 396 ILE A N 1
ATOM 3003 C CA . ILE A 1 396 ? -8.543 -4.194 34.020 1.00 89.19 396 ILE A CA 1
ATOM 3004 C C . ILE A 1 396 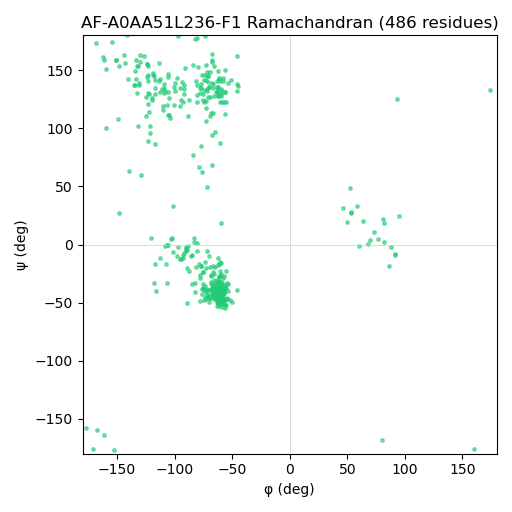? -8.796 -4.527 35.495 1.00 89.19 396 ILE A C 1
ATOM 3006 O O . ILE A 1 396 ? -8.132 -5.395 36.058 1.00 89.19 396 ILE A O 1
ATOM 3010 N N . THR A 1 397 ? -9.730 -3.820 36.119 1.00 87.00 397 THR A N 1
ATOM 3011 C CA . THR A 1 397 ? -10.188 -4.050 37.503 1.00 87.00 397 THR A CA 1
ATOM 3012 C C . THR A 1 397 ? -11.698 -3.827 37.576 1.00 87.00 397 THR A C 1
ATOM 3014 O O . THR A 1 397 ? -12.327 -3.505 36.561 1.00 87.00 397 THR A O 1
ATOM 3017 N N . HIS A 1 398 ? -12.285 -3.993 38.757 1.00 86.19 398 HIS A N 1
ATOM 3018 C CA . HIS A 1 398 ? -13.673 -3.647 39.035 1.00 86.19 398 HIS A CA 1
ATOM 3019 C C . HIS A 1 398 ? -14.028 -2.250 38.476 1.00 86.19 398 HIS A C 1
ATOM 3021 O O . HIS A 1 398 ? -13.209 -1.333 38.485 1.00 86.19 398 HIS A O 1
ATOM 3027 N N . GLY A 1 399 ? -15.213 -2.106 37.877 1.00 87.31 399 GLY A N 1
ATOM 3028 C CA . GLY A 1 399 ? -15.613 -0.916 37.106 1.00 87.31 399 GLY A CA 1
ATOM 3029 C C . GLY A 1 399 ? -15.193 -0.918 35.623 1.00 87.31 399 GLY A C 1
ATOM 3030 O O . GLY A 1 399 ? -15.806 -0.230 34.807 1.00 87.31 399 GLY A O 1
ATOM 3031 N N . SER A 1 400 ? -14.212 -1.740 35.218 1.00 92.31 400 SER A N 1
ATOM 3032 C CA . SER A 1 400 ? -13.856 -1.912 33.791 1.00 92.31 400 SER A CA 1
ATOM 3033 C C . SER A 1 400 ? -14.842 -2.804 33.027 1.00 92.31 400 SER A C 1
ATOM 3035 O O . SER A 1 400 ? -14.847 -2.785 31.794 1.00 92.31 400 SER A O 1
ATOM 3037 N N . SER A 1 401 ? -15.642 -3.611 33.735 1.00 94.31 401 SER A N 1
ATOM 3038 C CA . SER A 1 401 ? -16.662 -4.473 33.131 1.00 94.31 401 SER A CA 1
ATOM 3039 C C . SER A 1 401 ? -17.627 -3.653 32.276 1.00 94.31 401 SER A C 1
ATOM 3041 O O . SER A 1 401 ? -18.104 -2.610 32.708 1.00 94.31 401 SER A O 1
ATOM 3043 N N . GLY A 1 402 ? -17.877 -4.094 31.049 1.00 96.06 402 GLY A N 1
ATOM 3044 C CA . GLY A 1 402 ? -18.706 -3.426 30.051 1.00 96.06 402 GLY A CA 1
ATOM 3045 C C . GLY A 1 402 ? -17.951 -2.421 29.173 1.00 96.06 402 GLY A C 1
ATOM 3046 O O . GLY A 1 402 ? -18.532 -1.841 28.256 1.00 96.06 402 GLY A O 1
ATOM 3047 N N . GLY A 1 403 ? -16.655 -2.214 29.424 1.00 96.75 403 GLY A N 1
ATOM 3048 C CA . GLY A 1 403 ? -15.787 -1.326 28.649 1.00 96.75 403 GLY A CA 1
ATOM 3049 C C . GLY A 1 403 ? -15.524 -1.822 27.224 1.00 96.75 403 GLY A C 1
ATOM 3050 O O . GLY A 1 403 ? -15.746 -2.987 26.889 1.00 96.75 403 GLY A O 1
ATOM 3051 N N . ALA A 1 404 ? -15.039 -0.925 26.365 1.00 97.50 404 ALA A N 1
ATOM 3052 C CA . ALA A 1 404 ? -14.793 -1.222 24.956 1.00 97.50 404 ALA A CA 1
ATOM 3053 C C . ALA A 1 404 ? -13.347 -1.686 24.728 1.00 97.50 404 ALA A C 1
ATOM 3055 O O . ALA A 1 404 ? -12.403 -0.940 24.996 1.00 97.50 404 ALA A O 1
ATOM 3056 N N . LEU A 1 405 ? -13.173 -2.888 24.169 1.00 97.19 405 LEU A N 1
ATOM 3057 C CA . LEU A 1 405 ? -11.882 -3.401 23.706 1.00 97.19 405 LEU A CA 1
ATOM 3058 C C . LEU A 1 405 ? -11.719 -3.132 22.205 1.00 97.19 405 LEU A C 1
ATOM 3060 O O . LEU A 1 405 ? -12.480 -3.658 21.396 1.00 97.19 405 LEU A O 1
ATOM 3064 N N . PHE A 1 406 ? -10.700 -2.367 21.828 1.00 95.38 406 PHE A N 1
ATOM 3065 C CA . PHE A 1 406 ? -10.409 -1.959 20.455 1.00 95.38 406 PHE A CA 1
ATOM 3066 C C . PHE A 1 406 ? -9.216 -2.706 19.853 1.00 95.38 406 PHE A C 1
ATOM 3068 O O . PHE A 1 406 ? -8.224 -2.977 20.537 1.00 95.38 406 PHE A O 1
ATOM 3075 N N . ASN A 1 407 ? -9.288 -2.952 18.543 1.00 89.25 407 ASN A N 1
ATOM 3076 C CA . ASN A 1 407 ? -8.142 -3.339 17.720 1.00 89.25 407 ASN A CA 1
ATOM 3077 C C . ASN A 1 407 ? -7.314 -2.112 17.273 1.00 89.25 407 ASN A C 1
ATOM 3079 O O . ASN A 1 407 ? -7.683 -0.957 17.502 1.00 89.25 407 ASN A O 1
ATOM 3083 N N . GLU A 1 408 ? -6.209 -2.353 16.563 1.00 78.44 408 GLU A N 1
ATOM 3084 C CA . GLU A 1 408 ? -5.337 -1.306 15.999 1.00 78.44 408 GLU A CA 1
ATOM 3085 C C . GLU A 1 408 ? -6.000 -0.386 14.956 1.00 78.44 408 GLU A C 1
ATOM 3087 O O . GLU A 1 408 ? -5.437 0.644 14.582 1.00 78.44 408 GLU A O 1
ATOM 3092 N N . TYR A 1 409 ? -7.195 -0.724 14.476 1.00 79.62 409 TYR A N 1
ATOM 3093 C CA . TYR A 1 409 ? -7.945 0.087 13.518 1.00 79.62 409 TYR A CA 1
ATOM 3094 C C . TYR A 1 409 ? -8.918 1.056 14.209 1.00 79.62 409 TYR A C 1
ATOM 3096 O O . TYR A 1 409 ? -9.436 1.965 13.554 1.00 79.62 409 TYR A O 1
ATOM 3104 N N . GLY A 1 410 ? -9.103 0.928 15.530 1.00 85.81 410 GLY A N 1
ATOM 3105 C CA . GLY A 1 410 ? -10.095 1.679 16.302 1.00 85.81 410 GLY A CA 1
ATOM 3106 C C . GLY A 1 410 ? -11.500 1.105 16.221 1.00 85.81 410 GLY A C 1
ATOM 3107 O O . GLY A 1 410 ? -12.464 1.824 16.470 1.00 85.81 410 GLY A O 1
ATOM 3108 N N . GLU A 1 411 ? -11.611 -0.178 15.892 1.00 92.94 411 GLU A N 1
ATOM 3109 C CA . GLU A 1 411 ? -12.868 -0.913 15.870 1.00 92.94 411 GLU A CA 1
ATOM 3110 C C . GLU A 1 411 ? -12.995 -1.737 17.153 1.00 92.94 411 GLU A C 1
ATOM 3112 O O . GLU A 1 411 ? -12.021 -2.341 17.611 1.00 92.94 411 GLU A O 1
ATOM 3117 N N . VAL A 1 412 ? -14.193 -1.773 17.731 1.00 97.12 412 VAL A N 1
ATOM 3118 C CA . VAL A 1 412 ? -14.490 -2.563 18.927 1.00 97.12 412 VAL A CA 1
ATOM 3119 C C . VAL A 1 412 ? -14.537 -4.037 18.548 1.00 97.12 412 VAL A C 1
ATOM 3121 O O . VAL A 1 412 ? -15.309 -4.427 17.677 1.00 97.12 412 VAL A O 1
ATOM 3124 N N . ILE A 1 413 ? -13.722 -4.849 19.213 1.00 97.31 413 ILE A N 1
ATOM 3125 C CA . ILE A 1 413 ? -13.610 -6.299 19.018 1.00 97.31 413 ILE A CA 1
ATOM 3126 C C . ILE A 1 413 ? -14.109 -7.103 20.223 1.00 97.31 413 ILE A C 1
ATOM 3128 O O . ILE A 1 413 ? -14.322 -8.310 20.107 1.00 97.31 413 ILE A O 1
ATOM 3132 N N . GLY A 1 414 ? -14.359 -6.449 21.360 1.00 97.38 414 GLY A N 1
ATOM 3133 C CA . GLY A 1 414 ? -14.977 -7.093 22.514 1.00 97.38 414 GLY A CA 1
ATOM 3134 C C . GLY A 1 414 ? -15.444 -6.131 23.602 1.00 97.38 414 GLY A C 1
ATOM 3135 O O . GLY A 1 414 ? -15.180 -4.929 23.545 1.00 97.38 414 GLY A O 1
ATOM 3136 N N . VAL A 1 415 ? -16.128 -6.699 24.593 1.00 97.88 415 VAL A N 1
ATOM 3137 C CA . VAL A 1 415 ? -16.615 -6.035 25.809 1.00 97.88 415 VAL A CA 1
ATOM 3138 C C . VAL A 1 415 ? -15.797 -6.553 26.987 1.00 97.88 415 VAL A C 1
ATOM 3140 O O . VAL A 1 415 ? -15.812 -7.756 27.248 1.00 97.88 415 VAL A O 1
ATOM 3143 N N . THR A 1 416 ? -15.017 -5.701 27.655 1.00 95.81 416 THR A N 1
ATOM 3144 C CA . THR A 1 416 ? -14.144 -6.153 28.752 1.00 95.81 416 THR A CA 1
ATOM 3145 C C . THR A 1 416 ? -14.957 -6.641 29.934 1.00 95.81 416 THR A C 1
ATOM 3147 O O . THR A 1 416 ? -15.871 -5.947 30.346 1.00 95.81 416 THR A O 1
ATOM 3150 N N . SER A 1 417 ? -14.577 -7.783 30.505 1.00 90.25 417 SER A N 1
ATOM 3151 C CA . SER A 1 417 ? -15.209 -8.376 31.684 1.00 90.25 417 SER A CA 1
ATOM 3152 C C . SER A 1 417 ? -14.137 -8.605 32.743 1.00 90.25 417 SER A C 1
ATOM 3154 O O . SER A 1 417 ? -13.244 -9.439 32.560 1.00 90.25 417 SER A O 1
ATOM 3156 N N . ALA A 1 418 ? -14.181 -7.843 33.835 1.00 65.81 418 ALA A N 1
ATOM 3157 C CA . ALA A 1 418 ? -13.319 -8.101 34.983 1.00 65.81 418 ALA A CA 1
ATOM 3158 C C . ALA A 1 418 ? -13.861 -9.312 35.768 1.00 65.81 418 ALA A C 1
ATOM 3160 O O . ALA A 1 418 ? -15.070 -9.497 35.832 1.00 65.81 418 ALA A O 1
ATOM 3161 N N . GLY A 1 419 ? -12.984 -10.129 36.367 1.00 54.00 419 GLY A N 1
ATOM 3162 C CA . GLY A 1 419 ? -13.413 -11.089 37.398 1.00 54.00 419 GLY A CA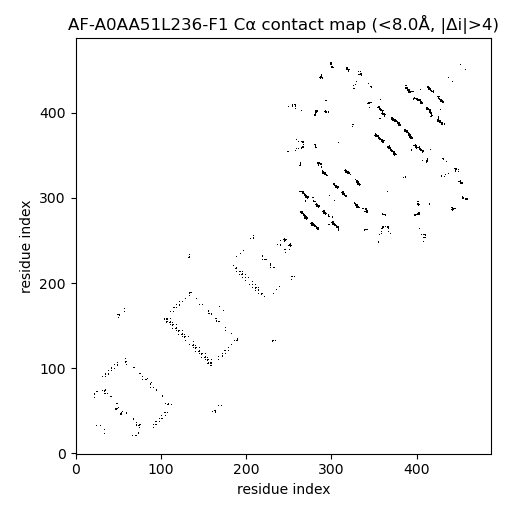 1
ATOM 3163 C C . GLY A 1 419 ? -13.730 -12.530 36.974 1.00 54.00 419 GLY A C 1
ATOM 3164 O O . GLY A 1 419 ? -14.423 -13.215 37.713 1.00 54.00 419 GLY A O 1
ATOM 3165 N N . PHE A 1 420 ? -13.189 -13.062 35.867 1.00 56.47 420 PHE A N 1
ATOM 3166 C CA . PHE A 1 420 ? -13.065 -14.529 35.761 1.00 56.47 420 PHE A CA 1
ATOM 3167 C C . PHE A 1 420 ? -12.032 -14.984 36.808 1.00 56.47 420 PHE A C 1
ATOM 3169 O O . PHE A 1 420 ? -10.830 -14.909 36.549 1.00 56.47 420 PHE A O 1
ATOM 3176 N N . GLU A 1 421 ? -12.480 -15.388 38.002 1.00 50.19 421 GLU A N 1
ATOM 3177 C CA . GLU A 1 421 ? -11.646 -15.690 39.180 1.00 50.19 421 GLU A CA 1
ATOM 3178 C C . GLU A 1 421 ? -10.755 -16.937 39.003 1.00 50.19 421 GLU A C 1
ATOM 3180 O O . GLU A 1 421 ? -10.913 -17.980 39.631 1.00 50.19 421 GLU A O 1
ATOM 3185 N N . SER A 1 422 ? -9.759 -16.832 38.127 1.00 46.97 422 SER A N 1
ATOM 3186 C CA . SER A 1 422 ? -8.701 -17.824 37.939 1.00 46.97 422 SER A CA 1
ATOM 3187 C C . SER A 1 422 ? -7.352 -17.122 37.741 1.00 46.97 422 SER A C 1
ATOM 3189 O O . SER A 1 422 ? -6.702 -17.206 36.701 1.00 46.97 422 SER A O 1
ATOM 3191 N N . GLY A 1 423 ? -6.916 -16.402 38.779 1.00 54.47 423 GLY A N 1
ATOM 3192 C CA . GLY A 1 423 ? -5.642 -15.674 38.802 1.00 54.47 423 GLY A CA 1
ATOM 3193 C C . GLY A 1 423 ? -5.679 -14.317 38.085 1.00 54.47 423 GLY A C 1
ATOM 3194 O O . GLY A 1 423 ? -6.739 -13.812 37.741 1.00 54.47 423 GLY A O 1
ATOM 3195 N N . ASN A 1 424 ? -4.502 -13.715 37.865 1.00 64.62 424 ASN A N 1
ATOM 3196 C CA . ASN A 1 424 ? -4.323 -12.412 37.195 1.00 64.62 424 ASN A CA 1
ATOM 3197 C C . ASN A 1 424 ? -4.594 -12.484 35.668 1.00 64.62 424 ASN A C 1
ATOM 3199 O O . ASN A 1 424 ? -3.748 -12.075 34.868 1.00 64.62 424 ASN A O 1
ATOM 3203 N N . LEU A 1 425 ? -5.719 -13.070 35.249 1.00 82.94 425 LEU A N 1
ATOM 3204 C CA . LEU A 1 425 ? -6.125 -13.218 33.850 1.00 82.94 425 LEU A CA 1
ATOM 3205 C C . LEU A 1 425 ? -7.296 -12.285 33.530 1.00 82.94 425 LEU A C 1
ATOM 3207 O O . LEU A 1 425 ? -8.296 -12.265 34.237 1.00 82.94 425 LEU A O 1
ATOM 3211 N N . ASN A 1 426 ? -7.181 -11.556 32.420 1.00 91.12 426 ASN A N 1
ATOM 3212 C CA . ASN A 1 426 ? -8.175 -10.581 31.980 1.00 91.12 426 ASN A CA 1
ATOM 3213 C C . ASN A 1 426 ? -8.840 -11.048 30.684 1.00 91.12 426 ASN A C 1
ATOM 3215 O O . ASN A 1 426 ? -8.161 -11.562 29.786 1.00 91.12 426 ASN A O 1
ATOM 3219 N N . PHE A 1 427 ? -10.151 -10.835 30.567 1.00 93.69 427 PHE A N 1
ATOM 3220 C CA . PHE A 1 427 ? -10.942 -11.295 29.428 1.00 93.69 427 PHE A CA 1
ATOM 3221 C C . PHE A 1 427 ? -11.866 -10.205 28.878 1.00 93.69 427 PHE A C 1
ATOM 3223 O O . PHE A 1 427 ? -12.222 -9.240 29.554 1.00 93.69 427 PHE A O 1
ATOM 3230 N N . ALA A 1 428 ? -12.264 -10.380 27.622 1.00 95.69 428 ALA A N 1
ATOM 3231 C CA . ALA A 1 428 ? -13.359 -9.660 26.996 1.00 95.69 428 ALA A CA 1
ATOM 3232 C C . ALA A 1 428 ? -14.265 -10.635 26.240 1.00 95.69 428 ALA A C 1
ATOM 3234 O O . ALA A 1 428 ? -13.780 -11.575 25.606 1.00 95.69 428 ALA A O 1
ATOM 3235 N N . VAL A 1 429 ? -15.570 -10.391 26.273 1.00 96.00 429 VAL A N 1
ATOM 3236 C CA . VAL A 1 429 ? -16.555 -11.117 25.468 1.00 96.00 429 VAL A CA 1
ATOM 3237 C C . VAL A 1 429 ? -16.458 -10.624 24.026 1.00 96.00 429 VAL A C 1
ATOM 3239 O O . VAL A 1 429 ? -16.447 -9.419 23.779 1.00 96.00 429 VAL A O 1
ATOM 3242 N N . GLY A 1 430 ? -16.356 -11.541 23.064 1.00 96.69 430 GLY A N 1
ATOM 3243 C CA . GLY A 1 430 ? -16.245 -11.211 21.643 1.00 96.69 430 GLY A CA 1
ATOM 3244 C C . GLY A 1 430 ? -17.449 -10.413 21.136 1.00 96.69 430 GLY A C 1
ATOM 3245 O O . GLY A 1 430 ? -18.600 -10.772 21.387 1.00 96.69 430 GLY A O 1
ATOM 3246 N N . ILE A 1 431 ? -17.185 -9.341 20.383 1.00 97.25 431 ILE A N 1
ATOM 3247 C CA . ILE A 1 431 ? -18.233 -8.406 19.937 1.00 97.25 431 ILE A CA 1
ATOM 3248 C C . ILE A 1 431 ? -19.252 -9.033 18.974 1.00 97.25 431 ILE A C 1
ATOM 3250 O O . ILE A 1 431 ? -20.369 -8.537 18.830 1.00 97.25 431 ILE A O 1
ATOM 3254 N N . ASN A 1 432 ? -18.895 -10.157 18.349 1.00 95.75 432 ASN A N 1
ATOM 3255 C CA . ASN A 1 432 ? -19.757 -10.904 17.438 1.00 95.75 432 ASN A CA 1
ATOM 3256 C C . ASN A 1 432 ? -21.059 -11.388 18.097 1.00 95.75 432 ASN A C 1
ATOM 3258 O O . ASN A 1 432 ? -22.062 -11.551 17.407 1.00 95.75 432 ASN A O 1
ATOM 3262 N N . HIS A 1 433 ? -21.074 -11.560 19.422 1.00 95.44 433 HIS A N 1
ATOM 3263 C CA . HIS A 1 433 ? -22.289 -11.898 20.173 1.00 95.44 433 HIS A CA 1
ATOM 3264 C C . HIS A 1 433 ? -23.316 -10.759 20.203 1.00 95.44 433 HIS A C 1
ATOM 3266 O O . HIS A 1 433 ? -24.519 -11.009 20.236 1.00 95.44 433 HIS A O 1
ATOM 3272 N N . ALA A 1 434 ? -22.860 -9.509 20.090 1.00 95.56 434 ALA A N 1
ATOM 3273 C CA . ALA A 1 434 ? -23.721 -8.331 20.036 1.00 95.56 434 ALA A CA 1
ATOM 3274 C C . ALA A 1 434 ? -24.058 -7.877 18.604 1.00 95.56 434 ALA A C 1
ATOM 3276 O O . ALA A 1 434 ? -24.962 -7.059 18.434 1.00 95.56 434 ALA A O 1
ATOM 3277 N N . GLU A 1 435 ? -23.385 -8.385 17.562 1.00 93.69 435 GLU A N 1
ATOM 3278 C CA . GLU A 1 435 ? -23.533 -7.898 16.176 1.00 93.69 435 GLU A CA 1
ATOM 3279 C C . GLU A 1 435 ? -24.995 -7.854 15.709 1.00 93.69 435 GLU A C 1
ATOM 3281 O O . GLU A 1 435 ? -25.457 -6.835 15.190 1.00 93.69 435 GLU A O 1
ATOM 3286 N N . ALA A 1 436 ? -25.755 -8.930 15.936 1.00 93.50 436 ALA A N 1
ATOM 3287 C CA . ALA A 1 436 ? -27.161 -8.996 15.539 1.00 93.50 436 ALA A CA 1
ATOM 3288 C C . ALA A 1 436 ? -28.028 -7.961 16.279 1.00 93.50 436 ALA A C 1
ATOM 3290 O O . ALA A 1 436 ? -28.992 -7.435 15.716 1.00 93.50 436 ALA A O 1
ATOM 3291 N N . TRP A 1 437 ? -27.694 -7.649 17.535 1.00 95.38 437 TRP A N 1
ATOM 3292 C CA . TRP A 1 437 ? -28.404 -6.640 18.321 1.00 95.38 437 TRP A CA 1
ATOM 3293 C C . TRP A 1 437 ? -28.067 -5.246 17.802 1.00 95.38 437 TRP A C 1
ATOM 3295 O O . TRP A 1 437 ? -28.969 -4.462 17.526 1.00 95.38 437 TRP A O 1
ATOM 3305 N N . ILE A 1 438 ? -26.785 -4.966 17.573 1.00 93.94 438 ILE A N 1
ATOM 3306 C CA . ILE A 1 438 ? -26.307 -3.686 17.041 1.00 93.94 438 ILE A CA 1
ATOM 3307 C C . ILE A 1 438 ? -26.931 -3.407 15.667 1.00 93.94 438 ILE A C 1
ATOM 3309 O O . ILE A 1 438 ? -27.423 -2.308 15.422 1.00 93.94 438 ILE A O 1
ATOM 3313 N N . GLN A 1 439 ? -27.014 -4.409 14.790 1.00 92.69 439 GLN A N 1
ATOM 3314 C CA . GLN A 1 439 ? -27.681 -4.273 13.491 1.00 92.69 439 GLN A CA 1
ATOM 3315 C C . GLN A 1 439 ? -29.187 -4.006 13.625 1.00 92.69 439 GLN A C 1
ATOM 3317 O O . GLN A 1 439 ? -29.733 -3.173 12.900 1.00 92.69 439 GLN A O 1
ATOM 3322 N N . SER A 1 440 ? -29.855 -4.695 14.555 1.00 92.31 440 SER A N 1
ATOM 3323 C CA . SER A 1 440 ? -31.306 -4.587 14.739 1.00 92.31 440 SER A CA 1
ATOM 3324 C C . SER A 1 440 ? -31.718 -3.273 15.404 1.00 92.31 440 SER A C 1
ATOM 3326 O O . SER A 1 440 ? -32.715 -2.679 15.005 1.00 92.31 440 SER A O 1
ATOM 3328 N N . TYR A 1 441 ? -30.956 -2.807 16.397 1.00 91.06 441 TYR A N 1
ATOM 3329 C CA . TYR A 1 441 ? -31.326 -1.676 17.252 1.00 91.06 441 TYR A CA 1
ATOM 3330 C C . TYR A 1 441 ? -30.522 -0.399 16.983 1.00 91.06 441 TYR A C 1
ATOM 3332 O O . TYR A 1 441 ? -30.984 0.684 17.333 1.00 91.06 441 TYR A O 1
ATOM 3340 N N . GLY A 1 442 ? -29.379 -0.472 16.295 1.00 83.38 442 GLY A N 1
ATOM 3341 C CA . GLY A 1 442 ? -28.453 0.657 16.154 1.00 83.38 442 GLY A CA 1
ATOM 3342 C C . GLY A 1 442 ? -29.031 1.885 15.438 1.00 83.38 442 GLY A C 1
ATOM 3343 O O . GLY A 1 442 ? -28.643 3.018 15.723 1.00 83.38 442 GLY A O 1
ATOM 3344 N N . ASN A 1 443 ? -30.003 1.680 14.542 1.00 86.38 443 ASN A N 1
ATOM 3345 C CA . ASN A 1 443 ? -30.675 2.748 13.788 1.00 86.38 443 ASN A CA 1
ATOM 3346 C C . ASN A 1 443 ? -32.112 3.032 14.247 1.00 86.38 443 ASN A C 1
ATOM 3348 O O . ASN A 1 443 ? -32.776 3.905 13.673 1.00 86.38 443 ASN A O 1
ATOM 3352 N N . ILE A 1 444 ? -32.608 2.300 15.246 1.00 84.75 444 ILE A N 1
ATOM 3353 C CA . ILE A 1 444 ? -33.941 2.521 15.799 1.00 84.75 444 ILE A CA 1
ATOM 3354 C C . ILE A 1 444 ? -33.908 3.825 16.604 1.00 84.75 444 ILE A C 1
ATOM 3356 O O . ILE A 1 444 ? -32.989 4.066 17.376 1.00 84.75 444 ILE A O 1
ATOM 3360 N N . SER A 1 445 ? -34.894 4.699 16.381 1.00 82.12 445 SER A N 1
ATOM 3361 C CA . SER A 1 445 ? -35.050 5.906 17.201 1.00 82.12 445 SER A CA 1
ATOM 3362 C C . SER A 1 445 ? -35.530 5.521 18.593 1.00 82.12 445 SER A C 1
ATOM 3364 O O . SER A 1 445 ? -36.379 4.636 18.722 1.00 82.12 445 SER A O 1
ATOM 3366 N N . ALA A 1 446 ? -35.068 6.255 19.601 1.00 81.94 446 ALA A N 1
ATOM 3367 C CA . ALA A 1 446 ? -35.398 6.041 21.004 1.00 81.94 446 ALA A CA 1
ATOM 3368 C C . ALA A 1 446 ? -36.899 5.805 21.278 1.00 81.94 446 ALA A C 1
ATOM 3370 O O . ALA A 1 446 ? -37.273 4.917 22.038 1.00 81.94 446 ALA A O 1
ATOM 3371 N N . SER A 1 447 ? -37.774 6.536 20.577 1.00 83.50 447 SER A N 1
ATOM 3372 C CA . SER A 1 447 ? -39.243 6.434 20.686 1.00 83.50 447 SER A CA 1
ATOM 3373 C C . SER A 1 447 ? -39.845 5.064 20.336 1.00 83.50 447 SER A C 1
ATOM 3375 O O . SER A 1 447 ? -41.017 4.823 20.617 1.00 83.50 447 SER A O 1
ATOM 3377 N N . LYS A 1 448 ? -39.077 4.183 19.687 1.00 86.19 448 LYS A N 1
ATOM 3378 C CA . LYS A 1 448 ? -39.514 2.853 19.241 1.00 86.19 448 LYS A CA 1
ATOM 3379 C C . LYS A 1 448 ? -38.895 1.714 20.052 1.00 86.19 448 LYS A C 1
ATOM 3381 O O . LYS A 1 448 ? -39.177 0.554 19.756 1.00 86.19 448 LYS A O 1
ATOM 3386 N N . LEU A 1 449 ? -38.037 2.020 21.024 1.00 89.75 449 LEU A N 1
ATOM 3387 C CA . LEU A 1 449 ? -37.474 1.004 21.902 1.00 89.75 449 LEU A CA 1
ATOM 3388 C C . LEU A 1 449 ? -38.538 0.501 22.878 1.00 89.75 449 LEU A C 1
ATOM 3390 O O . LEU A 1 449 ? -39.378 1.255 23.362 1.00 89.75 449 LEU A O 1
ATOM 3394 N N . THR A 1 450 ? -38.502 -0.801 23.140 1.00 90.94 450 THR A N 1
ATOM 3395 C CA . THR A 1 450 ? -39.283 -1.440 24.201 1.00 90.94 450 THR A CA 1
ATOM 3396 C C . THR A 1 450 ? -38.312 -1.857 25.292 1.00 90.94 450 THR A C 1
ATOM 3398 O O . THR A 1 450 ? -37.226 -2.343 24.978 1.00 90.94 450 THR A O 1
ATOM 3401 N N . PHE A 1 451 ? -38.700 -1.645 26.547 1.00 93.75 451 PHE A N 1
ATOM 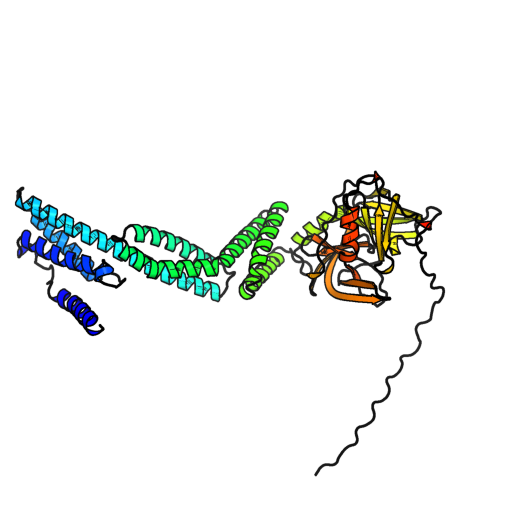3402 C CA . PHE A 1 451 ? -37.851 -1.906 27.701 1.00 93.75 451 PHE A CA 1
ATOM 3403 C C . PHE A 1 451 ? -38.359 -3.111 28.486 1.00 93.75 451 PHE A C 1
ATOM 3405 O O . PHE A 1 451 ? -39.555 -3.238 28.753 1.00 93.75 451 PHE A O 1
ATOM 3412 N N . ILE A 1 452 ? -37.423 -3.971 28.856 1.00 93.69 452 ILE A N 1
ATOM 3413 C CA . ILE A 1 452 ? -37.566 -5.020 29.851 1.00 93.69 452 ILE A CA 1
ATOM 3414 C C . ILE A 1 452 ? -37.390 -4.342 31.222 1.00 93.69 452 ILE A C 1
ATOM 3416 O O . ILE A 1 452 ? -36.364 -3.684 31.430 1.00 93.69 452 ILE A O 1
ATOM 3420 N N . PRO A 1 453 ? -38.377 -4.438 32.133 1.00 88.50 453 PRO A N 1
ATOM 3421 C CA . PRO A 1 453 ? -38.250 -3.915 33.493 1.00 88.50 453 PRO A CA 1
ATOM 3422 C C . PRO A 1 453 ? -37.097 -4.587 34.241 1.00 88.50 453 PRO A C 1
ATOM 3424 O O . PRO A 1 453 ? -36.912 -5.800 34.118 1.00 88.50 453 PRO A O 1
ATOM 3427 N N . TYR A 1 454 ? -36.354 -3.821 35.036 1.00 88.19 454 TYR A N 1
ATOM 3428 C CA . TYR A 1 454 ? -35.211 -4.334 35.796 1.00 88.19 454 TYR A CA 1
ATOM 3429 C C . TYR A 1 454 ? -35.610 -5.448 36.774 1.00 88.19 454 TYR A C 1
ATOM 3431 O O . TYR A 1 454 ? -34.917 -6.446 36.910 1.00 88.19 454 TYR A O 1
ATOM 3439 N N . GLU A 1 455 ? -36.797 -5.348 37.364 1.00 87.00 455 GLU A N 1
ATOM 3440 C CA . GLU A 1 455 ? -37.347 -6.322 38.310 1.00 87.00 455 GLU A CA 1
ATOM 3441 C C . GLU A 1 455 ? -37.729 -7.657 37.653 1.00 87.00 455 GLU A C 1
ATOM 3443 O O . GLU A 1 455 ? -38.071 -8.614 38.344 1.00 87.00 455 GLU A O 1
ATOM 3448 N N . SER A 1 456 ? -37.722 -7.717 36.316 1.00 89.62 456 SER A N 1
ATOM 3449 C CA . SER A 1 456 ? -37.939 -8.949 35.551 1.00 89.62 456 SER A CA 1
ATOM 3450 C C . SER A 1 456 ? -36.641 -9.626 35.110 1.00 89.62 456 SER A C 1
ATOM 3452 O O . SER A 1 456 ? -36.700 -10.678 34.469 1.00 89.62 456 SER A O 1
ATOM 3454 N N . LEU A 1 457 ? -35.485 -9.029 35.420 1.00 91.12 457 LEU A N 1
ATOM 3455 C CA . LEU A 1 457 ? -34.192 -9.641 35.156 1.00 91.12 457 LEU A CA 1
ATOM 3456 C C . LEU A 1 457 ? -33.935 -10.785 36.153 1.00 91.12 457 LEU A C 1
ATOM 3458 O O . LEU A 1 457 ? -34.355 -10.695 37.310 1.00 91.12 457 LEU A O 1
ATOM 3462 N N . PRO A 1 458 ? -33.251 -11.855 35.725 1.00 88.94 458 PRO A N 1
ATOM 3463 C CA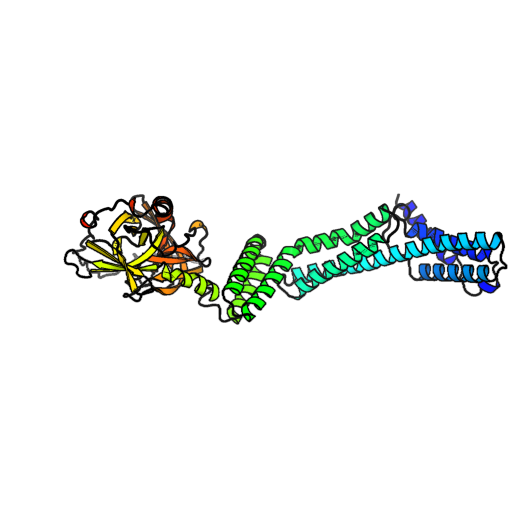 . PRO A 1 458 ? -32.827 -12.933 36.608 1.00 88.94 458 PRO A CA 1
ATOM 3464 C C . PRO A 1 458 ? -31.913 -12.404 37.721 1.00 88.94 458 PRO A C 1
ATOM 3466 O O . PRO A 1 458 ? -30.958 -11.679 37.417 1.00 88.94 458 PRO A O 1
ATOM 3469 N N . PRO A 1 459 ? -32.189 -12.736 38.994 1.00 85.44 459 PRO A N 1
ATOM 3470 C CA . PRO A 1 459 ? -31.337 -12.310 40.095 1.00 85.44 459 PRO A CA 1
ATOM 3471 C C . PRO A 1 459 ? -29.974 -13.000 40.024 1.00 85.44 459 PRO A C 1
ATOM 3473 O O . PRO A 1 459 ? -29.856 -14.056 39.394 1.00 85.44 459 PRO A O 1
ATOM 3476 N N . SER A 1 460 ? -28.951 -12.438 40.669 1.00 80.62 460 SER A N 1
ATOM 3477 C CA . SER A 1 460 ? -27.706 -13.188 40.875 1.00 80.62 460 SER A CA 1
ATOM 3478 C C . SER A 1 460 ? -27.971 -14.441 41.720 1.00 80.62 460 SER A C 1
ATOM 3480 O O . SER A 1 460 ? -28.823 -14.448 42.614 1.00 80.62 460 SER A O 1
ATOM 3482 N N . GLU A 1 461 ? -27.283 -15.543 41.411 1.00 74.69 461 GLU A N 1
ATOM 3483 C CA . GLU A 1 461 ? -27.318 -16.719 42.278 1.00 74.69 461 GLU A CA 1
ATOM 3484 C C . GLU A 1 461 ? -26.582 -16.375 43.583 1.00 74.69 461 GLU A C 1
ATOM 3486 O O . GLU A 1 461 ? -25.378 -16.135 43.578 1.00 74.69 461 GLU A O 1
ATOM 3491 N N . ASP A 1 462 ? -27.318 -16.313 44.697 1.00 45.31 462 ASP A N 1
ATOM 3492 C CA . ASP A 1 462 ? -26.771 -16.149 46.049 1.00 45.31 462 ASP A CA 1
ATOM 3493 C C . ASP A 1 462 ? -25.943 -17.396 46.398 1.00 45.31 462 ASP A C 1
ATOM 3495 O O . ASP A 1 462 ? -26.494 -18.427 46.803 1.00 45.31 462 ASP A O 1
ATOM 3499 N N . ASP A 1 463 ? -24.621 -17.344 46.215 1.00 41.00 463 ASP A N 1
ATOM 3500 C CA . ASP A 1 463 ? -23.711 -18.408 46.642 1.00 41.00 463 ASP A CA 1
ATOM 3501 C C . ASP A 1 463 ? -23.500 -18.360 48.167 1.00 41.00 463 ASP A C 1
ATOM 3503 O O . ASP A 1 463 ? -22.407 -18.250 48.712 1.00 41.00 463 ASP A O 1
ATOM 3507 N N . GLY A 1 464 ? -24.583 -18.559 48.919 1.00 37.62 464 GLY A N 1
ATOM 3508 C CA . GLY A 1 464 ? -24.571 -18.754 50.373 1.00 37.62 464 GLY A CA 1
ATOM 3509 C C . GLY A 1 464 ? -23.749 -19.963 50.869 1.00 37.62 464 GLY A C 1
ATOM 3510 O O . GLY A 1 464 ? -23.938 -20.418 51.998 1.00 37.62 464 GLY A O 1
ATOM 3511 N N . THR A 1 465 ? -22.832 -20.507 50.067 1.00 32.00 465 THR A N 1
ATOM 3512 C CA . THR A 1 465 ? -21.837 -21.501 50.448 1.00 32.00 465 THR A CA 1
ATOM 3513 C C . THR A 1 465 ? -20.433 -20.973 50.178 1.00 32.00 465 THR A C 1
ATOM 3515 O O . THR A 1 465 ? -19.870 -21.184 49.108 1.00 32.00 465 THR A O 1
ATOM 3518 N N . VAL A 1 466 ? -19.802 -20.419 51.215 1.00 34.66 466 VAL A N 1
ATOM 3519 C CA . VAL A 1 466 ? -18.343 -20.480 51.342 1.00 34.66 466 VAL A CA 1
ATOM 3520 C C . VAL A 1 466 ? -17.973 -21.965 51.411 1.00 34.66 466 VAL A C 1
ATOM 3522 O O . VAL A 1 466 ? -17.915 -22.558 52.488 1.00 34.66 466 VAL A O 1
ATOM 3525 N N . THR A 1 467 ? -17.779 -22.618 50.267 1.00 33.50 467 THR A N 1
ATOM 3526 C CA . THR A 1 467 ? -17.042 -23.877 50.249 1.00 33.50 467 THR A CA 1
ATOM 3527 C C . THR A 1 467 ? -15.588 -23.508 50.464 1.00 33.50 467 THR A C 1
ATOM 3529 O O . THR A 1 467 ? -14.952 -22.934 49.579 1.00 33.50 467 THR A O 1
ATOM 3532 N N . GLU A 1 468 ? -15.073 -23.792 51.661 1.00 30.95 468 GLU A N 1
ATOM 3533 C CA . GLU A 1 468 ? -13.637 -23.759 51.917 1.00 30.95 468 GLU A CA 1
ATOM 3534 C C . GLU A 1 468 ? -12.900 -24.468 50.766 1.00 30.95 468 GLU A C 1
ATOM 3536 O O . GLU A 1 468 ? -13.337 -25.540 50.324 1.00 30.95 468 GLU A O 1
ATOM 3541 N N . PRO A 1 469 ? -11.792 -23.900 50.258 1.00 33.28 469 PRO A N 1
ATOM 3542 C CA . PRO A 1 469 ? -11.008 -24.561 49.229 1.00 33.28 469 PRO A CA 1
ATOM 3543 C C . PRO A 1 469 ? -10.559 -25.932 49.755 1.00 33.28 469 PRO A C 1
ATOM 3545 O O . PRO A 1 469 ? -10.195 -26.038 50.930 1.00 33.28 469 PRO A O 1
ATOM 3548 N N . PRO A 1 470 ? -10.561 -26.990 48.922 1.00 34.91 470 PRO A N 1
ATOM 3549 C CA . PRO A 1 470 ? -10.183 -28.324 49.363 1.00 34.91 470 PRO A CA 1
ATOM 3550 C C . PRO A 1 470 ? -8.775 -28.293 49.966 1.00 34.91 470 PRO A C 1
ATOM 3552 O O . PRO A 1 470 ? -7.772 -28.070 49.286 1.00 34.91 470 PRO A O 1
ATOM 3555 N N . THR A 1 471 ? -8.703 -28.513 51.276 1.00 38.28 471 THR A N 1
ATOM 3556 C CA . THR A 1 471 ? -7.470 -28.568 52.058 1.00 38.28 471 THR A CA 1
ATOM 3557 C C . THR A 1 471 ? -6.796 -29.922 51.874 1.00 38.28 471 THR A C 1
ATOM 3559 O O . THR A 1 471 ? -6.739 -30.712 52.804 1.00 38.28 471 THR A O 1
ATOM 3562 N N . THR A 1 472 ? -6.308 -30.235 50.669 1.00 39.44 472 THR A N 1
ATOM 3563 C CA . THR A 1 472 ? -5.157 -31.135 50.418 1.00 39.44 472 THR A CA 1
ATOM 3564 C C . THR A 1 472 ? -4.964 -31.376 48.914 1.00 39.44 472 THR A C 1
ATOM 3566 O O . THR A 1 472 ? -5.923 -31.703 48.216 1.00 39.44 472 THR A O 1
ATOM 3569 N N . PRO A 1 473 ? -3.730 -31.279 48.384 1.00 36.16 473 PRO A N 1
ATOM 3570 C CA . PRO A 1 473 ? -3.424 -31.773 47.047 1.00 36.16 473 PRO A CA 1
ATOM 3571 C C . PRO A 1 473 ? -3.572 -33.298 47.013 1.00 36.16 473 PRO A C 1
ATOM 3573 O O . PRO A 1 473 ? -2.966 -33.995 47.825 1.00 36.16 473 PRO A O 1
ATOM 3576 N N . VAL A 1 474 ? -4.338 -33.820 46.055 1.00 41.16 474 VAL A N 1
ATOM 3577 C CA . VAL A 1 474 ? -4.320 -35.251 45.727 1.00 41.16 474 VAL A CA 1
ATOM 3578 C C . VAL A 1 474 ? -2.945 -35.577 45.140 1.00 41.16 474 VAL A C 1
ATOM 3580 O O . VAL A 1 474 ? -2.573 -35.084 44.075 1.00 41.16 474 VAL A O 1
ATOM 3583 N N . GLU A 1 475 ? -2.172 -36.376 45.871 1.00 38.00 475 GLU A N 1
ATOM 3584 C CA . GLU A 1 475 ? -0.884 -36.917 45.440 1.00 38.00 475 GLU A CA 1
ATOM 3585 C C . GLU A 1 475 ? -1.090 -37.836 44.216 1.00 38.00 475 GLU A C 1
ATOM 3587 O O . GLU A 1 475 ? -1.981 -38.689 44.236 1.00 38.00 475 GLU A O 1
ATOM 3592 N N . PRO A 1 476 ? -0.318 -37.683 43.124 1.00 37.91 476 PRO A N 1
ATOM 3593 C CA . PRO A 1 476 ? -0.474 -38.537 41.953 1.00 37.91 476 PRO A CA 1
ATOM 3594 C C . PRO A 1 476 ? 0.036 -39.957 42.238 1.00 37.91 476 PRO A C 1
ATOM 3596 O O . PRO A 1 476 ? 1.139 -40.140 42.754 1.00 37.91 476 PRO A O 1
ATOM 3599 N N . GLU A 1 477 ? -0.754 -40.963 41.850 1.00 40.03 477 GLU A N 1
ATOM 3600 C CA . GLU A 1 477 ? -0.422 -42.385 42.000 1.00 40.03 477 GLU A CA 1
ATOM 3601 C C . GLU A 1 477 ? 0.976 -42.746 41.444 1.00 40.03 477 GLU A C 1
ATOM 3603 O O . GLU A 1 477 ? 1.371 -42.285 40.362 1.00 40.03 477 GLU A O 1
ATOM 3608 N N . PRO A 1 478 ? 1.728 -43.637 42.121 1.00 36.66 478 PRO A N 1
ATOM 3609 C CA . PRO A 1 478 ? 3.047 -44.049 41.670 1.00 36.66 478 PRO A CA 1
ATOM 3610 C C . PRO A 1 478 ? 2.943 -44.963 40.441 1.00 36.66 478 PRO A C 1
ATOM 3612 O O . PRO A 1 478 ? 2.441 -46.086 40.504 1.00 36.66 478 PRO A O 1
ATOM 3615 N N . LYS A 1 479 ? 3.498 -44.511 39.310 1.00 41.72 479 LYS A N 1
ATOM 3616 C CA . LYS A 1 479 ? 3.705 -45.359 38.126 1.00 41.72 479 LYS A CA 1
ATOM 3617 C C . LYS A 1 479 ? 4.627 -46.533 38.473 1.00 41.72 479 LYS A C 1
ATOM 3619 O O . LYS A 1 479 ? 5.764 -46.344 38.904 1.00 41.72 479 LYS A O 1
ATOM 3624 N N . GLY A 1 480 ? 4.121 -47.746 38.257 1.00 36.44 480 GLY A N 1
ATOM 3625 C CA . GLY A 1 480 ? 4.812 -49.007 38.512 1.00 36.44 480 GLY A CA 1
ATOM 3626 C C . GLY A 1 480 ? 6.182 -49.118 37.834 1.00 36.44 480 GLY A C 1
ATOM 3627 O O . GLY A 1 480 ? 6.374 -48.731 36.681 1.00 36.44 480 GLY A O 1
ATOM 3628 N N . ARG A 1 481 ? 7.138 -49.680 38.583 1.00 35.53 481 ARG A N 1
ATOM 3629 C CA . ARG A 1 481 ? 8.497 -50.028 38.145 1.00 35.53 481 ARG A CA 1
ATOM 3630 C C . ARG A 1 481 ? 8.469 -50.979 36.944 1.00 35.53 481 ARG A C 1
ATOM 3632 O O . ARG A 1 481 ? 7.976 -52.098 37.057 1.00 35.53 481 ARG A O 1
ATOM 3639 N N . SER A 1 482 ? 9.100 -50.566 35.846 1.00 38.38 482 SER A N 1
ATOM 3640 C CA . SER A 1 482 ? 9.546 -51.479 34.791 1.00 38.38 482 SER A CA 1
ATOM 3641 C C . SER A 1 482 ? 10.723 -52.312 35.303 1.00 38.38 482 SER A C 1
ATOM 3643 O O . SER A 1 482 ? 11.692 -51.770 35.843 1.00 38.38 482 SER A O 1
ATOM 3645 N N . GLN A 1 483 ? 10.600 -53.632 35.179 1.00 38.09 483 GLN A N 1
ATOM 3646 C CA . GLN A 1 483 ? 11.606 -54.612 35.567 1.00 38.09 483 GLN A CA 1
ATOM 3647 C C . GLN A 1 483 ? 12.816 -54.555 34.627 1.00 38.09 483 GLN A C 1
ATOM 3649 O O . GLN A 1 483 ? 12.695 -54.493 33.406 1.00 38.09 483 GLN A O 1
ATOM 3654 N N . THR A 1 484 ? 13.994 -54.601 35.235 1.00 44.44 484 THR A N 1
ATOM 3655 C CA . THR A 1 484 ? 15.307 -54.768 34.611 1.00 44.44 484 THR A CA 1
ATOM 3656 C C . THR A 1 484 ? 15.433 -56.124 33.911 1.00 44.44 484 THR A C 1
ATOM 3658 O O . THR A 1 484 ? 15.128 -57.148 34.522 1.00 44.44 484 THR A O 1
ATOM 3661 N N . ALA A 1 485 ? 15.974 -56.145 32.689 1.00 36.22 485 ALA A N 1
ATOM 3662 C CA . ALA A 1 485 ? 16.531 -57.344 32.057 1.00 36.22 485 ALA A CA 1
ATOM 3663 C C . ALA A 1 485 ? 18.076 -57.275 32.068 1.00 36.22 485 ALA A C 1
ATOM 3665 O O . ALA A 1 485 ? 18.623 -56.174 31.952 1.00 36.22 485 ALA A O 1
ATOM 3666 N N . PRO A 1 486 ? 18.782 -58.408 32.252 1.00 46.78 486 PRO A N 1
ATOM 3667 C CA . PRO A 1 486 ? 20.215 -58.432 32.514 1.00 46.78 486 PRO A CA 1
ATOM 3668 C C . PRO A 1 486 ? 21.057 -58.362 31.236 1.00 46.78 486 PRO A C 1
ATOM 3670 O O . PRO A 1 486 ? 20.639 -58.767 30.154 1.00 46.78 486 PRO A O 1
ATOM 3673 N N . ILE A 1 487 ? 22.272 -57.857 31.421 1.00 45.38 487 ILE A N 1
ATOM 3674 C CA . ILE A 1 487 ? 23.337 -57.741 30.428 1.00 45.38 487 ILE A CA 1
ATOM 3675 C C . ILE A 1 487 ? 23.953 -59.124 30.176 1.00 45.38 487 ILE A C 1
ATOM 3677 O O . ILE A 1 487 ? 24.315 -59.809 31.133 1.00 45.38 487 ILE A O 1
ATOM 3681 N N . ASN A 1 488 ? 24.121 -59.473 28.898 1.00 46.81 488 ASN A N 1
ATOM 3682 C CA . ASN A 1 488 ? 25.258 -60.239 28.382 1.00 46.81 488 ASN A CA 1
ATOM 3683 C C . ASN A 1 488 ? 25.661 -59.666 27.025 1.00 46.81 488 ASN A C 1
ATOM 3685 O O . ASN A 1 488 ? 24.748 -59.496 26.183 1.00 46.81 488 ASN A O 1
#

Nearest PDB structures (foldseek):
  7sjy-assembly2_B  TM=9.142E-01  e=2.517E-16  Acetivibrio thermocellus DSM 1313
  2qf3-assembly1_B  TM=8.616E-01  e=8.062E-14  Escherichia coli K-12
  2z9i-assembly1_A  TM=8.257E-01  e=1.200E-13  Mycobacterium tuberculosis
  3gdv-assembly1_C  TM=8.831E-01  e=3.960E-13  Escherichia coli K-12
  1y8t-assembly1_B  TM=8.332E-01  e=7.944E-13  Mycobacterium tuberculosis H37Rv